Protein AF-F0Y881-F1 (afdb_monomer_lite)

Radius of gyration: 78.58 Å; chains: 1; bounding box: 181×92×243 Å

Secondary structure (DSSP, 8-state):
----------SSHHHHHHHHHHHHHHHHHHHHHHHHHHHHHHHHHHHHHHHHHHHHHHHHHHHHHHHHHHHHHHHHHHHHHHHHHHHHHHHHHHHHHHHHHHHHHHHHHHHHHHHHHHHHHHHHHHHHHHHHHHHHHHHHHHHHHHHHHHHHHHHHHHHHHHHHHHHHHHHHHHHHHHHHHHHHHHHTS--------------------------------------HHHHHHHHHHHHHHHHHHHHHHHHHHHHHHHHHHHHHHHHHHHHTT----TTS-TT-TT--HHHHHHHHHHHHHHHHHHHHHHHHHHHHHHHHHHHHHHHHHHHHHHHHHHHHHHHHHHHHHHHHHHHHHHHHHHHHHHHHHHHHHHHHHHHHHHHHHHHHHHHTTGGGSHHHHHHHHH---TTTHHHHHHHHHHHHHHHHHHHHHHHHHHT---TTS--PPPBPTTSPBPPPPPPP-S--PPPPP-----------------TT------GGGTTTTTSS--------------------------------------

Sequence (546 aa):
MSVKASGSMMTSGSHETAVQLDALHKAQIYYTKKIENERLRLHQVEKKLDRMRKTILEFKKQVGGEWKRREVSIRTQRESVRLESALQTVKEKHDRLQHKIKTLAVEINNKRREKIQHERVTAKAEKSLARRRQQLANLNRALQETEEEREQAGRQCEALKGEIIDEMEQFNDRVSSTHNSIVAATGQCGLSSAASAGAAPSSKGGAKGGGSGGGKDRAFLTQERSKQPEVDLQQEVNKAYWVVAKTRMDLTKQIERKEELHSAFDKICSETKTHVDPSADPALKGKHPLEGLVPLLLKSEEENYLVFRTINELNQELETLELEKVSLEDDMEQRALANEDRLHQEENMKKELGAQLATSEATEKTHEDQHRANEQSLISASEAVTTIFHKLGCGEIPSGEALVATGLTERNVEQFLGLIEDQLVEVLQLDAHLTASRGNEDPTRPKTPKFNRDGKRMPAMTLPDLLHQPQLDASLSAPFDDATDESPDDAAFAAPIDPSKLLNSLKSGAVDDGKGRNDTAKGHVFNSRIVSLRPKSQVVAVGPQR

pLDDT: mean 73.92, std 21.87, range [28.75, 98.44]

Foldseek 3Di:
DDDDDDDDDDDPVVVVVVVVVVVVVVVVVVVVVVVVVVVVVVVVVVVVVVVVVVVVVVVCVVVVVVVVVVVVVVVVVVVVVVVVVVVVVVVVVVVVVVVVVVVVVVVVVVVVVVVVVVVVVVVVVVVVVVVVVVVVVVVVVVVVVVVVVVVVVVVVVVVVVVVVVVVVVVVVVVVVVVVVVVVVVVVPPDPDDDDDDDDDDDDDDDDDDDDDDDDDDDDDDDDDDDDVVVVVVVVVVVVVVVVVVVVVVVVVVVVVVVVVVVVVVVVVCVVVPPPPPPPPDPVPVPDDVVVVVVVVVVVVVVVVVVVVVVVVVVVVVVVVVVVVVVVVVVVVVVVVVVVVVVVVVVVVVVVVVVVVVVVVVVVVVVVVVVVVVVVVVVVVVLVVLVVLCVVLVLCVDPVNVVVVVVGDDPVCSVVSVVSSVVSVVVVVVVVVVVVVVVPPDDPPDDDDFDAPPVRHGDDDDDDDDPDDDDDDDPPDDDDDDDDDPDDDDDPPDDDDDDPVVVVVVVPPPDDDDDDDDDDDDDDDDDDDDDDDDDDDDDDDDDDDDD

InterPro domains:
  IPR049258 ODAD1, central coiled coil region [PF21773] (284-396)
  IPR051876 Outer dynein arm-docking/Coiled-coil domain-containing protein [PTHR21694] (14-490)

Structure (mmCIF, N/CA/C/O backbone):
data_AF-F0Y881-F1
#
_entry.id   AF-F0Y881-F1
#
loop_
_atom_site.group_PDB
_atom_site.id
_atom_site.type_symbol
_atom_site.label_atom_id
_atom_site.label_alt_id
_atom_site.label_comp_id
_atom_site.label_asym_id
_atom_site.label_entity_id
_atom_site.label_seq_id
_atom_site.pdbx_PDB_ins_code
_atom_site.Cartn_x
_atom_site.Cartn_y
_atom_site.Cartn_z
_atom_site.occupancy
_atom_site.B_iso_or_equiv
_atom_site.auth_seq_id
_atom_site.auth_comp_id
_atom_site.auth_asym_id
_atom_site.auth_atom_id
_atom_site.pdbx_PDB_model_num
ATOM 1 N N . MET A 1 1 ? 103.913 7.249 -114.202 1.00 39.19 1 MET A N 1
ATOM 2 C CA . MET A 1 1 ? 102.677 8.023 -113.945 1.00 39.19 1 MET A CA 1
ATOM 3 C C . MET A 1 1 ? 101.594 7.008 -113.597 1.00 39.19 1 MET A C 1
ATOM 5 O O . MET A 1 1 ? 101.359 6.134 -114.408 1.00 39.19 1 MET A O 1
ATOM 9 N N . SER A 1 2 ? 101.264 6.856 -112.308 1.00 38.12 2 SER A N 1
ATOM 10 C CA . SER A 1 2 ? 100.034 7.400 -111.684 1.00 38.12 2 SER A CA 1
ATOM 11 C C . SER A 1 2 ? 98.773 6.644 -112.162 1.00 38.12 2 SER A C 1
ATOM 13 O O . SER A 1 2 ? 98.546 6.612 -113.357 1.00 38.12 2 SER A O 1
ATOM 15 N N . VAL A 1 3 ? 97.890 6.040 -111.357 1.00 42.28 3 VAL A N 1
ATOM 16 C CA . VAL A 1 3 ? 97.707 6.019 -109.901 1.00 42.28 3 VAL A CA 1
ATOM 17 C C . VAL A 1 3 ? 96.617 4.968 -109.558 1.00 42.28 3 VAL A C 1
ATOM 19 O O . VAL A 1 3 ? 95.695 4.771 -110.339 1.00 42.28 3 VAL A O 1
ATOM 22 N N . LYS A 1 4 ? 96.726 4.383 -108.354 1.00 40.44 4 LYS A N 1
ATOM 23 C CA . LYS A 1 4 ? 95.692 3.807 -107.454 1.00 40.44 4 LYS A CA 1
ATOM 24 C C . LYS A 1 4 ? 94.916 2.524 -107.801 1.00 40.44 4 LYS A C 1
ATOM 26 O O . LYS A 1 4 ? 93.928 2.507 -108.522 1.00 40.44 4 LYS A O 1
ATOM 31 N N . ALA A 1 5 ? 95.286 1.507 -107.021 1.00 49.91 5 ALA A N 1
ATOM 32 C CA . ALA A 1 5 ? 94.409 0.522 -106.409 1.00 49.91 5 ALA A CA 1
ATOM 33 C C . ALA A 1 5 ? 93.503 1.154 -105.331 1.00 49.91 5 ALA A C 1
ATOM 35 O O . ALA A 1 5 ? 93.982 1.924 -104.499 1.00 49.91 5 ALA A O 1
ATOM 36 N N . SER A 1 6 ? 92.225 0.771 -105.315 1.00 47.91 6 SER A N 1
ATOM 37 C CA . SER A 1 6 ? 91.327 0.858 -104.154 1.00 47.91 6 SER A CA 1
ATOM 38 C C . SER A 1 6 ? 90.029 0.117 -104.480 1.00 47.91 6 SER A C 1
ATOM 40 O O . SER A 1 6 ? 89.206 0.619 -105.241 1.00 47.91 6 SER A O 1
ATOM 42 N N . GLY A 1 7 ? 89.857 -1.084 -103.933 1.00 45.59 7 GLY A N 1
ATOM 43 C CA . GLY A 1 7 ? 88.657 -1.882 -104.164 1.00 45.59 7 GLY A CA 1
ATOM 44 C C . GLY A 1 7 ? 88.715 -3.223 -103.452 1.00 45.59 7 GLY A C 1
ATOM 45 O O . GLY A 1 7 ? 88.900 -4.236 -104.107 1.00 45.59 7 GLY A O 1
ATOM 46 N N . SER A 1 8 ? 88.627 -3.214 -102.121 1.00 50.59 8 SER A N 1
ATOM 47 C CA . SER A 1 8 ? 88.183 -4.339 -101.279 1.00 50.59 8 SER A CA 1
ATOM 48 C C . SER A 1 8 ? 88.406 -3.946 -99.817 1.00 50.59 8 SER A C 1
ATOM 50 O O . SER A 1 8 ? 89.554 -3.715 -99.459 1.00 50.59 8 SER A O 1
ATOM 52 N N . MET A 1 9 ? 87.327 -3.804 -99.030 1.00 44.97 9 MET A N 1
ATOM 53 C CA . MET A 1 9 ? 87.243 -3.798 -97.546 1.00 44.97 9 MET A CA 1
ATOM 54 C C . MET A 1 9 ? 86.106 -2.877 -97.055 1.00 44.97 9 MET A C 1
ATOM 56 O O . MET A 1 9 ? 86.373 -1.832 -96.480 1.00 44.97 9 MET A O 1
ATOM 60 N N . MET A 1 10 ? 84.832 -3.238 -97.269 1.00 44.81 10 MET A N 1
ATOM 61 C CA . MET A 1 10 ? 83.685 -2.601 -96.579 1.00 44.81 10 MET A CA 1
ATOM 62 C C . MET A 1 10 ? 82.470 -3.546 -96.447 1.00 44.81 10 MET A C 1
ATOM 64 O O . MET A 1 10 ? 81.349 -3.171 -96.768 1.00 44.81 10 MET A O 1
ATOM 68 N N . THR A 1 11 ? 82.660 -4.791 -95.991 1.00 50.81 11 THR A N 1
ATOM 69 C CA . THR A 1 11 ? 81.524 -5.717 -95.750 1.00 50.81 11 THR A CA 1
ATOM 70 C C . THR A 1 11 ? 81.535 -6.436 -94.393 1.00 50.81 11 THR A C 1
ATOM 72 O O . THR A 1 11 ? 80.569 -7.125 -94.078 1.00 50.81 11 THR A O 1
ATOM 75 N N . SER A 1 12 ? 82.549 -6.251 -93.534 1.00 52.41 12 SER A N 1
ATOM 76 C CA . SER A 1 12 ? 82.626 -6.927 -92.222 1.00 52.41 12 SER A CA 1
ATOM 77 C C . SER A 1 12 ? 81.849 -6.232 -91.089 1.00 52.41 12 SER A C 1
ATOM 79 O O . SER A 1 12 ? 81.315 -6.917 -90.223 1.00 52.41 12 SER A O 1
ATOM 81 N N . GLY A 1 13 ? 81.696 -4.901 -91.112 1.00 55.09 13 GLY A N 1
ATOM 82 C CA . GLY A 1 13 ? 80.978 -4.158 -90.057 1.00 55.09 13 GLY A CA 1
ATOM 83 C C . GLY A 1 13 ? 79.452 -4.353 -90.054 1.00 55.09 13 GLY A C 1
ATOM 84 O O . GLY A 1 13 ? 78.811 -4.265 -89.008 1.00 55.09 13 GLY A O 1
ATOM 85 N N . SER A 1 14 ? 78.855 -4.681 -91.204 1.00 58.22 14 SER A N 1
ATOM 86 C CA . SER A 1 14 ? 77.407 -4.930 -91.308 1.00 58.22 14 SER A CA 1
ATOM 87 C C . SER A 1 14 ? 76.990 -6.295 -90.754 1.00 58.22 14 SER A C 1
ATOM 89 O O . SER A 1 14 ? 75.866 -6.444 -90.288 1.00 58.22 14 SER A O 1
ATOM 91 N N . HIS A 1 15 ? 77.879 -7.294 -90.764 1.00 63.56 15 HIS A N 1
ATOM 92 C CA . HIS A 1 15 ? 77.557 -8.620 -90.228 1.00 63.56 15 HIS A CA 1
ATOM 93 C C . HIS A 1 15 ? 77.627 -8.649 -88.693 1.00 63.56 15 HIS A C 1
ATOM 95 O O . HIS A 1 15 ? 76.803 -9.287 -88.044 1.00 63.56 15 HIS A O 1
ATOM 101 N N . GLU A 1 16 ? 78.580 -7.942 -88.086 1.00 71.69 16 GLU A N 1
ATOM 102 C CA . GLU A 1 16 ? 78.732 -7.894 -86.625 1.00 71.69 16 GLU A CA 1
ATOM 103 C C . GLU A 1 16 ? 77.596 -7.109 -85.950 1.00 71.69 16 GLU A C 1
ATOM 105 O O . GLU A 1 16 ? 77.022 -7.554 -84.956 1.00 71.69 16 GLU A O 1
ATOM 110 N N . THR A 1 17 ? 77.183 -5.999 -86.562 1.00 74.81 17 THR A N 1
ATOM 111 C CA . THR A 1 17 ? 76.003 -5.226 -86.145 1.00 74.81 17 THR A CA 1
ATOM 112 C C . THR A 1 17 ? 74.698 -6.007 -86.329 1.00 74.81 17 THR A C 1
ATOM 114 O O . THR A 1 17 ? 73.830 -5.947 -85.461 1.00 74.81 17 THR A O 1
ATOM 117 N N . ALA A 1 18 ? 74.570 -6.814 -87.390 1.00 74.75 18 ALA A N 1
ATOM 118 C CA . ALA A 1 18 ? 73.426 -7.711 -87.575 1.00 74.75 18 ALA A CA 1
ATOM 119 C C . ALA A 1 18 ? 73.353 -8.821 -86.507 1.00 74.75 18 ALA A C 1
ATOM 121 O O . ALA A 1 18 ? 72.271 -9.116 -86.002 1.00 74.75 18 ALA A O 1
ATOM 122 N N . VAL A 1 19 ? 74.492 -9.405 -86.111 1.00 82.19 19 VAL A N 1
ATOM 123 C CA . VAL A 1 19 ? 74.554 -10.413 -85.033 1.00 82.19 19 VAL A CA 1
ATOM 124 C C . VAL A 1 19 ? 74.211 -9.798 -83.671 1.00 82.19 19 VAL A C 1
ATOM 126 O O . VAL A 1 19 ? 73.487 -10.410 -82.885 1.00 82.19 19 VAL A O 1
ATOM 129 N N . GLN A 1 20 ? 74.675 -8.576 -83.395 1.00 81.00 20 GLN A N 1
ATOM 130 C CA . GLN A 1 20 ? 74.314 -7.845 -82.175 1.00 81.00 20 GLN A CA 1
ATOM 131 C C . GLN A 1 20 ? 72.823 -7.478 -82.143 1.00 81.00 20 GLN A C 1
ATOM 133 O O . GLN A 1 20 ? 72.185 -7.628 -81.101 1.00 81.00 20 GLN A O 1
ATOM 138 N N . LEU A 1 21 ? 72.245 -7.069 -83.277 1.00 77.75 21 LEU A N 1
ATOM 139 C CA . LEU A 1 21 ? 70.805 -6.826 -83.403 1.00 77.75 21 LEU A CA 1
ATOM 140 C C . LEU A 1 21 ? 69.982 -8.099 -83.171 1.00 77.75 21 LEU A C 1
ATOM 142 O O . LEU A 1 21 ? 68.991 -8.050 -82.449 1.00 77.75 21 LEU A O 1
ATOM 146 N N . ASP A 1 22 ? 70.402 -9.251 -83.701 1.00 81.19 22 ASP A N 1
ATOM 147 C CA . ASP A 1 22 ? 69.714 -10.527 -83.462 1.00 81.19 22 ASP A CA 1
ATOM 148 C C . ASP A 1 22 ? 69.814 -10.975 -81.988 1.00 81.19 22 ASP A C 1
ATOM 150 O O . ASP A 1 22 ? 68.836 -11.445 -81.403 1.00 81.19 22 ASP A O 1
ATOM 154 N N . ALA A 1 23 ? 70.961 -10.763 -81.332 1.00 84.12 23 ALA A N 1
ATOM 155 C CA . ALA A 1 23 ? 71.117 -11.015 -79.897 1.00 84.12 23 ALA A CA 1
ATOM 156 C C . ALA A 1 23 ? 70.228 -10.094 -79.040 1.00 84.12 23 ALA A C 1
ATOM 158 O O . ALA A 1 23 ? 69.600 -10.561 -78.084 1.00 84.12 23 ALA A O 1
ATOM 159 N N . LEU A 1 24 ? 70.123 -8.810 -79.403 1.00 85.25 24 LEU A N 1
ATOM 160 C CA . LEU A 1 24 ? 69.225 -7.852 -78.753 1.00 85.25 24 LEU A CA 1
ATOM 161 C C . LEU A 1 24 ? 67.755 -8.214 -78.971 1.00 85.25 24 LEU A C 1
ATOM 163 O O . LEU A 1 24 ? 66.993 -8.216 -78.007 1.00 85.25 24 LEU A O 1
ATOM 167 N N . HIS A 1 25 ? 67.357 -8.601 -80.184 1.00 83.06 25 HIS A N 1
ATOM 168 C CA . HIS A 1 25 ? 65.998 -9.072 -80.458 1.00 83.06 25 HIS A CA 1
ATOM 169 C C . HIS A 1 25 ? 65.663 -10.342 -79.666 1.00 83.06 25 HIS A C 1
ATOM 171 O O . HIS A 1 25 ? 64.588 -10.434 -79.073 1.00 83.06 25 HIS A O 1
ATOM 177 N N . LYS A 1 26 ? 66.586 -11.307 -79.571 1.00 87.88 26 LYS A N 1
ATOM 178 C CA . LYS A 1 26 ? 66.408 -12.512 -78.740 1.00 87.88 26 LYS A CA 1
ATOM 179 C C . LYS A 1 26 ? 66.278 -12.173 -77.256 1.00 87.88 26 LYS A C 1
ATOM 181 O O . LYS A 1 26 ? 65.405 -12.725 -76.585 1.00 87.88 26 LYS A O 1
ATOM 186 N N . ALA A 1 27 ? 67.097 -11.250 -76.750 1.00 82.62 27 ALA A N 1
ATOM 187 C CA . ALA A 1 27 ? 67.000 -10.764 -75.377 1.00 82.62 27 ALA A CA 1
ATOM 188 C C . ALA A 1 27 ? 65.669 -10.034 -75.129 1.00 82.62 27 ALA A C 1
ATOM 190 O O . ALA A 1 27 ? 65.014 -10.289 -74.120 1.00 82.62 27 ALA A O 1
ATOM 191 N N . GLN A 1 28 ? 65.226 -9.194 -76.067 1.00 87.44 28 GLN A N 1
ATOM 192 C CA . GLN A 1 28 ? 63.943 -8.499 -76.002 1.00 87.44 28 GLN A CA 1
ATOM 193 C C . GLN A 1 28 ? 62.781 -9.494 -75.948 1.00 87.44 28 GLN A C 1
ATOM 195 O O . GLN A 1 28 ? 61.974 -9.426 -75.028 1.00 87.44 28 GLN A O 1
ATOM 200 N N . ILE A 1 29 ? 62.734 -10.476 -76.855 1.00 89.56 29 ILE A N 1
ATOM 201 C CA . ILE A 1 29 ? 61.702 -11.526 -76.857 1.00 89.56 29 ILE A CA 1
ATOM 202 C C . ILE A 1 29 ? 61.717 -12.315 -75.539 1.00 89.56 29 ILE A C 1
ATOM 204 O O . ILE A 1 29 ? 60.657 -12.623 -74.990 1.00 89.56 29 ILE A O 1
ATOM 208 N N . TYR A 1 30 ? 62.901 -12.638 -75.008 1.00 89.44 30 TYR A N 1
ATOM 209 C CA . TYR A 1 30 ? 63.039 -13.332 -73.727 1.00 89.44 30 TYR A CA 1
ATOM 210 C C . TYR A 1 30 ? 62.469 -12.515 -72.560 1.00 89.44 30 TYR A C 1
ATOM 212 O O . TYR A 1 30 ? 61.672 -13.038 -71.776 1.00 89.44 30 TYR A O 1
ATOM 220 N N . TYR A 1 31 ? 62.828 -11.233 -72.452 1.00 89.75 31 TYR A N 1
ATOM 221 C CA . TYR A 1 31 ? 62.317 -10.367 -71.392 1.00 89.75 31 TYR A CA 1
ATOM 222 C C . TYR A 1 31 ? 60.824 -10.077 -71.548 1.00 89.75 31 TYR A C 1
ATOM 224 O O . TYR A 1 31 ? 60.122 -10.101 -70.541 1.00 89.75 31 TYR A O 1
ATOM 232 N N . THR A 1 32 ? 60.308 -9.913 -72.769 1.00 88.12 32 THR A N 1
ATOM 233 C CA . THR A 1 32 ? 58.864 -9.779 -73.018 1.00 88.12 32 THR A CA 1
ATOM 234 C C . THR A 1 32 ? 58.106 -11.007 -72.515 1.00 88.12 32 THR A C 1
ATOM 236 O O . THR A 1 32 ? 57.194 -10.861 -71.704 1.00 88.12 32 THR A O 1
ATOM 239 N N . LYS A 1 33 ? 58.550 -12.224 -72.864 1.00 90.88 33 LYS A N 1
ATOM 240 C CA . LYS A 1 33 ? 57.948 -13.469 -72.348 1.00 90.88 33 LYS A CA 1
ATOM 241 C C . LYS A 1 33 ? 58.036 -13.576 -70.825 1.00 90.88 33 LYS A C 1
ATOM 243 O O . LYS A 1 33 ? 57.114 -14.064 -70.176 1.00 90.88 33 LYS A O 1
ATOM 248 N N . LYS A 1 34 ? 59.148 -13.136 -70.230 1.00 88.81 34 LYS A N 1
ATOM 249 C CA . LYS A 1 34 ? 59.320 -13.137 -68.772 1.00 88.81 34 LYS A CA 1
ATOM 250 C C . LYS A 1 34 ? 58.372 -12.146 -68.088 1.00 88.81 34 LYS A C 1
ATOM 252 O O . LYS A 1 34 ? 57.768 -12.502 -67.082 1.00 88.81 34 LYS A O 1
ATOM 257 N N . ILE A 1 35 ? 58.201 -10.947 -68.647 1.00 86.56 35 ILE A N 1
ATOM 258 C CA . ILE A 1 35 ? 57.246 -9.936 -68.168 1.00 86.56 35 ILE A CA 1
ATOM 259 C C . ILE A 1 35 ? 55.813 -10.463 -68.281 1.00 86.56 35 ILE A C 1
ATOM 261 O O . ILE A 1 35 ? 55.043 -10.330 -67.335 1.00 86.56 35 ILE A O 1
ATOM 265 N N . GLU A 1 36 ? 55.454 -11.095 -69.399 1.00 90.00 36 GLU A N 1
ATOM 266 C CA . GLU A 1 36 ? 54.137 -11.713 -69.589 1.00 90.00 36 GLU A CA 1
ATOM 267 C C . GLU A 1 36 ? 53.865 -12.814 -68.555 1.00 90.00 36 GLU A C 1
ATOM 269 O O . GLU A 1 36 ? 52.806 -12.823 -67.927 1.00 90.00 36 GLU A O 1
ATOM 274 N N . ASN A 1 37 ? 54.838 -13.693 -68.301 1.00 86.75 37 ASN A N 1
ATOM 275 C CA . ASN A 1 37 ? 54.717 -14.731 -67.275 1.00 86.75 37 ASN A CA 1
ATOM 276 C C . ASN A 1 37 ? 54.560 -14.152 -65.860 1.00 86.75 37 ASN A C 1
ATOM 278 O O . ASN A 1 37 ? 53.737 -14.645 -65.086 1.00 86.75 37 ASN A O 1
ATOM 282 N N . GLU A 1 38 ? 55.303 -13.098 -65.511 1.00 88.88 38 GLU A N 1
ATOM 283 C CA . GLU A 1 38 ? 55.145 -12.432 -64.211 1.00 88.88 38 GLU A CA 1
ATOM 284 C C . GLU A 1 38 ? 53.802 -11.696 -64.101 1.00 88.88 38 GLU A C 1
ATOM 286 O O . GLU A 1 38 ? 53.160 -11.764 -63.055 1.00 88.88 38 GLU A O 1
ATOM 291 N N . ARG A 1 39 ? 53.298 -11.085 -65.183 1.00 88.00 39 ARG A N 1
ATOM 292 C CA . ARG A 1 39 ? 51.940 -10.508 -65.221 1.00 88.00 39 ARG A CA 1
ATOM 293 C C . ARG A 1 39 ? 50.866 -11.569 -64.975 1.00 88.00 39 ARG A C 1
ATOM 295 O O . ARG A 1 39 ? 49.956 -11.343 -64.180 1.00 88.00 39 ARG A O 1
ATOM 302 N N . LEU A 1 40 ? 50.990 -12.749 -65.589 1.00 90.88 40 LEU A N 1
ATOM 303 C CA . LEU A 1 40 ? 50.077 -13.872 -65.342 1.00 90.88 40 LEU A CA 1
ATOM 304 C C . LEU A 1 40 ? 50.151 -14.361 -63.891 1.00 90.88 40 LEU A C 1
ATOM 306 O O . LEU A 1 40 ? 49.121 -14.649 -63.277 1.00 90.88 40 LEU A O 1
ATOM 310 N N . ARG A 1 41 ? 51.357 -14.436 -63.320 1.00 90.88 41 ARG A N 1
ATOM 311 C CA . ARG A 1 41 ? 51.561 -14.822 -61.920 1.00 90.88 41 ARG A CA 1
ATOM 312 C C . ARG A 1 41 ? 50.951 -13.803 -60.955 1.00 90.88 41 ARG A C 1
ATOM 314 O O . ARG A 1 41 ? 50.264 -14.215 -60.020 1.00 90.88 41 ARG A O 1
ATOM 321 N N . LEU A 1 42 ? 51.158 -12.507 -61.193 1.00 84.94 42 LEU A N 1
ATOM 322 C CA . LEU A 1 42 ? 50.547 -11.423 -60.419 1.00 84.94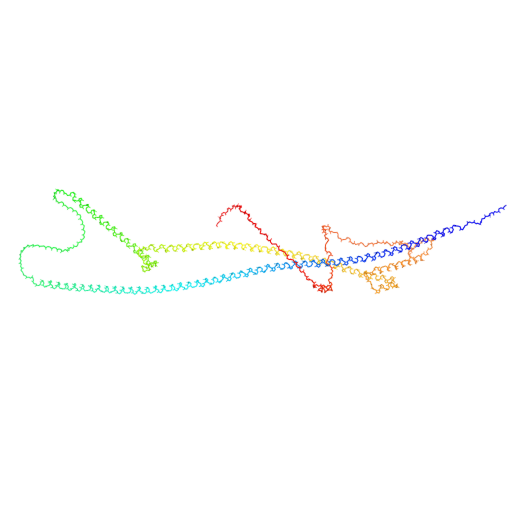 42 LEU A CA 1
ATOM 323 C C . LEU A 1 42 ? 49.024 -11.524 -60.455 1.00 84.94 42 LEU A C 1
ATOM 325 O O . LEU A 1 42 ? 48.401 -11.597 -59.398 1.00 84.94 42 LEU A O 1
ATOM 329 N N . HIS A 1 43 ? 48.440 -11.690 -61.642 1.00 89.19 43 HIS A N 1
ATOM 330 C CA . HIS A 1 43 ? 46.994 -11.843 -61.792 1.00 89.19 43 HIS A CA 1
ATOM 331 C C . HIS A 1 43 ? 46.435 -13.053 -61.013 1.00 89.19 43 HIS A C 1
ATOM 333 O O . HIS A 1 43 ? 45.370 -12.992 -60.393 1.00 89.19 43 HIS A O 1
ATOM 339 N N . GLN A 1 44 ? 47.158 -14.178 -60.984 1.00 88.56 44 GLN A N 1
ATOM 340 C CA . GLN A 1 44 ? 46.757 -15.340 -60.182 1.00 88.56 44 GLN A CA 1
ATOM 341 C C . GLN A 1 44 ? 46.820 -15.074 -58.672 1.00 88.56 44 GLN A C 1
ATOM 343 O O . GLN A 1 44 ? 45.973 -15.586 -57.933 1.00 88.56 44 GLN A O 1
ATOM 348 N N . VAL A 1 45 ? 47.817 -14.316 -58.207 1.00 89.12 45 VAL A N 1
ATOM 349 C CA . VAL A 1 45 ? 47.958 -13.924 -56.798 1.00 89.12 45 VAL A CA 1
ATOM 350 C C . VAL A 1 45 ? 46.864 -12.935 -56.405 1.00 89.12 45 VAL A C 1
ATOM 352 O O . VAL A 1 45 ? 46.223 -13.150 -55.379 1.00 89.12 45 VAL A O 1
ATOM 355 N N . GLU A 1 46 ? 46.564 -11.939 -57.236 1.00 89.31 46 GLU A N 1
ATOM 356 C CA . GLU A 1 46 ? 45.441 -11.009 -57.044 1.00 89.31 46 GLU A CA 1
ATOM 357 C C . GLU A 1 46 ? 44.119 -11.769 -56.914 1.00 89.31 46 GLU A C 1
ATOM 359 O O . GLU A 1 46 ? 43.410 -11.642 -55.916 1.00 89.31 46 GLU A O 1
ATOM 364 N N . LYS A 1 47 ? 43.852 -12.710 -57.828 1.00 93.00 47 LYS A N 1
ATOM 365 C CA . LYS A 1 47 ? 42.654 -13.559 -57.767 1.00 93.00 47 LYS A CA 1
ATOM 366 C C . LYS A 1 47 ? 42.600 -14.449 -56.518 1.00 93.00 47 LYS A C 1
ATOM 368 O O . LYS A 1 47 ? 41.519 -14.896 -56.122 1.00 93.00 47 LYS A O 1
ATOM 373 N N . LYS A 1 48 ? 43.742 -14.800 -55.917 1.00 89.38 48 LYS A N 1
ATOM 374 C CA . LYS A 1 48 ? 43.791 -15.518 -54.629 1.00 89.38 48 LYS A CA 1
ATOM 375 C C . LYS A 1 48 ? 43.549 -14.565 -53.457 1.00 89.38 48 LYS A C 1
ATOM 377 O O . LYS A 1 48 ? 42.771 -14.916 -52.574 1.00 89.38 48 LYS A O 1
ATOM 382 N N . LEU A 1 49 ? 44.144 -13.373 -53.477 1.00 86.25 49 LEU A N 1
ATOM 383 C CA . LEU A 1 49 ? 43.924 -12.334 -52.470 1.00 86.25 49 LEU A CA 1
ATOM 384 C C . LEU A 1 49 ? 42.456 -11.916 -52.412 1.00 86.25 49 LEU A C 1
ATOM 386 O O . LEU A 1 49 ? 41.899 -11.848 -51.322 1.00 86.25 49 LEU A O 1
ATOM 390 N N . ASP A 1 50 ? 41.795 -11.740 -53.553 1.00 91.69 50 ASP A N 1
ATOM 391 C CA . ASP A 1 50 ? 40.373 -11.393 -53.590 1.00 91.69 50 ASP A CA 1
ATOM 392 C C . ASP A 1 50 ? 39.487 -12.500 -53.023 1.00 91.69 50 ASP A C 1
ATOM 394 O O . ASP A 1 50 ? 38.526 -12.229 -52.302 1.00 91.69 50 ASP A O 1
ATOM 398 N N . ARG A 1 51 ? 39.829 -13.767 -53.290 1.00 90.88 51 ARG A N 1
ATOM 399 C CA . ARG A 1 51 ? 39.141 -14.910 -52.678 1.00 90.88 51 ARG A CA 1
ATOM 400 C C . ARG A 1 51 ? 39.317 -14.915 -51.161 1.00 90.88 51 ARG A C 1
ATOM 402 O O . ARG A 1 51 ? 38.328 -15.060 -50.454 1.00 90.88 51 ARG A O 1
ATOM 409 N N . MET A 1 52 ? 40.533 -14.695 -50.662 1.00 87.88 52 MET A N 1
ATOM 410 C CA . MET A 1 52 ? 40.794 -14.618 -49.220 1.00 87.88 52 MET A CA 1
ATOM 411 C C . MET A 1 52 ? 40.122 -13.408 -48.558 1.00 87.88 52 MET A C 1
ATOM 413 O O . MET A 1 52 ? 39.602 -13.518 -47.454 1.00 87.88 52 MET A O 1
ATOM 417 N N . ARG A 1 53 ? 40.083 -12.248 -49.221 1.00 90.19 53 ARG A N 1
ATOM 418 C CA . ARG A 1 53 ? 39.369 -11.063 -48.720 1.00 90.19 53 ARG A CA 1
ATOM 419 C C . ARG A 1 53 ? 37.872 -11.336 -48.585 1.00 90.19 53 ARG A C 1
ATOM 421 O O . ARG A 1 53 ? 37.291 -10.986 -47.562 1.00 90.19 53 ARG A O 1
ATOM 428 N N . LYS A 1 54 ? 37.267 -12.011 -49.571 1.00 94.50 54 LYS A N 1
ATOM 429 C CA . LYS A 1 54 ? 35.854 -12.423 -49.518 1.00 94.50 54 LYS A CA 1
ATOM 430 C C . LYS A 1 54 ? 35.583 -13.393 -48.368 1.00 94.50 54 LYS A C 1
ATOM 432 O O . LYS A 1 54 ? 34.662 -13.145 -47.597 1.00 94.50 54 LYS A O 1
ATOM 437 N N . THR A 1 55 ? 36.414 -14.421 -48.181 1.00 92.75 55 THR A N 1
ATOM 438 C CA . THR A 1 55 ? 36.229 -15.369 -47.067 1.00 92.75 55 THR A CA 1
ATOM 439 C C . THR A 1 55 ? 36.422 -14.709 -45.701 1.00 92.75 55 THR A C 1
ATOM 441 O O . THR A 1 55 ? 35.673 -15.000 -44.772 1.00 92.75 55 THR A O 1
ATOM 444 N N . ILE A 1 56 ? 37.372 -13.775 -45.563 1.00 88.00 56 ILE A N 1
ATOM 445 C CA . ILE A 1 56 ? 37.546 -12.990 -44.330 1.00 88.00 56 ILE A CA 1
ATOM 446 C C . ILE A 1 56 ? 36.314 -12.116 -44.062 1.00 88.00 56 ILE A C 1
ATOM 448 O O . ILE A 1 56 ? 35.880 -12.017 -42.915 1.00 88.00 56 ILE A O 1
ATOM 452 N N . LEU A 1 57 ? 35.736 -11.491 -45.091 1.00 87.31 57 LEU A N 1
ATOM 453 C CA . LEU A 1 57 ? 34.529 -10.674 -44.949 1.00 87.31 57 LEU A CA 1
ATOM 454 C C . LEU A 1 57 ? 33.323 -11.521 -44.516 1.00 87.31 57 LEU A C 1
ATOM 456 O O . LEU A 1 57 ? 32.589 -11.136 -43.605 1.00 87.31 57 LEU A O 1
ATOM 460 N N . GLU A 1 58 ? 33.141 -12.692 -45.128 1.00 89.75 58 GLU A N 1
ATOM 461 C CA . GLU A 1 58 ? 32.099 -13.655 -44.760 1.00 89.75 58 GLU A CA 1
ATOM 462 C C . GLU A 1 58 ? 32.273 -14.146 -43.319 1.00 89.75 58 GLU A C 1
ATOM 464 O O . GLU A 1 58 ? 31.315 -14.114 -42.544 1.00 89.75 58 GLU A O 1
ATOM 469 N N . PHE A 1 59 ? 33.500 -14.495 -42.920 1.00 82.94 59 PHE A N 1
ATOM 470 C CA . PHE A 1 59 ? 33.812 -14.893 -41.548 1.00 82.94 59 PHE A CA 1
ATOM 471 C C . PHE A 1 59 ? 33.546 -13.759 -40.551 1.00 82.94 59 PHE A C 1
ATOM 473 O O . PHE A 1 59 ? 32.886 -13.978 -39.538 1.00 82.94 59 PHE A O 1
ATOM 480 N N . LYS A 1 60 ? 33.963 -12.520 -40.852 1.00 82.31 60 LYS A N 1
ATOM 481 C CA . LYS A 1 60 ? 33.651 -11.343 -40.021 1.00 82.31 60 LYS A CA 1
ATOM 482 C C . LYS A 1 60 ? 32.145 -11.125 -39.883 1.00 82.31 60 LYS A C 1
ATOM 484 O O . LYS A 1 60 ? 31.673 -10.842 -38.784 1.00 82.31 60 LYS A O 1
ATOM 489 N N . LYS A 1 61 ? 31.378 -11.295 -40.965 1.00 87.00 61 LYS A N 1
ATOM 490 C CA . LYS A 1 61 ? 29.913 -11.175 -40.947 1.00 87.00 61 LYS A CA 1
ATOM 491 C C . LYS A 1 61 ? 29.263 -12.269 -40.097 1.00 87.00 61 LYS A C 1
ATOM 493 O O . LYS A 1 61 ? 28.327 -11.985 -39.349 1.00 87.00 61 LYS A O 1
ATOM 498 N N . GLN A 1 62 ? 29.759 -13.500 -40.186 1.00 87.31 62 GLN A N 1
ATOM 499 C CA . GLN A 1 62 ? 29.256 -14.625 -39.402 1.00 87.31 62 GLN A CA 1
ATOM 500 C C . GLN A 1 62 ? 29.568 -14.457 -37.911 1.00 87.31 62 GLN A C 1
ATOM 502 O O . GLN A 1 62 ? 28.657 -14.525 -37.085 1.00 87.31 62 GLN A O 1
ATOM 507 N N . VAL A 1 63 ? 30.823 -14.143 -37.582 1.00 79.31 63 VAL A N 1
ATOM 508 C CA . VAL A 1 63 ? 31.279 -13.913 -36.206 1.00 79.31 63 VAL A CA 1
ATOM 509 C C . VAL A 1 63 ? 30.562 -12.710 -35.593 1.00 79.31 63 VAL A C 1
ATOM 511 O O . VAL A 1 63 ? 30.017 -12.822 -34.498 1.00 79.31 63 VAL A O 1
ATOM 514 N N . GLY A 1 64 ? 30.456 -11.586 -36.309 1.00 81.81 64 GLY A N 1
ATOM 515 C CA . GLY A 1 64 ? 29.722 -10.407 -35.837 1.00 81.81 64 GLY A CA 1
ATOM 516 C C . GLY A 1 64 ? 28.239 -10.685 -35.556 1.00 81.81 64 GLY A C 1
ATOM 517 O O . GLY A 1 64 ? 27.680 -10.164 -34.593 1.00 81.81 64 GLY A O 1
ATOM 518 N N . GLY A 1 65 ? 27.603 -11.558 -36.345 1.00 87.38 65 GLY A N 1
ATOM 519 C CA . GLY A 1 65 ? 26.226 -11.994 -36.104 1.00 87.38 65 GLY A CA 1
ATOM 520 C C . GLY A 1 65 ? 26.072 -12.900 -34.877 1.00 87.38 65 GLY A C 1
ATOM 521 O O . GLY A 1 65 ? 25.086 -12.786 -34.151 1.00 87.38 65 GLY A O 1
ATOM 522 N N . GLU A 1 66 ? 27.034 -13.789 -34.621 1.00 83.62 66 GLU A N 1
ATOM 523 C CA . GLU A 1 66 ? 27.034 -14.654 -33.433 1.00 83.62 66 GLU A CA 1
ATOM 524 C C . GLU A 1 66 ? 27.205 -13.864 -32.137 1.00 83.62 66 GLU A C 1
ATOM 526 O O . GLU A 1 66 ? 26.493 -14.138 -31.171 1.00 83.62 66 GLU A O 1
ATOM 531 N N . TRP A 1 67 ? 28.079 -12.854 -32.125 1.00 82.31 67 TRP A N 1
ATOM 532 C CA . TRP A 1 67 ? 28.236 -11.962 -30.975 1.00 82.31 67 TRP A CA 1
ATOM 533 C C . TRP A 1 67 ? 26.954 -11.192 -30.671 1.00 82.31 67 TRP A C 1
ATOM 535 O O . TRP A 1 67 ? 26.485 -11.247 -29.537 1.00 82.31 67 TRP A O 1
ATOM 545 N N . LYS A 1 68 ? 26.320 -10.584 -31.684 1.00 86.00 68 LYS A N 1
ATOM 546 C CA . LYS A 1 68 ? 25.026 -9.899 -31.510 1.00 86.00 68 LYS A CA 1
ATOM 547 C C . LYS A 1 68 ? 23.942 -10.847 -30.980 1.00 86.00 68 LYS A C 1
ATOM 549 O O . LYS A 1 68 ? 23.195 -10.484 -30.076 1.00 86.00 68 LYS A O 1
ATOM 554 N N . ARG A 1 69 ? 23.873 -12.092 -31.476 1.00 85.12 69 ARG A N 1
ATOM 555 C CA . ARG A 1 69 ? 22.930 -13.105 -30.956 1.00 85.12 69 ARG A CA 1
ATOM 556 C C . ARG A 1 69 ? 23.210 -13.477 -29.500 1.00 85.12 69 ARG A C 1
ATOM 558 O O . ARG A 1 69 ? 22.272 -13.557 -28.710 1.00 85.12 69 ARG A O 1
ATOM 565 N N . ARG A 1 70 ? 24.479 -13.692 -29.137 1.00 90.44 70 ARG A N 1
ATOM 566 C CA . ARG A 1 70 ? 24.877 -13.975 -27.748 1.00 90.44 70 ARG A CA 1
ATOM 567 C C . ARG A 1 70 ? 24.545 -12.810 -26.830 1.00 90.44 70 ARG A C 1
ATOM 569 O O . ARG A 1 70 ? 24.033 -13.033 -25.743 1.00 90.44 70 ARG A O 1
ATOM 576 N N . GLU A 1 71 ? 24.776 -11.582 -27.272 1.00 88.56 71 GLU A N 1
ATOM 577 C CA . GLU A 1 71 ? 24.461 -10.393 -26.489 1.00 88.56 71 GLU A CA 1
ATOM 578 C C . GLU A 1 71 ? 22.955 -10.260 -26.233 1.00 88.56 71 GLU A C 1
ATOM 580 O O . GLU A 1 71 ? 22.542 -10.084 -25.087 1.00 88.56 71 GLU A O 1
ATOM 585 N N . VAL A 1 72 ? 22.120 -10.431 -27.263 1.00 92.12 72 VAL A N 1
ATOM 586 C CA . VAL A 1 72 ? 20.655 -10.439 -27.109 1.00 92.12 72 VAL A CA 1
ATOM 587 C C . VAL A 1 72 ? 20.202 -11.577 -26.187 1.00 92.12 72 VAL A C 1
ATOM 589 O O . VAL A 1 72 ? 19.355 -11.368 -25.318 1.00 92.12 72 VAL A O 1
ATOM 592 N N . SER A 1 73 ? 20.798 -12.767 -26.306 1.00 93.38 73 SER A N 1
ATOM 593 C CA . SER A 1 73 ? 20.520 -13.897 -25.408 1.00 93.38 73 SER A CA 1
ATOM 594 C C . SER A 1 73 ? 20.904 -13.594 -23.953 1.00 93.38 73 SER A C 1
ATOM 596 O O . SER A 1 73 ? 20.138 -13.886 -23.043 1.00 93.38 73 SER A O 1
ATOM 598 N N . ILE A 1 74 ? 22.041 -12.939 -23.711 1.00 93.69 74 ILE A N 1
ATOM 599 C CA . ILE A 1 74 ? 22.457 -12.534 -22.361 1.00 93.69 74 ILE A CA 1
ATOM 600 C C . ILE A 1 74 ? 21.531 -11.445 -21.807 1.00 93.69 74 ILE A C 1
ATOM 602 O O . ILE A 1 74 ? 21.163 -11.504 -20.635 1.00 93.69 74 ILE A O 1
ATOM 606 N N . ARG A 1 75 ? 21.128 -10.460 -22.621 1.00 93.06 75 ARG A N 1
ATOM 607 C CA . ARG A 1 75 ? 20.188 -9.403 -22.204 1.00 93.06 75 ARG A CA 1
ATOM 608 C C . ARG A 1 75 ? 18.825 -9.984 -21.824 1.00 93.06 75 ARG A C 1
ATOM 610 O O . ARG A 1 75 ? 18.319 -9.679 -20.751 1.00 93.06 75 ARG A O 1
ATOM 617 N N . THR A 1 76 ? 18.273 -10.862 -22.659 1.00 93.81 76 THR A N 1
ATOM 618 C CA . THR A 1 76 ? 17.001 -11.551 -22.375 1.00 93.81 76 THR A CA 1
ATOM 619 C C . THR A 1 76 ? 17.098 -12.454 -21.146 1.00 93.81 76 THR A C 1
ATOM 621 O O . THR A 1 76 ? 16.197 -12.430 -20.314 1.00 93.81 76 THR A O 1
ATOM 624 N N . GLN A 1 77 ? 18.215 -13.165 -20.956 1.00 94.69 77 GLN A N 1
ATOM 625 C CA . GLN A 1 77 ? 18.452 -13.962 -19.749 1.00 94.69 77 GLN A CA 1
ATOM 626 C C . GLN A 1 77 ? 18.504 -13.095 -18.484 1.00 94.69 77 GLN A C 1
ATOM 628 O O . GLN A 1 77 ? 17.907 -13.447 -17.469 1.00 94.69 77 GLN A O 1
ATOM 633 N N . ARG A 1 78 ? 19.198 -11.950 -18.530 1.00 96.06 78 ARG A N 1
ATOM 634 C CA . ARG A 1 78 ? 19.254 -11.004 -17.403 1.00 96.06 78 ARG A CA 1
ATOM 635 C C . ARG A 1 78 ? 17.872 -10.463 -17.059 1.00 96.06 78 ARG A C 1
ATOM 637 O O . ARG A 1 78 ? 17.539 -10.383 -15.880 1.00 96.06 78 ARG A O 1
ATOM 644 N N . GLU A 1 79 ? 17.071 -10.138 -18.070 1.00 92.81 79 GLU A N 1
ATOM 645 C CA . GLU A 1 79 ? 15.704 -9.670 -17.853 1.00 92.81 79 GLU A CA 1
ATOM 646 C C . GLU A 1 79 ? 14.805 -10.778 -17.287 1.00 92.81 79 GLU A C 1
ATOM 648 O O . GLU A 1 79 ? 14.062 -10.519 -16.345 1.00 92.81 79 GLU A O 1
ATOM 653 N N . SER A 1 80 ? 14.941 -12.028 -17.750 1.00 91.62 80 SER A N 1
ATOM 654 C CA . SER A 1 80 ? 14.244 -13.182 -17.153 1.00 91.62 80 SER A CA 1
ATOM 655 C C . SER A 1 80 ? 14.560 -13.310 -15.665 1.00 91.62 80 SER A C 1
ATOM 657 O O . SER A 1 80 ? 13.650 -13.352 -14.843 1.00 91.62 80 SER A O 1
ATOM 659 N N . VAL A 1 81 ? 15.845 -13.267 -15.295 1.00 96.19 81 VAL A N 1
ATOM 660 C CA . VAL A 1 81 ? 16.279 -13.358 -13.890 1.00 96.19 81 VAL A CA 1
ATOM 661 C C . VAL A 1 81 ? 15.755 -12.180 -13.061 1.00 96.19 81 VAL A C 1
ATOM 663 O O . VAL A 1 81 ? 15.337 -12.359 -11.915 1.00 96.19 81 VAL A O 1
ATOM 666 N N . ARG A 1 82 ? 15.734 -10.966 -13.627 1.00 94.88 82 ARG A N 1
ATOM 667 C CA . ARG A 1 82 ? 15.169 -9.784 -12.961 1.00 94.88 82 ARG A CA 1
ATOM 668 C C . ARG A 1 82 ? 13.671 -9.953 -12.703 1.00 94.88 82 ARG A C 1
ATOM 670 O O . ARG A 1 82 ? 13.217 -9.691 -11.589 1.00 94.88 82 ARG A O 1
ATOM 677 N N . LEU A 1 83 ? 12.914 -10.392 -13.707 1.00 95.31 83 LEU A N 1
ATOM 678 C CA . LEU A 1 83 ? 11.474 -10.625 -13.594 1.00 95.31 83 LEU A CA 1
ATOM 679 C C . LEU A 1 83 ? 11.157 -11.777 -12.635 1.00 95.31 83 LEU A C 1
ATOM 681 O O . LEU A 1 83 ? 10.212 -11.674 -11.856 1.00 95.31 83 LEU A O 1
ATOM 685 N N . GLU A 1 84 ? 11.966 -12.835 -12.620 1.00 93.62 84 GLU A N 1
ATOM 686 C CA . GLU A 1 84 ? 11.859 -13.939 -11.661 1.00 93.62 84 GLU A CA 1
ATOM 687 C C . GLU A 1 84 ? 12.099 -13.467 -10.223 1.00 93.62 84 GLU A C 1
ATOM 689 O O . GLU A 1 84 ? 11.314 -13.787 -9.328 1.00 93.62 84 GLU A O 1
ATOM 694 N N . SER A 1 85 ? 13.133 -12.649 -9.999 1.00 94.56 85 SER A N 1
ATOM 695 C CA . SER A 1 85 ? 13.400 -12.043 -8.691 1.00 94.56 85 SER A CA 1
ATOM 696 C C . SER A 1 85 ? 12.243 -11.140 -8.252 1.00 94.56 85 SER A C 1
ATOM 698 O O . SER A 1 85 ? 11.743 -11.270 -7.132 1.00 94.56 85 SER A O 1
ATOM 700 N N . ALA A 1 86 ? 11.734 -10.289 -9.148 1.00 94.88 86 ALA A N 1
ATOM 701 C CA . ALA A 1 86 ? 10.572 -9.451 -8.870 1.00 94.88 86 ALA A CA 1
ATOM 702 C C . ALA A 1 86 ? 9.331 -10.296 -8.528 1.00 94.88 86 ALA A C 1
ATOM 704 O O . ALA A 1 86 ? 8.675 -10.044 -7.516 1.00 94.88 86 ALA A O 1
ATOM 705 N N . LEU A 1 87 ? 9.048 -11.349 -9.300 1.00 95.50 87 LEU A N 1
ATOM 706 C CA . LEU A 1 87 ? 7.948 -12.277 -9.038 1.00 95.50 87 LEU A CA 1
ATOM 707 C C . LEU A 1 87 ? 8.089 -12.950 -7.669 1.00 95.50 87 LEU A C 1
ATOM 709 O O . LEU A 1 87 ? 7.103 -13.055 -6.939 1.00 95.50 87 LEU A O 1
ATOM 713 N N . GLN A 1 88 ? 9.297 -13.370 -7.297 1.00 95.19 88 GLN A N 1
ATOM 714 C CA . GLN A 1 88 ? 9.564 -13.972 -5.995 1.00 95.19 88 GLN A CA 1
ATOM 715 C C . GLN A 1 88 ? 9.288 -12.985 -4.854 1.00 95.19 88 GLN A C 1
ATOM 717 O O . GLN A 1 88 ? 8.584 -13.330 -3.905 1.00 95.19 88 GLN A O 1
ATOM 722 N N . THR A 1 89 ? 9.728 -11.727 -4.977 1.00 94.06 89 THR A N 1
ATOM 723 C CA . THR A 1 89 ? 9.419 -10.704 -3.962 1.00 94.06 89 THR A CA 1
ATOM 724 C C . THR A 1 89 ? 7.917 -10.434 -3.840 1.00 94.06 89 THR A C 1
ATOM 726 O O . THR A 1 89 ? 7.413 -10.225 -2.735 1.00 94.06 89 THR A O 1
ATOM 729 N N . VAL A 1 90 ? 7.173 -10.459 -4.951 1.00 94.56 90 VAL A N 1
ATOM 730 C CA . VAL A 1 90 ? 5.712 -10.287 -4.947 1.00 94.56 90 VAL A CA 1
ATOM 731 C C . VAL A 1 90 ? 5.020 -11.486 -4.301 1.00 94.56 90 VAL A C 1
ATOM 733 O O . VAL A 1 90 ? 4.108 -11.287 -3.499 1.00 94.56 90 VAL A O 1
ATOM 736 N N . LYS A 1 91 ? 5.469 -12.715 -4.581 1.00 94.12 91 LYS A N 1
ATOM 737 C CA . LYS A 1 91 ? 4.958 -13.932 -3.931 1.00 94.12 91 LYS A CA 1
ATOM 738 C C . LYS A 1 91 ? 5.181 -13.899 -2.423 1.00 94.12 91 LYS A C 1
ATOM 740 O O . LYS A 1 91 ? 4.233 -14.080 -1.668 1.00 94.12 91 LYS A O 1
ATOM 745 N N . GLU A 1 92 ? 6.382 -13.548 -1.973 1.00 94.38 92 GLU A N 1
ATOM 746 C CA . GLU A 1 92 ? 6.667 -13.415 -0.542 1.00 94.38 92 GLU A CA 1
ATOM 747 C C . GLU A 1 92 ? 5.804 -12.338 0.125 1.00 94.38 92 GLU A C 1
ATOM 749 O O . GLU A 1 92 ? 5.310 -12.534 1.236 1.00 94.38 92 GLU A O 1
ATOM 754 N N . LYS A 1 93 ? 5.579 -11.198 -0.544 1.00 95.25 93 LYS A N 1
ATOM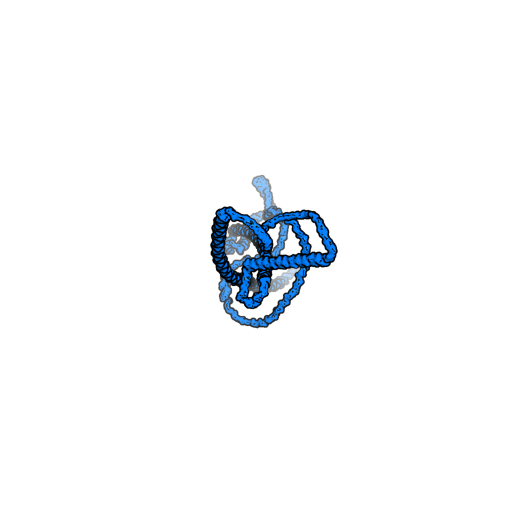 755 C CA . LYS A 1 93 ? 4.649 -10.166 -0.056 1.00 95.25 93 LYS A CA 1
ATOM 756 C C . LYS A 1 93 ? 3.218 -10.699 0.026 1.00 95.25 93 LYS A C 1
ATOM 758 O O . LYS A 1 93 ? 2.547 -10.445 1.026 1.00 95.25 93 LYS A O 1
ATOM 763 N N . HIS A 1 94 ? 2.763 -11.444 -0.979 1.00 96.19 94 HIS A N 1
ATOM 764 C CA . HIS A 1 94 ? 1.441 -12.066 -0.983 1.00 96.19 94 HIS A CA 1
ATOM 765 C C . HIS A 1 94 ? 1.276 -13.042 0.187 1.00 96.19 94 HIS A C 1
ATOM 767 O O . HIS A 1 94 ? 0.306 -12.931 0.933 1.00 96.19 94 HIS A O 1
ATOM 773 N N . ASP A 1 95 ? 2.247 -13.924 0.414 1.00 94.25 95 ASP A N 1
ATOM 774 C CA . ASP A 1 95 ? 2.206 -14.905 1.501 1.00 94.25 95 ASP A CA 1
ATOM 775 C C . ASP A 1 95 ? 2.220 -14.234 2.882 1.00 94.25 95 ASP A C 1
ATOM 777 O O . ASP A 1 95 ? 1.460 -14.620 3.776 1.00 94.25 95 ASP A O 1
ATOM 781 N N . ARG A 1 96 ? 3.010 -13.164 3.051 1.00 93.62 96 ARG A N 1
ATOM 782 C CA . ARG A 1 96 ? 2.996 -12.344 4.276 1.00 93.62 96 ARG A CA 1
ATOM 783 C C . ARG A 1 96 ? 1.628 -11.704 4.510 1.00 93.62 96 ARG A C 1
ATOM 785 O O . ARG A 1 96 ? 1.136 -11.722 5.637 1.00 93.62 96 ARG A O 1
ATOM 792 N N . LEU A 1 97 ? 0.998 -11.151 3.471 1.00 94.50 97 LEU A N 1
ATOM 793 C CA . LEU A 1 97 ? -0.343 -10.564 3.574 1.00 94.50 97 LEU A CA 1
ATOM 794 C C . LEU A 1 97 ? -1.406 -11.627 3.877 1.00 94.50 97 LEU A C 1
ATOM 796 O O . LEU A 1 97 ? -2.252 -11.406 4.739 1.00 94.50 97 LEU A O 1
ATOM 800 N N . GLN A 1 98 ? -1.328 -12.800 3.249 1.00 96.38 98 GLN A N 1
ATOM 801 C CA . GLN A 1 98 ? -2.201 -13.938 3.546 1.00 96.38 98 GLN A CA 1
ATOM 802 C C . GLN A 1 98 ? -2.071 -14.389 5.002 1.00 96.38 98 GLN A C 1
ATOM 804 O O . GLN A 1 98 ? -3.075 -14.653 5.664 1.00 96.38 98 GLN A O 1
ATOM 809 N N . HIS A 1 99 ? -0.846 -14.451 5.527 1.00 95.31 99 HIS A N 1
ATOM 810 C CA . HIS A 1 99 ? -0.624 -14.764 6.933 1.00 95.31 99 HIS A CA 1
ATOM 811 C C . HIS A 1 99 ? -1.240 -13.700 7.853 1.00 95.31 99 HIS A C 1
ATOM 813 O O . HIS A 1 99 ? -1.995 -14.058 8.752 1.00 95.31 99 HIS A O 1
ATOM 819 N N . LYS A 1 100 ? -1.026 -12.405 7.573 1.00 95.44 100 LYS A N 1
ATOM 820 C CA . LYS A 1 100 ? -1.656 -11.304 8.325 1.00 95.44 100 LYS A CA 1
ATOM 821 C C . LYS A 1 100 ? -3.184 -11.396 8.325 1.00 95.44 100 LYS A C 1
ATOM 823 O O . LYS A 1 100 ? -3.795 -11.271 9.379 1.00 95.44 100 LYS A O 1
ATOM 828 N N . ILE A 1 101 ? -3.803 -11.671 7.174 1.00 94.50 101 ILE A N 1
ATOM 829 C CA . ILE A 1 101 ? -5.260 -11.853 7.067 1.00 94.50 101 ILE A CA 1
ATOM 830 C C . ILE A 1 101 ? -5.731 -13.015 7.950 1.00 94.50 101 ILE A C 1
ATOM 832 O O . ILE A 1 101 ? -6.730 -12.883 8.655 1.00 94.50 101 ILE A O 1
ATOM 836 N N . LYS A 1 102 ? -5.009 -14.144 7.953 1.00 97.62 102 LYS A N 1
ATOM 837 C CA . LYS A 1 102 ? -5.336 -15.297 8.807 1.00 97.62 102 LYS A CA 1
ATOM 838 C C . LYS A 1 102 ? -5.219 -14.957 10.293 1.00 97.62 102 LYS A C 1
ATOM 840 O O . LYS A 1 102 ? -6.120 -15.308 11.051 1.00 97.62 102 LYS A O 1
ATOM 845 N N . THR A 1 103 ? -4.165 -14.254 10.700 1.00 94.44 103 THR A N 1
ATOM 846 C CA . THR A 1 103 ? -3.974 -13.818 12.092 1.00 94.44 103 THR A CA 1
ATOM 847 C C . THR A 1 103 ? -5.092 -12.874 12.534 1.00 94.44 103 THR A C 1
ATOM 849 O O . THR A 1 103 ? -5.759 -13.147 13.531 1.00 94.44 103 THR A O 1
ATOM 852 N N . LEU A 1 104 ? -5.408 -11.852 11.730 1.00 95.25 104 LEU A N 1
ATOM 853 C CA . LEU A 1 104 ? -6.514 -10.927 12.002 1.00 95.25 104 LEU A CA 1
ATOM 854 C C . LEU A 1 104 ? -7.869 -11.644 12.073 1.00 95.25 104 LEU A C 1
ATOM 856 O O . LEU A 1 104 ? -8.706 -11.315 12.910 1.00 95.25 104 LEU A O 1
ATOM 860 N N . ALA A 1 105 ? -8.103 -12.656 11.235 1.00 96.38 105 ALA A N 1
ATOM 861 C CA . ALA A 1 105 ? -9.329 -13.447 11.297 1.00 96.38 105 ALA A CA 1
ATOM 862 C C . ALA A 1 105 ? -9.455 -14.227 12.619 1.00 96.38 105 ALA A C 1
ATOM 864 O O . ALA A 1 105 ? -10.551 -14.319 13.181 1.00 96.38 105 ALA A O 1
ATOM 865 N N . VAL A 1 106 ? -8.349 -14.772 13.138 1.00 96.00 106 VAL A N 1
ATOM 866 C CA . VAL A 1 106 ? -8.318 -15.430 14.454 1.00 96.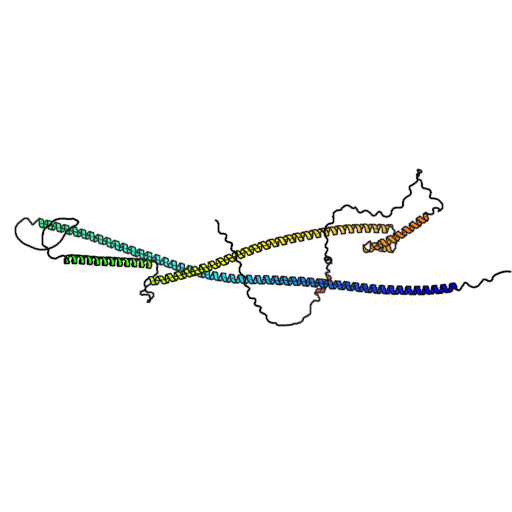00 106 VAL A CA 1
ATOM 867 C C . VAL A 1 106 ? -8.583 -14.416 15.568 1.00 96.00 106 VAL A C 1
ATOM 869 O O . VAL A 1 106 ? -9.438 -14.670 16.416 1.00 96.00 106 VAL A O 1
ATOM 872 N N . GLU A 1 107 ? -7.943 -13.247 15.530 1.00 97.19 107 GLU A N 1
ATOM 873 C CA . GLU A 1 107 ? -8.169 -12.168 16.501 1.00 97.19 107 GLU A CA 1
ATOM 874 C C . GLU A 1 107 ? -9.621 -11.679 16.508 1.00 97.19 107 GLU A C 1
ATOM 876 O O . GLU A 1 107 ? -10.231 -11.566 17.570 1.00 97.19 107 GLU A O 1
ATOM 881 N N . ILE A 1 108 ? -10.221 -11.456 15.333 1.00 96.88 108 ILE A N 1
ATOM 882 C CA . ILE A 1 108 ? -11.637 -11.077 15.209 1.00 96.88 108 ILE A CA 1
ATOM 883 C C . ILE A 1 108 ? -12.534 -12.144 15.844 1.00 96.88 108 ILE A C 1
ATOM 885 O O . ILE A 1 108 ? -13.497 -11.816 16.540 1.00 96.88 108 ILE A O 1
ATOM 889 N N . ASN A 1 109 ? -12.234 -13.424 15.630 1.00 96.88 109 ASN A N 1
ATOM 890 C CA . ASN A 1 109 ? -13.007 -14.510 16.222 1.00 96.88 109 ASN A CA 1
ATOM 891 C C . ASN A 1 109 ? -12.837 -14.589 17.745 1.00 96.88 109 ASN A C 1
ATOM 893 O O . ASN A 1 109 ? -13.822 -14.847 18.439 1.00 96.88 109 ASN A O 1
ATOM 897 N N . ASN A 1 110 ? -11.642 -14.318 18.272 1.00 96.38 110 ASN A N 1
ATOM 898 C CA . ASN A 1 110 ? -11.408 -14.221 19.713 1.00 96.38 110 ASN A CA 1
ATOM 899 C C . ASN A 1 110 ? -12.206 -13.058 20.318 1.00 96.38 110 ASN A C 1
ATOM 901 O O . ASN A 1 110 ? -13.027 -13.293 21.204 1.00 96.38 110 ASN A O 1
ATOM 905 N N . LYS A 1 111 ? -12.106 -11.852 19.741 1.00 96.69 111 LYS A N 1
ATOM 906 C CA . LYS A 1 111 ? -12.882 -10.676 20.176 1.00 96.69 111 LYS A CA 1
ATOM 907 C C . LYS A 1 111 ? -14.395 -10.911 20.110 1.00 96.69 111 LYS A C 1
ATOM 909 O O . LYS A 1 111 ? -15.142 -10.461 20.974 1.00 96.69 111 LYS A O 1
ATOM 914 N N . ARG A 1 112 ? -14.885 -11.658 19.112 1.00 98.00 112 ARG A N 1
ATOM 915 C CA . ARG A 1 112 ? -16.304 -12.062 19.032 1.00 98.00 112 ARG A CA 1
ATOM 916 C C . ARG A 1 112 ? -16.706 -13.002 20.169 1.00 98.00 112 ARG A C 1
ATOM 918 O O . ARG A 1 112 ? -17.790 -12.836 20.725 1.00 98.00 112 ARG A O 1
ATOM 925 N N . ARG A 1 113 ? -15.864 -13.978 20.521 1.00 97.75 113 ARG A N 1
ATOM 926 C CA . ARG A 1 113 ? -16.121 -14.889 21.652 1.00 97.75 113 ARG A CA 1
ATOM 927 C C . ARG A 1 113 ? -16.141 -14.134 22.976 1.00 97.75 113 ARG A C 1
ATOM 929 O O . ARG A 1 113 ? -17.070 -14.332 23.754 1.00 97.75 113 ARG A O 1
ATOM 936 N N . GLU A 1 114 ? -15.177 -13.243 23.186 1.00 96.19 114 GLU A N 1
ATOM 937 C CA . GLU A 1 114 ? -15.115 -12.366 24.359 1.00 96.19 114 GLU A CA 1
ATOM 938 C C . GLU A 1 114 ? -16.360 -11.486 24.452 1.00 96.19 114 GLU A C 1
ATOM 940 O O . GLU A 1 114 ? -17.019 -11.471 25.489 1.00 96.19 114 GLU A O 1
ATOM 945 N N . LYS A 1 115 ? -16.772 -10.840 23.353 1.00 97.88 115 LYS A N 1
ATOM 946 C CA . LYS A 1 115 ? -18.006 -10.043 23.312 1.00 97.88 115 LYS A CA 1
ATOM 947 C C . LYS A 1 115 ? -19.233 -10.858 23.734 1.00 97.88 115 LYS A C 1
ATOM 949 O O . LYS A 1 115 ? -19.990 -10.416 24.593 1.00 97.88 115 LYS A O 1
ATOM 954 N N . ILE A 1 116 ? -19.405 -12.066 23.192 1.00 97.88 116 ILE A N 1
ATOM 955 C CA . ILE A 1 116 ? -20.517 -12.958 23.568 1.00 97.88 116 ILE A CA 1
ATOM 956 C C . ILE A 1 116 ? -20.434 -13.345 25.053 1.00 97.88 116 ILE A C 1
ATOM 958 O O . ILE A 1 116 ? -21.456 -13.458 25.733 1.00 97.88 116 ILE A O 1
ATOM 962 N N . GLN A 1 117 ? -19.231 -13.568 25.582 1.00 98.06 117 GLN A N 1
ATOM 963 C CA . GLN A 1 117 ? -19.036 -13.848 27.002 1.00 98.06 117 GLN A CA 1
ATOM 964 C C . GLN A 1 117 ? -19.414 -12.642 27.871 1.00 98.06 117 GLN A C 1
ATOM 966 O O . GLN A 1 117 ? -20.130 -12.823 28.858 1.00 98.06 117 GLN A O 1
ATOM 971 N N . HIS A 1 118 ? -19.013 -11.429 27.485 1.00 96.75 118 HIS A N 1
ATOM 972 C CA . HIS A 1 118 ? -19.403 -10.195 28.164 1.00 96.75 118 HIS A CA 1
ATOM 973 C C . HIS A 1 118 ? -20.920 -10.000 28.155 1.00 96.75 118 HIS A C 1
ATOM 975 O O . HIS A 1 118 ? -21.496 -9.797 29.219 1.00 96.75 118 HIS A O 1
ATOM 981 N N . GLU A 1 119 ? -21.581 -10.172 27.008 1.00 97.25 119 GLU A N 1
ATOM 982 C CA . GLU A 1 119 ? -23.046 -10.092 26.893 1.00 97.25 119 GLU A CA 1
ATOM 983 C C . GLU A 1 119 ? -23.762 -11.099 27.812 1.00 97.25 119 GLU A C 1
ATOM 985 O O . GLU A 1 119 ? -24.792 -10.802 28.418 1.00 97.25 119 GLU A O 1
ATOM 990 N N . ARG A 1 120 ? -23.206 -12.304 27.984 1.00 97.81 120 ARG A N 1
ATOM 991 C CA . ARG A 1 120 ? -23.751 -13.289 28.933 1.00 97.81 120 ARG A CA 1
ATOM 992 C C . ARG A 1 120 ? -23.585 -12.850 30.386 1.00 97.81 120 ARG A C 1
ATOM 994 O O . ARG A 1 120 ? -24.470 -13.123 31.199 1.00 97.81 120 ARG A O 1
ATOM 1001 N N . VAL A 1 121 ? -22.457 -12.231 30.735 1.00 97.75 121 VAL A N 1
ATOM 1002 C CA . VAL A 1 121 ? -22.197 -11.730 32.094 1.00 97.75 121 VAL A CA 1
ATOM 1003 C C . VAL A 1 121 ? -23.094 -10.534 32.403 1.00 97.75 121 VAL A C 1
ATOM 1005 O O . VAL A 1 121 ? -23.727 -10.530 33.459 1.00 97.75 121 VAL A O 1
ATOM 1008 N N . THR A 1 122 ? -23.233 -9.579 31.483 1.00 96.31 122 THR A N 1
ATOM 1009 C CA . THR A 1 122 ? -24.118 -8.418 31.658 1.00 96.31 122 THR A CA 1
ATOM 1010 C C . THR A 1 122 ? -25.573 -8.851 31.796 1.00 96.31 122 THR A C 1
ATOM 1012 O O . THR A 1 122 ? -26.223 -8.469 32.764 1.00 96.31 122 THR A O 1
ATOM 1015 N N . ALA A 1 123 ? -26.057 -9.767 30.951 1.00 98.12 123 ALA A N 1
ATOM 1016 C CA . ALA A 1 123 ? -27.415 -10.301 31.069 1.00 98.12 123 ALA A CA 1
ATOM 1017 C C . ALA A 1 123 ? -27.661 -11.025 32.411 1.00 98.12 123 ALA A C 1
ATOM 1019 O O . ALA A 1 123 ? -28.757 -10.967 32.976 1.00 98.12 123 ALA A O 1
ATOM 1020 N N . LYS A 1 124 ? -26.655 -11.726 32.958 1.00 98.44 124 LYS A N 1
ATOM 1021 C CA . LYS A 1 124 ? -26.741 -12.320 34.307 1.00 98.44 124 LYS A CA 1
ATOM 1022 C C . LYS A 1 124 ? -26.775 -11.245 35.394 1.00 98.44 124 LYS A C 1
ATOM 1024 O O . LYS A 1 124 ? -27.582 -11.359 36.320 1.00 98.44 124 LYS A O 1
ATOM 1029 N N . ALA A 1 125 ? -25.933 -10.219 35.282 1.00 95.75 125 ALA A N 1
ATOM 1030 C CA . ALA A 1 125 ? -25.897 -9.100 36.215 1.00 95.75 125 ALA A CA 1
ATOM 1031 C C . ALA A 1 125 ? -27.244 -8.361 36.238 1.00 95.75 125 ALA A C 1
ATOM 1033 O O . ALA A 1 125 ? -27.818 -8.190 37.312 1.00 95.75 125 ALA A O 1
ATOM 1034 N N . GLU A 1 126 ? -27.816 -8.050 35.074 1.00 97.56 126 GLU A N 1
ATOM 1035 C CA . GLU A 1 126 ? -29.142 -7.436 34.933 1.00 97.56 126 GLU A CA 1
ATOM 1036 C C . GLU A 1 126 ? -30.246 -8.281 35.574 1.00 97.56 126 GLU A C 1
ATOM 1038 O O . GLU A 1 126 ? -31.045 -7.764 36.354 1.00 97.56 126 GLU A O 1
ATOM 1043 N N . LYS A 1 127 ? -30.258 -9.601 35.335 1.00 98.44 127 LYS A N 1
ATOM 1044 C CA . LYS A 1 127 ? -31.208 -10.515 35.996 1.00 98.44 127 LYS A CA 1
ATOM 1045 C C . LYS A 1 127 ? -31.053 -10.509 37.517 1.00 98.44 127 LYS A C 1
ATOM 1047 O O . LYS A 1 127 ? -32.056 -10.522 38.231 1.00 98.44 127 LYS A O 1
ATOM 1052 N N . SER A 1 128 ? -29.822 -10.495 38.030 1.00 97.81 128 SER A N 1
ATOM 1053 C CA . SER A 1 128 ? -29.568 -10.430 39.476 1.00 97.81 128 SER A CA 1
ATOM 1054 C C . SER A 1 128 ? -30.022 -9.096 40.082 1.00 97.81 128 SER A C 1
ATOM 1056 O O . SER A 1 128 ? -30.608 -9.073 41.164 1.00 97.81 128 SER A O 1
ATOM 1058 N N . LEU A 1 129 ? -29.834 -7.996 39.348 1.00 97.25 129 LEU A N 1
ATOM 1059 C CA . LEU A 1 129 ? -30.247 -6.653 39.736 1.00 97.25 129 LEU A CA 1
ATOM 1060 C C . LEU A 1 129 ? -31.778 -6.550 39.752 1.00 97.25 129 LEU A C 1
ATOM 1062 O O . LEU A 1 129 ? -32.347 -6.078 40.734 1.00 97.25 129 LEU A O 1
ATOM 1066 N N . ALA A 1 130 ? -32.455 -7.075 38.728 1.00 98.19 130 ALA A N 1
ATOM 1067 C CA . ALA A 1 130 ? -33.913 -7.160 38.678 1.00 98.19 130 ALA A CA 1
ATOM 1068 C C . ALA A 1 130 ? -34.484 -7.960 39.864 1.00 98.19 130 ALA A C 1
ATOM 1070 O O . ALA A 1 130 ? -35.406 -7.492 40.531 1.00 98.19 130 ALA A O 1
ATOM 1071 N N . ARG A 1 131 ? -33.887 -9.115 40.200 1.00 98.38 131 ARG A N 1
ATOM 1072 C CA . ARG A 1 131 ? -34.273 -9.901 41.387 1.00 98.38 131 ARG A CA 1
ATOM 1073 C C . ARG A 1 131 ? -34.101 -9.112 42.686 1.00 98.38 131 ARG A C 1
ATOM 1075 O O . ARG A 1 131 ? -35.011 -9.112 43.508 1.00 98.38 131 ARG A O 1
ATOM 1082 N N . ARG A 1 132 ? -32.980 -8.405 42.865 1.00 97.75 132 ARG A N 1
ATOM 1083 C CA . ARG A 1 132 ? -32.746 -7.566 44.055 1.00 97.75 132 ARG A CA 1
ATOM 1084 C C . ARG A 1 132 ? -33.719 -6.390 44.143 1.00 97.75 132 ARG A C 1
ATOM 1086 O O . ARG A 1 132 ? -34.203 -6.096 45.229 1.00 97.75 132 ARG A O 1
ATOM 1093 N N . ARG A 1 133 ? -34.051 -5.744 43.020 1.00 98.19 133 ARG A N 1
ATOM 1094 C CA . ARG A 1 133 ? -35.092 -4.701 42.970 1.00 98.19 133 ARG A CA 1
ATOM 1095 C C . ARG A 1 133 ? -36.454 -5.249 43.389 1.00 98.19 133 ARG A C 1
ATOM 1097 O O . ARG A 1 133 ? -37.137 -4.609 44.177 1.00 98.19 133 ARG A O 1
ATOM 1104 N N . GLN A 1 134 ? -36.819 -6.443 42.921 1.00 98.44 134 GLN A N 1
ATOM 1105 C CA . GLN A 1 134 ? -38.055 -7.108 43.338 1.00 98.44 134 GLN A CA 1
ATOM 1106 C C . GLN A 1 134 ? -38.050 -7.435 44.839 1.00 98.44 134 GLN A C 1
ATOM 1108 O O . GLN A 1 134 ? -39.040 -7.186 45.518 1.00 98.44 134 GLN A O 1
ATOM 1113 N N . GLN A 1 135 ? -36.934 -7.943 45.371 1.00 97.88 135 GLN A N 1
ATOM 1114 C CA . GLN A 1 135 ? -36.782 -8.203 46.807 1.00 97.88 135 GLN A CA 1
ATOM 1115 C C . GLN A 1 135 ? -36.929 -6.923 47.638 1.00 97.88 135 GLN A C 1
ATOM 1117 O O . GLN A 1 135 ? -37.666 -6.927 48.615 1.00 97.88 135 GLN A O 1
ATOM 1122 N N . LEU A 1 136 ? -36.293 -5.821 47.225 1.00 97.25 136 LEU A N 1
ATOM 1123 C CA . LEU A 1 136 ? -36.440 -4.518 47.884 1.00 97.25 136 LEU A CA 1
ATOM 1124 C C . LEU A 1 136 ? -37.884 -4.009 47.832 1.00 97.25 136 LEU A C 1
ATOM 1126 O O . LEU A 1 136 ? -38.398 -3.536 48.838 1.00 97.25 136 LEU A O 1
ATOM 1130 N N . ALA A 1 137 ? -38.562 -4.149 46.690 1.00 97.81 137 ALA A N 1
ATOM 1131 C CA . ALA A 1 137 ? -39.968 -3.774 46.571 1.00 97.81 137 ALA A CA 1
ATOM 1132 C C . ALA A 1 137 ? -40.868 -4.603 47.504 1.00 97.81 137 ALA A C 1
ATOM 1134 O O . ALA A 1 137 ? -41.790 -4.060 48.100 1.00 97.81 137 ALA A O 1
ATOM 1135 N N . ASN A 1 138 ? -40.595 -5.902 47.658 1.00 98.31 138 ASN A N 1
ATOM 1136 C CA . ASN A 1 138 ? -41.334 -6.762 48.582 1.00 98.31 138 ASN A CA 1
ATOM 1137 C C . ASN A 1 138 ? -41.059 -6.402 50.050 1.00 98.31 138 ASN A C 1
ATOM 1139 O O . ASN A 1 138 ? -42.000 -6.341 50.830 1.00 98.31 138 ASN A O 1
ATOM 1143 N N . LEU A 1 139 ? -39.801 -6.121 50.412 1.00 97.69 139 LEU A N 1
ATOM 1144 C CA . LEU A 1 139 ? -39.440 -5.671 51.761 1.00 97.69 139 LEU A CA 1
ATOM 1145 C C . LEU A 1 139 ? -40.098 -4.336 52.112 1.00 97.69 139 LEU A C 1
ATOM 1147 O O . LEU A 1 139 ? -40.599 -4.195 53.217 1.00 97.69 139 LEU A O 1
ATOM 1151 N N . ASN A 1 140 ? -40.155 -3.389 51.172 1.00 96.88 140 ASN A N 1
ATOM 1152 C CA . ASN A 1 140 ? -40.845 -2.119 51.399 1.00 96.88 140 ASN A CA 1
ATOM 1153 C C . ASN A 1 140 ? -42.349 -2.309 51.631 1.00 96.88 140 ASN A C 1
ATOM 1155 O O . ASN A 1 140 ? -42.905 -1.611 52.469 1.00 96.88 140 ASN A O 1
ATOM 1159 N N . ARG A 1 141 ? -43.005 -3.252 50.936 1.00 97.94 141 ARG A N 1
ATOM 1160 C CA . ARG A 1 141 ? -44.419 -3.573 51.207 1.00 97.94 141 ARG A CA 1
ATOM 1161 C C . ARG A 1 141 ? -44.605 -4.183 52.592 1.00 97.94 141 ARG A C 1
ATOM 1163 O O . ARG A 1 141 ? -45.455 -3.718 53.332 1.00 97.94 141 ARG A O 1
ATOM 1170 N N . ALA A 1 142 ? -43.774 -5.160 52.956 1.00 97.69 142 ALA A N 1
ATOM 1171 C CA . ALA A 1 142 ? -43.820 -5.754 54.290 1.00 97.69 142 ALA A CA 1
ATOM 1172 C C . ALA A 1 142 ? -43.566 -4.704 55.387 1.00 97.69 142 ALA A C 1
ATOM 1174 O O . ALA A 1 142 ? -44.222 -4.714 56.419 1.00 97.69 142 ALA A O 1
ATOM 1175 N N . LEU A 1 143 ? -42.646 -3.763 55.149 1.00 97.94 143 LEU A N 1
ATOM 1176 C CA . LEU A 1 143 ? -42.389 -2.656 56.065 1.00 97.94 143 LEU A CA 1
ATOM 1177 C C . LEU A 1 143 ? -43.618 -1.745 56.204 1.00 97.94 143 LEU A C 1
ATOM 1179 O O . LEU A 1 143 ? -44.003 -1.443 57.328 1.00 97.94 143 LEU A O 1
ATOM 1183 N N . GLN A 1 144 ? -44.272 -1.381 55.097 1.00 98.25 144 GLN A N 1
ATOM 1184 C CA . GLN A 1 144 ? -45.523 -0.612 55.127 1.00 98.25 144 GLN A CA 1
ATOM 1185 C C . GLN A 1 144 ? -46.631 -1.340 55.901 1.00 98.25 144 GLN A C 1
ATOM 1187 O O . GLN A 1 144 ? -47.256 -0.731 56.760 1.00 98.25 144 GLN A O 1
ATOM 1192 N N . GLU A 1 145 ? -46.816 -2.644 55.678 1.00 98.12 145 GLU A N 1
ATOM 1193 C CA . GLU A 1 145 ? -47.778 -3.463 56.436 1.00 98.12 145 GLU A CA 1
ATOM 1194 C C . GLU A 1 145 ? -47.476 -3.423 57.946 1.00 98.12 145 GLU A C 1
ATOM 1196 O O . GLU A 1 145 ? -48.367 -3.164 58.752 1.00 98.12 145 GLU A O 1
ATOM 1201 N N . THR A 1 146 ? -46.208 -3.580 58.348 1.00 97.50 146 THR A N 1
ATOM 1202 C CA . THR A 1 146 ? -45.834 -3.494 59.773 1.00 97.50 146 THR A CA 1
ATOM 1203 C C . THR A 1 146 ? -46.012 -2.093 60.365 1.00 97.50 146 THR A C 1
ATOM 1205 O O . THR A 1 146 ? -46.309 -1.953 61.553 1.00 97.50 146 THR A O 1
ATOM 1208 N N . GLU A 1 147 ? -45.833 -1.037 59.566 1.00 97.94 147 GLU A N 1
ATOM 1209 C CA . GLU A 1 147 ? -46.087 0.339 59.995 1.00 97.94 147 GLU A CA 1
ATOM 1210 C C . GLU A 1 147 ? -47.584 0.586 60.202 1.00 97.94 147 GLU A C 1
ATOM 1212 O O . GLU A 1 147 ? -47.955 1.162 61.226 1.00 97.94 147 GLU A O 1
ATOM 1217 N N . GLU A 1 148 ? -48.436 0.087 59.303 1.00 98.12 148 GLU A N 1
ATOM 1218 C CA . GLU A 1 148 ? -49.897 0.138 59.429 1.00 98.12 148 GLU A CA 1
ATOM 1219 C C . GLU A 1 148 ? -50.388 -0.627 60.669 1.00 98.12 148 GLU A C 1
ATOM 1221 O O . GLU A 1 148 ? -51.186 -0.096 61.445 1.00 98.12 148 GLU A O 1
ATOM 1226 N N . GLU A 1 149 ? -49.866 -1.834 60.921 1.00 97.62 149 GLU A N 1
ATOM 1227 C CA . GLU A 1 149 ? -50.165 -2.612 62.133 1.00 97.62 149 GLU A CA 1
ATOM 1228 C C . GLU A 1 149 ? -49.752 -1.860 63.405 1.00 97.62 149 GLU A C 1
ATOM 1230 O O . GLU A 1 149 ? -50.507 -1.794 64.382 1.00 97.62 149 GLU A O 1
ATOM 1235 N N . ARG A 1 150 ? -48.563 -1.243 63.396 1.00 97.75 150 ARG A N 1
ATOM 1236 C CA . ARG A 1 150 ? -48.073 -0.430 64.514 1.00 97.75 150 ARG A CA 1
ATOM 1237 C C . ARG A 1 150 ? -48.958 0.793 64.745 1.00 97.75 150 ARG A C 1
ATOM 1239 O O . ARG A 1 150 ? -49.254 1.113 65.896 1.00 97.75 150 ARG A O 1
ATOM 1246 N N . GLU A 1 151 ? -49.381 1.482 63.687 1.00 98.25 151 GLU A N 1
ATOM 1247 C CA . GLU A 1 151 ? -50.313 2.607 63.788 1.00 98.25 151 GLU A CA 1
ATOM 1248 C C . GLU A 1 151 ? -51.676 2.169 64.325 1.00 98.25 151 GLU A C 1
ATOM 1250 O O . GLU A 1 151 ? -52.243 2.848 65.182 1.00 98.25 151 GLU A O 1
ATOM 1255 N N . GLN A 1 152 ? -52.194 1.024 63.877 1.00 97.75 152 GLN A N 1
ATOM 1256 C CA . GLN A 1 152 ? -53.454 0.474 64.366 1.00 97.75 152 GLN A CA 1
ATOM 1257 C C . GLN A 1 152 ? -53.378 0.132 65.860 1.00 97.75 152 GLN A C 1
ATOM 1259 O O . GLN A 1 152 ? -54.263 0.528 66.622 1.00 97.75 152 GLN A O 1
ATOM 1264 N N . ALA A 1 153 ? -52.309 -0.540 66.295 1.00 96.88 153 ALA A N 1
ATOM 1265 C CA . ALA A 1 153 ? -52.058 -0.817 67.709 1.00 96.88 153 ALA A CA 1
ATOM 1266 C C . ALA A 1 153 ? -51.893 0.479 68.524 1.00 96.88 153 ALA A C 1
ATOM 1268 O O . ALA A 1 153 ? -52.422 0.588 69.632 1.00 96.88 153 ALA A O 1
ATOM 1269 N N . GLY A 1 154 ? -51.215 1.485 67.960 1.00 96.75 154 GLY A N 1
ATOM 1270 C CA . GLY A 1 154 ? -51.099 2.825 68.536 1.00 96.75 154 GLY A CA 1
ATOM 1271 C C . GLY A 1 154 ? -52.462 3.475 68.785 1.00 96.75 154 GLY A C 1
ATOM 1272 O O . GLY A 1 154 ? -52.742 3.882 69.912 1.00 96.75 154 GLY A O 1
ATOM 1273 N N . ARG A 1 155 ? -53.350 3.472 67.781 1.00 97.56 155 ARG A N 1
ATOM 1274 C CA . ARG A 1 155 ? -54.725 3.992 67.904 1.00 97.56 155 ARG A CA 1
ATOM 1275 C C . ARG A 1 155 ? -55.543 3.235 68.950 1.00 97.56 155 ARG A C 1
ATOM 1277 O O . ARG A 1 155 ? -56.286 3.857 69.699 1.00 97.56 155 ARG A O 1
ATOM 1284 N N . GLN A 1 156 ? -55.400 1.910 69.038 1.00 96.50 156 GLN A N 1
ATOM 1285 C CA . GLN A 1 156 ? -56.069 1.109 70.073 1.00 96.50 156 GLN A CA 1
ATOM 1286 C C . GLN A 1 156 ? -55.573 1.464 71.479 1.00 96.50 156 GLN A C 1
ATOM 1288 O O . GLN A 1 156 ? -56.373 1.599 72.402 1.00 96.50 156 GLN A O 1
ATOM 1293 N N . CYS A 1 157 ? -54.263 1.659 71.648 1.00 95.38 157 CYS A N 1
ATOM 1294 C CA . CYS A 1 157 ? -53.692 2.073 72.928 1.00 95.38 157 CYS A CA 1
ATOM 1295 C C . CYS A 1 157 ? -54.158 3.478 73.332 1.00 95.38 157 CYS A C 1
ATOM 1297 O O . CYS A 1 157 ? -54.396 3.725 74.511 1.00 95.38 157 CYS A O 1
ATOM 1299 N N . GLU A 1 158 ? -54.276 4.403 72.378 1.00 96.88 158 GLU A N 1
ATOM 1300 C CA . GLU A 1 158 ? -54.831 5.739 72.615 1.00 96.88 158 GLU A CA 1
ATOM 1301 C C . GLU A 1 158 ? -56.320 5.690 72.974 1.00 96.88 158 GLU A C 1
ATOM 1303 O O . GLU A 1 158 ? -56.722 6.348 73.931 1.00 96.88 158 GLU A O 1
ATOM 1308 N N . ALA A 1 159 ? -57.113 4.865 72.284 1.00 97.44 159 ALA A N 1
ATOM 1309 C CA . ALA A 1 159 ? -58.528 4.664 72.596 1.00 97.44 159 ALA A CA 1
ATOM 1310 C C . ALA A 1 159 ? -58.729 4.124 74.022 1.00 97.44 159 ALA A C 1
ATOM 1312 O O . ALA A 1 159 ? -59.467 4.721 74.798 1.00 97.44 159 ALA A O 1
ATOM 1313 N N . LEU A 1 160 ? -57.994 3.072 74.407 1.00 96.25 160 LEU A N 1
ATOM 1314 C CA . LEU A 1 160 ? -58.044 2.510 75.764 1.00 96.25 160 LEU A CA 1
ATOM 1315 C C . LEU A 1 160 ? -57.604 3.519 76.832 1.00 96.25 160 LEU A C 1
ATOM 1317 O O . LEU A 1 160 ? -58.174 3.563 77.918 1.00 96.25 160 LEU A O 1
ATOM 1321 N N . LYS A 1 161 ? -56.590 4.347 76.548 1.00 96.12 161 LYS A N 1
ATOM 1322 C CA . LYS A 1 161 ? -56.201 5.436 77.458 1.00 96.12 161 LYS A CA 1
ATOM 1323 C C . LYS A 1 161 ? -57.332 6.449 77.633 1.00 96.12 161 LYS A C 1
ATOM 1325 O O . LYS A 1 161 ? -57.528 6.909 78.752 1.00 96.12 161 LYS A O 1
ATOM 1330 N N . GLY A 1 162 ? -58.046 6.783 76.557 1.00 95.56 162 GLY A N 1
ATOM 1331 C CA . GLY A 1 162 ? -59.241 7.627 76.607 1.00 95.56 162 GLY A CA 1
ATOM 1332 C C . GLY A 1 162 ? -60.330 7.019 77.489 1.00 95.56 162 GLY A C 1
ATOM 1333 O O . GLY A 1 162 ? -60.770 7.665 78.431 1.00 95.56 162 GLY A O 1
ATOM 1334 N N . GLU A 1 163 ? -60.667 5.745 77.270 1.00 96.44 163 GLU A N 1
ATOM 1335 C CA . GLU A 1 163 ? -61.660 5.020 78.078 1.00 96.44 163 GLU A CA 1
ATOM 1336 C C . GLU A 1 163 ? -61.292 4.994 79.570 1.00 96.44 163 GLU A C 1
ATOM 1338 O O . GLU A 1 163 ? -62.140 5.259 80.417 1.00 96.44 163 GLU A O 1
ATOM 1343 N N . ILE A 1 164 ? -60.022 4.747 79.912 1.00 95.12 164 ILE A N 1
ATOM 1344 C CA . ILE A 1 164 ? -59.555 4.774 81.308 1.00 95.12 164 ILE A CA 1
ATOM 1345 C C . ILE A 1 164 ? -59.722 6.168 81.925 1.00 95.12 164 ILE A C 1
ATOM 1347 O O . ILE A 1 164 ? -60.105 6.275 83.089 1.00 95.12 164 ILE A O 1
ATOM 1351 N N . ILE A 1 165 ? -59.416 7.235 81.179 1.00 96.19 165 ILE A N 1
ATOM 1352 C CA . ILE A 1 165 ? -59.593 8.611 81.663 1.00 96.19 165 ILE A CA 1
ATOM 1353 C C . ILE A 1 165 ? -61.078 8.885 81.925 1.00 96.19 165 ILE A C 1
ATOM 1355 O O . ILE A 1 165 ? -61.411 9.360 83.011 1.00 96.19 165 ILE A O 1
ATOM 1359 N N . ASP A 1 166 ? -61.955 8.514 80.991 1.00 96.25 166 ASP A N 1
ATOM 1360 C CA . ASP A 1 166 ? -63.404 8.680 81.128 1.00 96.25 166 ASP A CA 1
ATOM 1361 C C . ASP A 1 166 ? -63.954 7.872 82.320 1.00 96.25 166 ASP A C 1
ATOM 1363 O O . ASP A 1 166 ? -64.772 8.367 83.099 1.00 96.25 166 ASP A O 1
ATOM 1367 N N . GLU A 1 167 ? -63.494 6.632 82.517 1.00 95.69 167 GLU A N 1
ATOM 1368 C CA . GLU A 1 167 ? -63.862 5.801 83.670 1.00 95.69 167 GLU A CA 1
ATOM 1369 C C . GLU A 1 167 ? -63.366 6.390 84.994 1.00 95.69 167 GLU A C 1
ATOM 1371 O O . GLU A 1 167 ? -64.092 6.371 85.993 1.00 95.69 167 GLU A O 1
ATOM 1376 N N . MET A 1 168 ? -62.143 6.927 85.021 1.00 93.06 168 MET A N 1
ATOM 1377 C CA . MET A 1 168 ? -61.594 7.604 86.194 1.00 93.06 168 MET A CA 1
ATOM 1378 C C . MET A 1 168 ? -62.385 8.867 86.539 1.00 93.06 168 MET A C 1
ATOM 1380 O O . MET A 1 168 ? -62.644 9.104 87.720 1.00 93.06 168 MET A O 1
ATOM 1384 N N . GLU A 1 169 ? -62.791 9.653 85.541 1.00 94.94 169 GLU A N 1
ATOM 1385 C CA . GLU A 1 169 ? -63.638 10.832 85.730 1.00 94.94 169 GLU A CA 1
ATOM 1386 C C . GLU A 1 169 ? -65.011 10.429 86.285 1.00 94.94 169 GLU A C 1
ATOM 1388 O O . GLU A 1 169 ? -65.413 10.912 87.344 1.00 94.94 169 GLU A O 1
ATOM 1393 N N . GLN A 1 170 ? -65.668 9.429 85.684 1.00 95.06 170 GLN A N 1
ATOM 1394 C CA . GLN A 1 170 ? -66.935 8.887 86.190 1.00 95.06 170 GLN A CA 1
ATOM 1395 C C . GLN A 1 170 ? -66.816 8.324 87.613 1.00 95.06 170 GLN A C 1
ATOM 1397 O O . GLN A 1 170 ? -67.723 8.485 88.435 1.00 95.06 170 GLN A O 1
ATOM 1402 N N . PHE A 1 171 ? -65.723 7.624 87.927 1.00 95.69 171 PHE A N 1
ATOM 1403 C CA . PHE A 1 171 ? -65.465 7.123 89.274 1.00 95.69 171 PHE A CA 1
ATOM 1404 C C . PHE A 1 171 ? -65.288 8.279 90.259 1.00 95.69 171 PHE A C 1
ATOM 1406 O O . PHE A 1 171 ? -65.887 8.262 91.335 1.00 95.69 171 PHE A O 1
ATOM 1413 N N . ASN A 1 172 ? -64.520 9.302 89.885 1.00 94.44 172 ASN A N 1
ATOM 1414 C CA . ASN A 1 172 ? -64.314 10.490 90.700 1.00 94.44 172 ASN A CA 1
ATOM 1415 C C . ASN A 1 172 ? -65.623 11.259 90.941 1.00 94.44 172 ASN A C 1
ATOM 1417 O O . ASN A 1 172 ? -65.870 11.700 92.065 1.00 94.44 172 ASN A O 1
ATOM 1421 N N . ASP A 1 173 ? -66.502 11.342 89.943 1.00 93.75 173 ASP A N 1
ATOM 1422 C CA . ASP A 1 173 ? -67.840 11.925 90.075 1.00 93.75 173 ASP A CA 1
ATOM 1423 C C . ASP A 1 173 ? -68.718 11.125 91.042 1.00 93.75 173 ASP A C 1
ATOM 1425 O O . ASP A 1 173 ? -69.377 11.695 91.917 1.00 93.75 173 ASP A O 1
ATOM 1429 N N . ARG A 1 174 ? -68.695 9.787 90.956 1.00 93.31 174 ARG A N 1
ATOM 1430 C CA . ARG A 1 174 ? -69.406 8.903 91.901 1.00 93.31 174 ARG A CA 1
ATOM 1431 C C . ARG A 1 174 ? -68.872 9.052 93.324 1.00 93.31 174 ARG A C 1
ATOM 1433 O O . ARG A 1 174 ? -69.660 9.150 94.267 1.00 93.31 174 ARG A O 1
ATOM 1440 N N . VAL A 1 175 ? -67.551 9.083 93.496 1.00 93.06 175 VAL A N 1
ATOM 1441 C CA . VAL A 1 175 ? -66.905 9.295 94.800 1.00 93.06 175 VAL A CA 1
ATOM 1442 C C . VAL A 1 175 ? -67.269 10.670 95.355 1.00 93.06 175 VAL A C 1
ATOM 1444 O O . VAL A 1 175 ? -67.657 10.773 96.513 1.00 93.06 175 VAL A O 1
ATOM 1447 N N . SER A 1 176 ? -67.233 11.716 94.533 1.00 92.81 176 SER A N 1
ATOM 1448 C CA . SER A 1 176 ? -67.615 13.072 94.938 1.00 92.81 176 SER A CA 1
ATOM 1449 C C . SER A 1 176 ? -69.095 13.154 95.324 1.00 92.81 176 SER A C 1
ATOM 1451 O O . SER A 1 176 ? -69.440 13.743 96.346 1.00 92.81 176 SER A O 1
ATOM 1453 N N . SER A 1 177 ? -69.981 12.510 94.562 1.00 91.44 177 SER A N 1
ATOM 1454 C CA . SER A 1 177 ? -71.420 12.450 94.846 1.00 91.44 177 SER A CA 1
ATOM 1455 C C . SER A 1 177 ? -71.730 11.701 96.149 1.00 91.44 177 SER A C 1
ATOM 1457 O O . SER A 1 177 ? -72.459 12.209 97.003 1.00 91.44 177 SER A O 1
ATOM 1459 N N . THR A 1 178 ? -71.120 10.530 96.358 1.00 88.75 178 THR A N 1
ATOM 1460 C CA . THR A 1 178 ? -71.259 9.765 97.612 1.00 88.75 178 THR A CA 1
ATOM 1461 C C . THR A 1 178 ? -70.644 10.498 98.802 1.00 88.75 178 THR A C 1
ATOM 1463 O O . THR A 1 178 ? -71.244 10.537 99.873 1.00 88.75 178 THR A O 1
ATOM 1466 N N . HIS A 1 179 ? -69.491 11.148 98.625 1.00 89.75 179 HIS A N 1
ATOM 1467 C CA . HIS A 1 179 ? -68.892 12.000 99.648 1.00 89.75 179 HIS A CA 1
ATOM 1468 C C . HIS A 1 179 ? -69.841 13.139 100.044 1.00 89.75 179 HIS A C 1
ATOM 1470 O O . HIS A 1 179 ? -70.107 13.333 101.230 1.00 89.75 179 HIS A O 1
ATOM 1476 N N . ASN A 1 180 ? -70.433 13.825 99.063 1.00 87.38 180 ASN A N 1
ATOM 1477 C CA . ASN A 1 180 ? -71.425 14.872 99.300 1.00 87.38 180 ASN A CA 1
ATOM 1478 C C . ASN A 1 180 ? -72.673 14.337 100.023 1.00 87.38 180 ASN A C 1
ATOM 1480 O O . ASN A 1 180 ? -73.175 15.001 100.931 1.00 87.38 180 ASN A O 1
ATOM 1484 N N . SER A 1 181 ? -73.156 13.132 99.693 1.00 85.38 181 SER A N 1
ATOM 1485 C CA . SER A 1 181 ? -74.304 12.530 100.388 1.00 85.38 181 SER A CA 1
ATOM 1486 C C . SER A 1 181 ? -73.979 12.145 101.836 1.00 85.38 181 SER A C 1
ATOM 1488 O O . SER A 1 181 ? -74.820 12.321 102.715 1.00 85.38 181 SER A O 1
ATOM 1490 N N . ILE A 1 182 ? -72.765 11.653 102.108 1.00 79.88 182 ILE A N 1
ATOM 1491 C CA . ILE A 1 182 ? -72.294 11.344 103.467 1.00 79.88 182 ILE A CA 1
ATOM 1492 C C . ILE A 1 182 ? -72.176 12.627 104.288 1.00 79.88 182 ILE A C 1
ATOM 1494 O O . ILE A 1 182 ? -72.670 12.673 105.413 1.00 79.88 182 ILE A O 1
ATOM 1498 N N . VAL A 1 183 ? -71.573 13.686 103.741 1.00 78.44 183 VAL A N 1
ATOM 1499 C CA . VAL A 1 183 ? -71.470 14.988 104.422 1.00 78.44 183 VAL A CA 1
ATOM 1500 C C . VAL A 1 183 ? -72.862 15.553 104.725 1.00 78.44 183 VAL A C 1
ATOM 1502 O O . VAL A 1 183 ? -73.103 16.003 105.844 1.00 78.44 183 VAL A O 1
ATOM 1505 N N . ALA A 1 184 ? -73.807 15.450 103.786 1.00 74.38 184 ALA A N 1
ATOM 1506 C CA . ALA A 1 184 ? -75.194 15.865 103.998 1.00 74.38 184 ALA A CA 1
ATOM 1507 C C . ALA A 1 184 ? -75.910 15.042 105.091 1.00 74.38 184 ALA A C 1
ATOM 1509 O O . ALA A 1 184 ? -76.575 15.619 105.951 1.00 74.38 184 ALA A O 1
ATOM 1510 N N . ALA A 1 185 ? -75.733 13.715 105.114 1.00 66.56 185 ALA A N 1
ATOM 1511 C CA . ALA A 1 185 ? -76.297 12.838 106.145 1.00 66.56 185 ALA A CA 1
ATOM 1512 C C . ALA A 1 185 ? -75.673 13.081 107.533 1.00 66.56 185 ALA A C 1
ATOM 1514 O O . ALA A 1 185 ? -76.371 13.083 108.546 1.00 66.56 185 ALA A O 1
ATOM 1515 N N . THR A 1 186 ? -74.368 13.356 107.581 1.00 62.25 186 THR A N 1
ATOM 1516 C CA . THR A 1 186 ? -73.646 13.685 108.822 1.00 62.25 186 THR A CA 1
ATOM 1517 C C . THR A 1 186 ? -74.036 15.078 109.339 1.00 62.25 186 THR A C 1
ATOM 1519 O O . THR A 1 186 ? -74.085 15.298 110.547 1.00 62.25 186 THR A O 1
ATOM 1522 N N . GLY A 1 187 ? -74.395 16.006 108.444 1.00 56.72 187 GLY A N 1
ATOM 1523 C CA . GLY A 1 187 ? -74.882 17.345 108.786 1.00 56.72 187 GLY A CA 1
ATOM 1524 C C . GLY A 1 187 ? -76.309 17.402 109.351 1.00 56.72 187 GLY A C 1
ATOM 1525 O O . GLY A 1 187 ? -76.646 18.379 110.014 1.00 56.72 187 GLY A O 1
ATOM 1526 N N . GLN A 1 188 ? -77.147 16.377 109.142 1.00 50.84 188 GLN A N 1
ATOM 1527 C CA . GLN A 1 188 ? -78.553 16.371 109.590 1.00 50.84 188 GLN A CA 1
ATOM 1528 C C . GLN A 1 188 ? -78.817 15.656 110.928 1.00 50.84 188 GLN A C 1
ATOM 1530 O O . GLN A 1 188 ? -79.924 15.759 111.447 1.00 50.84 188 GLN A O 1
ATOM 1535 N N . CYS A 1 189 ? -77.830 14.990 111.539 1.00 39.78 189 CYS A N 1
ATOM 1536 C CA . CYS A 1 189 ? -78.044 14.180 112.751 1.00 39.78 189 CYS A CA 1
ATOM 1537 C C . CYS A 1 189 ? -77.194 14.600 113.973 1.00 39.78 189 CYS A C 1
ATOM 1539 O O . CYS A 1 189 ? -76.988 13.801 114.884 1.00 39.78 189 CYS A O 1
ATOM 1541 N N . GLY A 1 190 ? -76.697 15.844 114.019 1.00 35.53 190 GLY A N 1
ATOM 1542 C CA . GLY A 1 190 ? -75.703 16.295 115.006 1.00 35.53 190 GLY A CA 1
ATOM 1543 C C . GLY A 1 190 ? -76.000 17.631 115.693 1.00 35.53 190 GLY A C 1
ATOM 1544 O O . GLY A 1 190 ? -75.121 18.482 115.765 1.00 35.53 190 GLY A O 1
ATOM 1545 N N . LEU A 1 191 ? -77.216 17.823 116.212 1.00 35.94 191 LEU A N 1
ATOM 1546 C CA . LEU A 1 191 ? -77.545 18.881 117.181 1.00 35.94 191 LEU A CA 1
ATOM 1547 C C . LEU A 1 191 ? -78.044 18.246 118.489 1.00 35.94 191 LEU A C 1
ATOM 1549 O O . LEU A 1 191 ? -79.233 18.303 118.770 1.00 35.94 191 LEU A O 1
ATOM 1553 N N . SER A 1 192 ? -77.147 17.641 119.282 1.00 34.12 192 SER A N 1
ATOM 1554 C CA . SER A 1 192 ? -77.280 17.574 120.753 1.00 34.12 192 SER A CA 1
ATOM 1555 C C . SER A 1 192 ? -76.150 16.803 121.459 1.00 34.12 192 SER A C 1
ATOM 1557 O O . SER A 1 192 ? -75.920 15.624 121.203 1.00 34.12 192 SER A O 1
ATOM 1559 N N . SER A 1 193 ? -75.608 17.464 122.485 1.00 33.16 193 SER A N 1
ATOM 1560 C CA . SER A 1 193 ? -74.886 16.947 123.661 1.00 33.16 193 SER A CA 1
ATOM 1561 C C . SER A 1 193 ? -73.352 16.873 123.626 1.00 33.16 193 SER A C 1
ATOM 1563 O O . SER A 1 193 ? -72.704 16.798 122.589 1.00 33.16 193 SER A O 1
ATOM 1565 N N . ALA A 1 194 ? -72.797 17.018 124.826 1.00 31.23 194 ALA A N 1
ATOM 1566 C CA . ALA A 1 194 ? -71.519 17.621 125.154 1.00 31.23 194 ALA A CA 1
ATOM 1567 C C . ALA A 1 194 ? -70.622 16.685 125.990 1.00 31.23 194 ALA A C 1
ATOM 1569 O O . ALA A 1 194 ? -71.105 15.735 126.592 1.00 31.23 194 ALA A O 1
ATOM 1570 N N . ALA A 1 195 ? -69.357 17.104 126.127 1.00 30.89 195 ALA A N 1
ATOM 1571 C CA . ALA A 1 195 ? -68.442 16.905 127.264 1.00 30.89 195 ALA A CA 1
ATOM 1572 C C . ALA A 1 195 ? -67.629 15.588 127.447 1.00 30.89 195 ALA A C 1
ATOM 1574 O O . ALA A 1 195 ? -68.141 14.535 127.801 1.00 30.89 195 ALA A O 1
ATOM 1575 N N . SER A 1 196 ? -66.300 15.802 127.466 1.00 34.19 196 SER A N 1
ATOM 1576 C CA . SER A 1 196 ? -65.290 15.339 128.451 1.00 34.19 196 SER A CA 1
ATOM 1577 C C . SER A 1 196 ? -64.363 14.125 128.181 1.00 34.19 196 SER A C 1
ATOM 1579 O O . SER A 1 196 ? -64.797 13.025 127.877 1.00 34.19 196 SER A O 1
ATOM 1581 N N . ALA A 1 197 ? -63.069 14.401 128.444 1.00 34.81 197 ALA A N 1
ATOM 1582 C CA . ALA A 1 197 ? -61.952 13.559 128.923 1.00 34.81 197 ALA A CA 1
ATOM 1583 C C . ALA A 1 197 ? -61.188 12.574 127.989 1.00 34.81 197 ALA A C 1
ATOM 1585 O O . ALA A 1 197 ? -61.640 11.477 127.706 1.00 34.81 197 ALA A O 1
ATOM 1586 N N . GLY A 1 198 ? -59.918 12.922 127.695 1.00 37.41 198 GLY A N 1
ATOM 1587 C CA . GLY A 1 198 ? -58.742 12.196 128.228 1.00 37.41 198 GLY A CA 1
ATOM 1588 C C . GLY A 1 198 ? -58.017 11.096 127.412 1.00 37.41 198 GLY A C 1
ATOM 1589 O O . GLY A 1 198 ? -58.412 9.944 127.468 1.00 37.41 198 GLY A O 1
ATOM 1590 N N . ALA A 1 199 ? -56.829 11.458 126.884 1.00 36.38 199 ALA A N 1
ATOM 1591 C CA . ALA A 1 199 ? -55.566 10.681 126.733 1.00 36.38 199 ALA A CA 1
ATOM 1592 C C . ALA A 1 199 ? -55.324 9.630 125.594 1.00 36.38 199 ALA A C 1
ATOM 1594 O O . ALA A 1 199 ? -55.766 8.497 125.693 1.00 36.38 199 ALA A O 1
ATOM 1595 N N . ALA A 1 200 ? -54.450 10.022 124.630 1.00 40.25 200 ALA A N 1
ATOM 1596 C CA . ALA A 1 200 ? -53.278 9.343 123.983 1.00 40.25 200 ALA A CA 1
ATOM 1597 C C . ALA A 1 200 ? -53.353 7.910 123.352 1.00 40.25 200 ALA A C 1
ATOM 1599 O O . ALA A 1 200 ? -54.153 7.095 123.786 1.00 40.25 200 ALA A O 1
ATOM 1600 N N . PRO A 1 201 ? -52.376 7.470 122.502 1.00 51.56 201 PRO A N 1
ATOM 1601 C CA . PRO A 1 201 ? -51.674 8.126 121.377 1.00 51.56 201 PRO A CA 1
ATOM 1602 C C . PRO A 1 201 ? -51.545 7.250 120.079 1.00 51.56 201 PRO A C 1
ATOM 1604 O O . PRO A 1 201 ? -51.750 6.041 120.100 1.00 51.56 201 PRO A O 1
ATOM 1607 N N . SER A 1 202 ? -51.051 7.860 118.981 1.00 35.06 202 SER A N 1
ATOM 1608 C CA . SER A 1 202 ? -50.127 7.307 117.945 1.00 35.06 202 SER A CA 1
ATOM 1609 C C . SER A 1 202 ? -50.522 7.345 116.441 1.00 35.06 202 SER A C 1
ATOM 1611 O O . SER A 1 202 ? -51.507 6.782 115.989 1.00 35.06 202 SER A O 1
ATOM 1613 N N . SER A 1 203 ? -49.578 7.923 115.680 1.00 34.69 203 SER A N 1
ATOM 1614 C CA . SER A 1 203 ? -49.048 7.531 114.356 1.00 34.69 203 SER A CA 1
ATOM 1615 C C . SER A 1 203 ? -49.654 8.030 113.015 1.00 34.69 203 SER A C 1
ATOM 1617 O O . SER A 1 203 ? -50.728 7.637 112.587 1.00 34.69 203 SER A O 1
ATOM 1619 N N . LYS A 1 204 ? -48.786 8.798 112.323 1.00 36.00 204 LYS A N 1
ATOM 1620 C CA . LYS A 1 204 ? -48.326 8.731 110.912 1.00 36.00 204 LYS A CA 1
ATOM 1621 C C . LYS A 1 204 ? -49.193 9.193 109.718 1.00 36.00 204 LYS A C 1
ATOM 1623 O O . LYS A 1 204 ? -50.070 8.481 109.257 1.00 36.00 204 LYS A O 1
ATOM 1628 N N . GLY A 1 205 ? -48.647 10.237 109.067 1.00 33.78 205 GLY A N 1
ATOM 1629 C CA . GLY A 1 205 ? -48.470 10.384 107.606 1.00 33.78 205 GLY A CA 1
ATOM 1630 C C . GLY A 1 205 ? -49.579 11.174 106.903 1.00 33.78 205 GLY A C 1
ATOM 1631 O O . GLY A 1 205 ? -50.741 10.874 107.085 1.00 33.78 205 GLY A O 1
ATOM 1632 N N . GLY A 1 206 ? -49.351 12.191 106.074 1.00 30.34 206 GLY A N 1
ATOM 1633 C CA . GLY A 1 206 ? -48.141 12.733 105.463 1.00 30.34 206 GLY A CA 1
ATOM 1634 C C . GLY A 1 206 ? -48.555 13.482 104.185 1.00 30.34 206 GLY A C 1
ATOM 1635 O O . GLY A 1 206 ? -48.886 12.857 103.189 1.00 30.34 206 GLY A O 1
ATOM 1636 N N . ALA A 1 207 ? -48.569 14.812 104.230 1.00 30.58 207 ALA A N 1
ATOM 1637 C CA . ALA A 1 207 ? -48.661 15.753 103.103 1.00 30.58 207 ALA A CA 1
ATOM 1638 C C . ALA A 1 207 ? -48.039 17.062 103.639 1.00 30.58 207 ALA A C 1
ATOM 1640 O O . ALA A 1 207 ? -48.188 17.341 104.822 1.00 30.58 207 ALA A O 1
ATOM 1641 N N . LYS A 1 208 ? -47.311 17.921 102.929 1.00 31.22 208 LYS A N 1
ATOM 1642 C CA . LYS A 1 208 ? -47.396 18.410 101.551 1.00 31.22 208 LYS A CA 1
ATOM 1643 C C . LYS A 1 208 ? -46.190 19.360 101.359 1.00 31.22 208 LYS A C 1
ATOM 1645 O O . LYS A 1 208 ? -45.753 19.947 102.343 1.00 31.22 208 LYS A O 1
ATOM 1650 N N . GLY A 1 209 ? -45.775 19.614 100.114 1.00 29.67 209 GLY A N 1
ATOM 1651 C CA . GLY A 1 209 ? -44.957 20.784 99.728 1.00 29.67 209 GLY A CA 1
ATOM 1652 C C . GLY A 1 209 ? -43.470 20.678 100.100 1.00 29.67 209 GLY A C 1
ATOM 1653 O O . GLY A 1 209 ? -43.111 20.150 101.136 1.00 29.67 209 GLY A O 1
ATOM 1654 N N . GLY A 1 210 ? -42.512 21.092 99.279 1.00 29.45 210 GLY A N 1
ATOM 1655 C CA . GLY A 1 210 ? -42.543 22.229 98.373 1.00 29.45 210 GLY A CA 1
ATOM 1656 C C . GLY A 1 210 ? -41.631 23.315 98.941 1.00 29.45 210 GLY A C 1
ATOM 1657 O O . GLY A 1 210 ? -42.026 24.015 99.858 1.00 29.45 210 GLY A O 1
ATOM 1658 N N . GLY A 1 211 ? -40.434 23.434 98.365 1.00 31.28 211 GLY A N 1
ATOM 1659 C CA . GLY A 1 211 ? -39.756 24.715 98.160 1.00 31.28 211 GLY A CA 1
ATOM 1660 C C . GLY A 1 211 ? -39.136 25.456 99.354 1.00 31.28 211 GLY A C 1
ATOM 1661 O O . GLY A 1 211 ? -39.823 26.100 100.130 1.00 31.28 211 GLY A O 1
ATOM 1662 N N . SER A 1 212 ? -37.806 25.567 99.268 1.00 30.28 212 SER A N 1
ATOM 1663 C CA . SER A 1 212 ? -37.021 26.793 99.502 1.00 30.28 212 SER A CA 1
ATOM 1664 C C . SER A 1 212 ? -36.567 27.152 100.927 1.00 30.28 212 SER A C 1
ATOM 1666 O O . SER A 1 212 ? -37.335 27.630 101.749 1.00 30.28 212 SER A O 1
ATOM 1668 N N . GLY A 1 213 ? -35.242 27.075 101.116 1.00 31.73 213 GLY A N 1
ATOM 1669 C CA . GLY A 1 213 ? -34.428 28.259 101.420 1.00 31.73 213 GLY A CA 1
ATOM 1670 C C . GLY A 1 213 ? -34.225 28.677 102.884 1.00 31.73 213 GLY A C 1
ATOM 1671 O O . GLY A 1 213 ? -35.171 28.925 103.614 1.00 31.73 213 GLY A O 1
ATOM 1672 N N . GLY A 1 214 ? -32.957 28.935 103.233 1.00 31.38 214 GLY A N 1
ATOM 1673 C CA . GLY A 1 214 ? -32.603 30.043 104.133 1.00 31.38 214 GLY A CA 1
ATOM 1674 C C . GLY A 1 214 ? -32.117 29.697 105.546 1.00 31.38 214 GLY A C 1
ATOM 1675 O O . GLY A 1 214 ? -32.896 29.396 106.433 1.00 31.38 214 GLY A O 1
ATOM 1676 N N . GLY A 1 215 ? -30.803 29.829 105.749 1.00 34.69 215 GLY A N 1
ATOM 1677 C CA . GLY A 1 215 ? -30.194 30.840 106.629 1.00 34.69 215 GLY A CA 1
ATOM 1678 C C . GLY A 1 215 ? -30.668 31.065 108.082 1.00 34.69 215 GLY A C 1
ATOM 1679 O O . GLY A 1 215 ? -31.732 31.618 108.310 1.00 34.69 215 GLY A O 1
ATOM 1680 N N . LYS A 1 216 ? -29.682 30.897 108.981 1.00 35.38 216 LYS A N 1
ATOM 1681 C CA . LYS A 1 216 ? -29.275 31.764 110.116 1.00 35.38 216 LYS A CA 1
ATOM 1682 C C . LYS A 1 216 ? -30.021 31.756 111.473 1.00 35.38 216 LYS A C 1
ATOM 1684 O O . LYS A 1 216 ? -31.219 31.963 111.576 1.00 35.38 216 LYS A O 1
ATOM 1689 N N . ASP A 1 217 ? -29.151 31.680 112.491 1.00 33.06 217 ASP A N 1
ATOM 1690 C CA . ASP A 1 217 ? -29.170 32.243 113.853 1.00 33.06 217 ASP A CA 1
ATOM 1691 C C . ASP A 1 217 ? -30.084 31.644 114.946 1.00 33.06 217 ASP A C 1
ATOM 1693 O O . ASP A 1 217 ? -31.271 31.932 115.028 1.00 33.06 217 ASP A O 1
ATOM 1697 N N . ARG A 1 218 ? -29.460 30.961 115.929 1.00 34.19 218 ARG A N 1
ATOM 1698 C CA . ARG A 1 218 ? -29.143 31.498 117.285 1.00 34.19 218 ARG A CA 1
ATOM 1699 C C . ARG A 1 218 ? -29.203 30.426 118.403 1.00 34.19 218 ARG A C 1
ATOM 1701 O O . ARG A 1 218 ? -30.260 29.933 118.761 1.00 34.19 218 ARG A O 1
ATOM 1708 N N . ALA A 1 219 ? -28.013 30.140 118.945 1.00 35.03 219 ALA A N 1
ATOM 1709 C CA . ALA A 1 219 ? -27.605 29.726 120.303 1.00 35.03 219 ALA A CA 1
ATOM 1710 C C . ALA A 1 219 ? -28.607 29.088 121.298 1.00 35.03 219 ALA A C 1
ATOM 1712 O O . ALA A 1 219 ? -29.547 29.759 121.704 1.00 35.03 219 ALA A O 1
ATOM 1713 N N . PHE A 1 220 ? -28.241 27.933 121.890 1.00 28.75 220 PHE A N 1
ATOM 1714 C CA . PHE A 1 220 ? -27.849 27.827 123.317 1.00 28.75 220 PHE A CA 1
ATOM 1715 C C . PHE A 1 220 ? -27.263 26.435 123.680 1.00 28.75 220 PHE A C 1
ATOM 1717 O O . PHE A 1 220 ? -27.847 25.411 123.350 1.00 28.75 220 PHE A O 1
ATOM 1724 N N . LEU A 1 221 ? -26.107 26.455 124.362 1.00 37.66 221 LEU A N 1
ATOM 1725 C CA . LEU A 1 221 ? -25.570 25.530 125.385 1.00 37.66 221 LEU A CA 1
ATOM 1726 C C . LEU A 1 221 ? -25.869 24.014 125.304 1.00 37.66 221 LEU A C 1
ATOM 1728 O O . LEU A 1 221 ? -26.977 23.589 125.606 1.00 37.66 221 LEU A O 1
ATOM 1732 N N . THR A 1 222 ? -24.837 23.175 125.135 1.00 34.88 222 THR A N 1
ATOM 1733 C CA . THR A 1 222 ? -24.216 22.400 126.242 1.00 34.88 222 THR A CA 1
ATOM 1734 C C . THR A 1 222 ? -23.139 21.413 125.756 1.00 34.88 222 THR A C 1
ATOM 1736 O O . THR A 1 222 ? -23.363 20.581 124.888 1.00 34.88 222 THR A O 1
ATOM 1739 N N . GLN A 1 223 ? -21.989 21.498 126.430 1.00 40.06 223 GLN A N 1
ATOM 1740 C CA . GLN A 1 223 ? -21.192 20.377 126.935 1.00 40.06 223 GLN A CA 1
ATOM 1741 C C . GLN A 1 223 ? -20.379 19.526 125.942 1.00 40.06 223 GLN A C 1
ATOM 1743 O O . GLN A 1 223 ? -20.823 18.535 125.367 1.00 40.06 223 GLN A O 1
ATOM 1748 N N . GLU A 1 224 ? -19.102 19.903 125.858 1.00 44.97 224 GLU A N 1
ATOM 1749 C CA . GLU A 1 224 ? -17.986 19.103 125.366 1.00 44.97 224 GLU A CA 1
ATOM 1750 C C . GLU A 1 224 ? -17.902 17.730 126.052 1.00 44.97 224 GLU A C 1
ATOM 1752 O O . GLU A 1 224 ? -17.837 17.637 127.280 1.00 44.97 224 GLU A O 1
ATOM 1757 N N . ARG A 1 225 ? -17.797 16.673 125.239 1.00 36.88 225 ARG A N 1
ATOM 1758 C CA . ARG A 1 225 ? -16.825 15.579 125.411 1.00 36.88 225 ARG A CA 1
ATOM 1759 C C . ARG A 1 225 ? -16.812 14.684 124.159 1.00 36.88 225 ARG A C 1
ATOM 1761 O O . ARG A 1 225 ? -17.828 14.114 123.784 1.00 36.88 225 ARG A O 1
ATOM 1768 N N . SER A 1 226 ? -15.643 14.622 123.512 1.00 47.56 226 SER A N 1
ATOM 1769 C CA . SER A 1 226 ? -15.184 13.625 122.521 1.00 47.56 226 SER A CA 1
ATOM 1770 C C . SER A 1 226 ? -16.121 13.263 121.349 1.00 47.56 226 SER A C 1
ATOM 1772 O O . SER A 1 226 ? -16.762 12.219 121.375 1.00 47.56 226 SER A O 1
ATOM 1774 N N . LYS A 1 227 ? -16.129 14.057 120.266 1.00 52.22 227 LYS A N 1
ATOM 1775 C CA . LYS A 1 227 ? -16.689 13.640 118.953 1.00 52.22 227 LYS A CA 1
ATOM 1776 C C . LYS A 1 227 ? -15.764 13.863 117.749 1.00 52.22 227 LYS A C 1
ATOM 1778 O O . LYS A 1 227 ? -16.158 13.576 116.626 1.00 52.22 227 LYS A O 1
ATOM 1783 N N . GLN A 1 228 ? -14.533 14.333 117.961 1.00 56.12 228 GLN A N 1
ATOM 1784 C CA . GLN A 1 228 ? -13.574 14.558 116.870 1.00 56.12 228 GLN A CA 1
ATOM 1785 C C . GLN A 1 228 ? -13.307 13.309 116.005 1.00 56.12 228 GLN A C 1
ATOM 1787 O O . GLN A 1 228 ? -13.480 13.424 114.797 1.00 56.12 228 GLN A O 1
ATOM 1792 N N . PRO A 1 229 ? -13.034 12.103 116.549 1.00 59.69 229 PRO A N 1
ATOM 1793 C CA . PRO A 1 229 ? -12.794 10.948 115.681 1.00 59.69 229 PRO A CA 1
ATOM 1794 C C . PRO A 1 229 ? -14.066 10.450 114.977 1.00 59.69 229 PRO A C 1
ATOM 1796 O O . PRO A 1 229 ? -13.978 9.843 113.918 1.00 59.69 229 PRO A O 1
ATOM 1799 N N . GLU A 1 230 ? -15.253 10.701 115.536 1.00 61.97 230 GLU A N 1
ATOM 1800 C CA . GLU A 1 230 ? -16.523 10.209 114.987 1.00 61.97 230 GLU A CA 1
ATOM 1801 C C . GLU A 1 230 ? -17.023 11.074 113.823 1.00 61.97 230 GLU A C 1
ATOM 1803 O O . GLU A 1 230 ? -17.521 10.550 112.827 1.00 61.97 230 GLU A O 1
ATOM 1808 N N . VAL A 1 231 ? -16.842 12.395 113.909 1.00 70.19 231 VAL A N 1
ATOM 1809 C CA . VAL A 1 231 ? -17.158 13.317 112.808 1.00 70.19 231 VAL A CA 1
ATOM 1810 C C . VAL A 1 231 ? -16.190 13.113 111.643 1.00 70.19 231 VAL A C 1
ATOM 1812 O O . VAL A 1 231 ? -16.628 13.116 110.492 1.00 70.19 231 VAL A O 1
ATOM 1815 N N . ASP A 1 232 ? -14.910 12.860 111.924 1.00 73.25 232 ASP A N 1
ATOM 1816 C CA . ASP A 1 232 ? -13.912 12.563 110.893 1.00 73.25 232 ASP A CA 1
ATOM 1817 C C . ASP A 1 232 ? -14.215 11.228 110.193 1.00 73.25 232 ASP A C 1
ATOM 1819 O O . ASP A 1 232 ? -14.242 11.176 108.963 1.00 73.25 232 ASP A O 1
ATOM 1823 N N . LEU A 1 233 ? -14.587 10.187 110.951 1.00 77.00 233 LEU A N 1
ATOM 1824 C CA . LEU A 1 233 ? -15.066 8.912 110.403 1.00 77.00 233 LEU A CA 1
ATOM 1825 C C . LEU A 1 233 ? -16.333 9.077 109.557 1.00 77.00 233 LEU A C 1
ATOM 1827 O O . LEU A 1 233 ? -16.428 8.494 108.482 1.00 77.00 233 LEU A O 1
A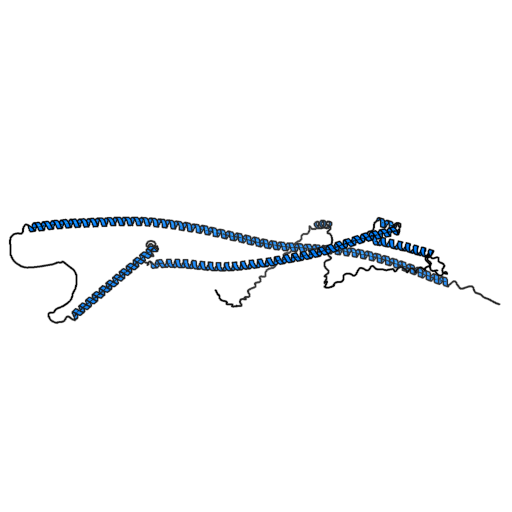TOM 1831 N N . GLN A 1 234 ? -17.304 9.888 109.984 1.00 76.75 234 GLN A N 1
ATOM 1832 C CA . GLN A 1 234 ? -18.507 10.152 109.185 1.00 76.75 234 GLN A CA 1
ATOM 1833 C C . GLN A 1 234 ? -18.188 10.918 107.897 1.00 76.75 234 GLN A C 1
ATOM 1835 O O . GLN A 1 234 ? -18.763 10.631 106.846 1.00 76.75 234 GLN A O 1
ATOM 1840 N N . GLN A 1 235 ? -17.258 11.874 107.944 1.00 80.62 235 GLN A N 1
ATOM 1841 C CA . GLN A 1 235 ? -16.794 12.570 106.746 1.00 80.62 235 GLN A CA 1
ATOM 1842 C C . GLN A 1 235 ? -16.040 11.630 105.803 1.00 80.62 235 GLN A C 1
ATOM 1844 O O . GLN A 1 235 ? -16.212 11.733 104.590 1.00 80.62 235 GLN A O 1
ATOM 1849 N N . GLU A 1 236 ? -15.241 10.708 106.332 1.00 79.81 236 GLU A N 1
ATOM 1850 C CA . GLU A 1 236 ? -14.501 9.723 105.545 1.00 79.81 236 GLU A CA 1
ATOM 1851 C C . GLU A 1 236 ? -15.423 8.662 104.934 1.00 79.81 236 GLU A C 1
ATOM 1853 O O . GLU A 1 236 ? -15.314 8.379 103.743 1.00 79.81 236 GLU A O 1
ATOM 1858 N N . VAL A 1 237 ? -16.421 8.176 105.679 1.00 80.62 237 VAL A N 1
ATOM 1859 C CA . VAL A 1 237 ? -17.476 7.285 105.166 1.00 80.62 237 VAL A CA 1
ATOM 1860 C C . VAL A 1 237 ? -18.304 7.980 104.084 1.00 80.62 237 VAL A C 1
ATOM 1862 O O . VAL A 1 237 ? -18.569 7.384 103.042 1.00 80.62 237 VAL A O 1
ATOM 1865 N N . ASN A 1 238 ? -18.660 9.254 104.265 1.00 81.06 238 ASN A N 1
ATOM 1866 C CA . ASN A 1 238 ? -19.378 10.016 103.242 1.00 81.06 238 ASN A CA 1
ATOM 1867 C C . ASN A 1 238 ? -18.515 10.255 101.996 1.00 81.06 238 ASN A C 1
ATOM 1869 O O . ASN A 1 238 ? -19.007 10.118 100.877 1.00 81.06 238 ASN A O 1
ATOM 1873 N N . LYS A 1 239 ? -17.221 10.559 102.157 1.00 85.81 239 LYS A N 1
ATOM 1874 C CA . LYS A 1 239 ? -16.274 10.664 101.033 1.00 85.81 239 LYS A CA 1
ATOM 1875 C C . LYS A 1 239 ? -16.125 9.324 100.309 1.00 85.81 239 LYS A C 1
ATOM 1877 O O . LYS A 1 239 ? -16.183 9.301 99.082 1.00 85.81 239 LYS A O 1
ATOM 1882 N N . ALA A 1 240 ? -16.013 8.216 101.039 1.00 80.94 240 ALA A N 1
ATOM 1883 C CA . ALA A 1 240 ? -15.958 6.873 100.470 1.00 80.94 240 ALA A CA 1
ATOM 1884 C C . ALA A 1 240 ? -17.249 6.531 99.710 1.00 80.94 240 ALA A C 1
ATOM 1886 O O . ALA A 1 240 ? -17.185 6.046 98.583 1.00 80.94 240 ALA A O 1
ATOM 1887 N N . TYR A 1 241 ? -18.417 6.867 100.263 1.00 86.38 241 TYR A N 1
ATOM 1888 C CA . TYR A 1 241 ? -19.705 6.701 99.591 1.00 86.38 241 TYR A CA 1
ATOM 1889 C C . TYR A 1 241 ? -19.779 7.507 98.288 1.00 86.38 241 TYR A C 1
ATOM 1891 O O . TYR A 1 241 ? -20.195 6.974 97.262 1.00 86.38 241 TYR A O 1
ATOM 1899 N N . TRP A 1 242 ? -19.304 8.756 98.287 1.00 84.81 242 TRP A N 1
ATOM 1900 C CA . TRP A 1 242 ? -19.227 9.583 97.080 1.00 84.81 242 TRP A CA 1
ATOM 1901 C C . TRP A 1 242 ? -18.279 9.014 96.023 1.00 84.81 242 TRP A C 1
ATOM 1903 O O . TRP A 1 242 ? -18.604 9.045 94.838 1.00 84.81 242 TRP A O 1
ATOM 1913 N N . VAL A 1 243 ? -17.136 8.454 96.421 1.00 85.50 243 VAL A N 1
ATOM 1914 C CA . VAL A 1 243 ? -16.202 7.792 95.495 1.00 85.50 243 VAL A CA 1
ATOM 1915 C C . VAL A 1 243 ? -16.817 6.513 94.916 1.00 85.50 243 VAL A C 1
ATOM 1917 O O . VAL A 1 243 ? -16.722 6.275 93.712 1.00 85.50 243 VAL A O 1
ATOM 1920 N N . VAL A 1 244 ? -17.512 5.716 95.729 1.00 84.88 244 VAL A N 1
ATOM 1921 C CA . VAL A 1 244 ? -18.225 4.510 95.271 1.00 84.88 244 VAL A CA 1
ATOM 1922 C C . VAL A 1 244 ? -19.393 4.868 94.344 1.00 84.88 244 VAL A C 1
ATOM 1924 O O . VAL A 1 244 ? -19.592 4.232 93.311 1.00 84.88 244 VAL A O 1
ATOM 1927 N N . ALA A 1 245 ? -20.150 5.918 94.659 1.00 86.88 245 ALA A N 1
ATOM 1928 C CA . ALA A 1 245 ? -21.226 6.408 93.804 1.00 86.88 245 ALA A CA 1
ATOM 1929 C C . ALA A 1 245 ? -20.685 6.957 92.476 1.00 86.88 245 ALA A C 1
ATOM 1931 O O . ALA A 1 245 ? -21.223 6.645 91.415 1.00 86.88 245 ALA A O 1
ATOM 1932 N N . LYS A 1 246 ? -19.580 7.711 92.515 1.00 91.69 246 LYS A N 1
ATOM 1933 C CA . LYS A 1 246 ? -18.916 8.242 91.320 1.00 91.69 246 LYS A CA 1
ATOM 1934 C C . LYS A 1 246 ? -18.375 7.128 90.429 1.00 91.69 246 LYS A C 1
ATOM 1936 O O . LYS A 1 246 ? -18.644 7.140 89.239 1.00 91.69 246 LYS A O 1
ATOM 1941 N N . THR A 1 247 ? -17.692 6.136 90.996 1.00 86.56 247 THR A N 1
ATOM 1942 C CA . THR A 1 247 ? -17.190 4.980 90.231 1.00 86.56 247 THR A CA 1
ATOM 1943 C C . THR A 1 247 ? -18.322 4.153 89.624 1.00 86.56 247 THR A C 1
ATOM 1945 O O . THR A 1 247 ? -18.199 3.717 88.485 1.00 86.56 247 THR A O 1
ATOM 1948 N N . ARG A 1 248 ? -19.463 3.998 90.311 1.00 86.81 248 ARG A N 1
ATOM 1949 C CA . ARG A 1 248 ? -20.673 3.398 89.718 1.00 86.81 248 ARG A CA 1
ATOM 1950 C C . ARG A 1 248 ? -21.252 4.237 88.578 1.00 86.81 248 ARG A C 1
ATOM 1952 O O . ARG A 1 248 ? -21.675 3.677 87.569 1.00 86.81 248 ARG A O 1
ATOM 1959 N N . MET A 1 249 ? -21.269 5.561 88.718 1.00 88.50 249 MET A N 1
ATOM 1960 C CA . MET A 1 249 ? -21.741 6.462 87.663 1.00 88.50 249 MET A CA 1
ATOM 1961 C C . MET A 1 249 ? -20.796 6.465 86.448 1.00 88.50 249 MET A C 1
ATOM 1963 O O . MET A 1 249 ? -21.239 6.474 85.305 1.00 88.50 249 MET A O 1
ATOM 1967 N N . ASP A 1 250 ? -19.486 6.407 86.675 1.00 83.94 250 ASP A N 1
ATOM 1968 C CA . ASP A 1 250 ? -18.495 6.310 85.603 1.00 83.94 250 ASP A CA 1
ATOM 1969 C C . ASP A 1 250 ? -18.569 4.939 84.910 1.00 83.94 250 ASP A C 1
ATOM 1971 O O . ASP A 1 250 ? -18.473 4.861 83.687 1.00 83.94 250 ASP A O 1
ATOM 1975 N N . LEU A 1 251 ? -18.820 3.862 85.664 1.00 88.62 251 LEU A N 1
ATOM 1976 C CA . LEU A 1 251 ? -19.015 2.522 85.111 1.00 88.62 251 LEU A CA 1
ATOM 1977 C C . LEU A 1 251 ? -20.289 2.433 84.261 1.00 88.62 251 LEU A C 1
ATOM 1979 O O . LEU A 1 251 ? -20.256 1.858 83.180 1.00 88.62 251 LEU A O 1
ATOM 1983 N N . THR A 1 252 ? -21.393 3.032 84.709 1.00 84.94 252 THR A N 1
ATOM 1984 C CA . THR A 1 252 ? -22.640 3.094 83.922 1.00 84.94 252 THR A CA 1
ATOM 1985 C C . THR A 1 252 ? -22.455 3.902 82.643 1.00 84.94 252 THR A C 1
ATOM 1987 O O . THR A 1 252 ? -22.802 3.405 81.581 1.00 84.94 252 THR A O 1
ATOM 1990 N N . LYS A 1 253 ? -21.769 5.051 82.691 1.00 89.56 253 LYS A N 1
ATOM 1991 C CA . LYS A 1 253 ? -21.399 5.797 81.474 1.00 89.56 253 LYS A CA 1
ATOM 1992 C C . LYS A 1 253 ? -20.504 5.004 80.522 1.00 89.56 253 LYS A C 1
ATOM 1994 O O . LYS A 1 253 ? -20.618 5.143 79.308 1.00 89.56 253 LYS A O 1
ATOM 1999 N N . GLN A 1 254 ? -19.582 4.192 81.042 1.00 84.62 254 GLN A N 1
ATOM 2000 C CA . GLN A 1 254 ? -18.764 3.309 80.204 1.00 84.62 254 GLN A CA 1
ATOM 2001 C C . GLN A 1 254 ? -19.594 2.189 79.569 1.00 84.62 254 GLN A C 1
ATOM 2003 O O . GLN A 1 254 ? -19.333 1.833 78.421 1.00 84.62 254 GLN A O 1
ATOM 2008 N N . ILE A 1 255 ? -20.588 1.658 80.285 1.00 85.81 255 ILE A N 1
ATOM 2009 C CA . ILE A 1 255 ? -21.535 0.666 79.761 1.00 85.81 255 ILE A CA 1
ATOM 2010 C C . ILE A 1 255 ? -22.398 1.292 78.664 1.00 85.81 255 ILE A C 1
ATOM 2012 O O . ILE A 1 255 ? -22.416 0.759 77.563 1.00 85.81 255 ILE A O 1
ATOM 2016 N N . GLU A 1 256 ? -23.003 2.454 78.908 1.00 87.19 256 GLU A N 1
ATOM 2017 C CA . GLU A 1 256 ? -23.795 3.192 77.912 1.00 87.19 256 GLU A CA 1
ATOM 2018 C C . GLU A 1 256 ? -22.959 3.502 76.666 1.00 87.19 256 GLU A C 1
ATOM 2020 O O . GLU A 1 256 ? -23.371 3.215 75.547 1.00 87.19 256 GLU A O 1
ATOM 2025 N N . ARG A 1 257 ? -21.719 3.980 76.837 1.00 87.19 257 ARG A N 1
ATOM 2026 C CA . ARG A 1 257 ? -20.810 4.234 75.710 1.00 87.19 257 ARG A CA 1
ATOM 2027 C C . ARG A 1 257 ? -20.450 2.959 74.947 1.00 87.19 257 ARG A C 1
ATOM 2029 O O . ARG A 1 257 ? -20.270 2.994 73.731 1.00 87.19 257 ARG A O 1
ATOM 2036 N N . LYS A 1 258 ? -20.316 1.831 75.646 1.00 82.38 258 LYS A N 1
ATOM 2037 C CA . LYS A 1 258 ? -20.091 0.525 75.022 1.00 82.38 258 LYS A CA 1
ATOM 2038 C C . LYS A 1 258 ? -21.331 0.082 74.239 1.00 82.38 258 LYS A C 1
ATOM 2040 O O . LYS A 1 258 ? -21.183 -0.417 73.128 1.00 82.38 258 LYS A O 1
ATOM 2045 N N . GLU A 1 259 ? -22.526 0.285 74.778 1.00 83.12 259 GLU A N 1
ATOM 2046 C CA . GLU A 1 259 ? -23.801 -0.032 74.127 1.00 83.12 259 GLU A CA 1
ATOM 2047 C C . GLU A 1 259 ? -24.057 0.851 72.899 1.00 83.12 259 GLU A C 1
ATOM 2049 O O . GLU A 1 259 ? -24.431 0.337 71.847 1.00 83.12 259 GLU A O 1
ATOM 2054 N N . GLU A 1 260 ? -23.758 2.150 72.973 1.00 84.88 260 GLU A N 1
ATOM 2055 C CA . GLU A 1 260 ? -23.809 3.072 71.833 1.00 84.88 260 GLU A CA 1
ATOM 2056 C C . GLU A 1 260 ? -22.852 2.647 70.714 1.00 84.88 260 GLU A C 1
ATOM 2058 O O . GLU A 1 260 ? -23.235 2.628 69.542 1.00 84.88 260 GLU A O 1
ATOM 2063 N N . LEU A 1 261 ? -21.619 2.259 71.063 1.00 82.75 261 LEU A N 1
ATOM 2064 C CA . LEU A 1 261 ? -20.651 1.738 70.096 1.00 82.75 261 LEU A CA 1
ATOM 2065 C C . LEU A 1 261 ? -21.118 0.419 69.479 1.00 82.75 261 LEU A C 1
ATOM 2067 O O . LEU A 1 261 ? -20.965 0.252 68.273 1.00 82.75 261 LEU A O 1
ATOM 2071 N N . HIS A 1 262 ? -21.713 -0.487 70.262 1.00 76.12 262 HIS A N 1
ATOM 2072 C CA . HIS A 1 262 ? -22.317 -1.714 69.736 1.00 76.12 262 HIS A CA 1
ATOM 2073 C C . HIS A 1 262 ? -23.471 -1.405 68.777 1.00 76.12 262 HIS A C 1
ATOM 2075 O O . HIS A 1 262 ? -23.486 -1.936 67.673 1.00 76.12 262 HIS A O 1
ATOM 2081 N N . SER A 1 263 ? -24.367 -0.479 69.127 1.00 79.00 263 SER A N 1
ATOM 2082 C CA . SER A 1 263 ? -25.482 -0.073 68.263 1.00 79.00 263 SER A CA 1
ATOM 2083 C C . SER A 1 263 ? -25.010 0.601 66.968 1.00 79.00 263 SER A C 1
ATOM 2085 O O . SER A 1 263 ? -25.557 0.340 65.895 1.00 79.00 263 SER A O 1
ATOM 2087 N N . ALA A 1 264 ? -23.964 1.432 67.029 1.00 78.19 264 ALA A N 1
ATOM 2088 C CA . ALA A 1 264 ? -23.329 1.997 65.839 1.00 78.19 264 ALA A CA 1
ATOM 2089 C C . ALA A 1 264 ? -22.675 0.907 64.972 1.00 78.19 264 ALA A C 1
ATOM 2091 O O . ALA A 1 264 ? -22.770 0.957 63.747 1.00 78.19 264 ALA A O 1
ATOM 2092 N N . PHE A 1 265 ? -22.064 -0.105 65.594 1.00 70.69 265 PHE A N 1
ATOM 2093 C CA . PHE A 1 265 ? -21.483 -1.248 64.889 1.00 70.69 265 PHE A CA 1
ATOM 2094 C C . PHE A 1 265 ? -22.549 -2.105 64.200 1.00 70.69 265 PHE A C 1
ATOM 2096 O O . PHE A 1 265 ? -22.372 -2.479 63.043 1.00 70.69 265 PHE A O 1
ATOM 2103 N N . ASP A 1 266 ? -23.671 -2.364 64.870 1.00 74.00 266 ASP A N 1
ATOM 2104 C CA . ASP A 1 266 ? -24.800 -3.117 64.319 1.00 74.00 266 ASP A CA 1
ATOM 2105 C C . ASP A 1 266 ? -25.462 -2.358 63.156 1.00 74.00 266 ASP A C 1
ATOM 2107 O O . ASP A 1 266 ? -25.848 -2.958 62.149 1.00 74.00 266 ASP A O 1
ATOM 2111 N N . LYS A 1 267 ? -25.518 -1.020 63.230 1.00 78.94 267 LYS A N 1
ATOM 2112 C CA . LYS A 1 267 ? -25.936 -0.161 62.108 1.00 78.94 267 LYS A CA 1
ATOM 2113 C C . LYS A 1 267 ? -24.985 -0.261 60.917 1.00 78.94 267 LYS A C 1
ATOM 2115 O O . LYS A 1 267 ? -25.438 -0.488 59.802 1.00 78.94 267 LYS A O 1
ATOM 2120 N N . ILE A 1 268 ? -23.674 -0.196 61.143 1.00 69.69 268 ILE A N 1
ATOM 2121 C CA . ILE A 1 268 ? -22.684 -0.347 60.065 1.00 69.69 268 ILE A CA 1
ATOM 2122 C C . ILE A 1 268 ? -22.761 -1.752 59.448 1.00 69.69 268 ILE A C 1
ATOM 2124 O O . ILE A 1 268 ? -22.721 -1.882 58.225 1.00 69.69 268 ILE A O 1
ATOM 2128 N N . CYS A 1 269 ? -22.919 -2.803 60.259 1.00 60.94 269 CYS A N 1
ATOM 2129 C CA . CYS A 1 269 ? -23.047 -4.185 59.779 1.00 60.94 269 CYS A CA 1
ATOM 2130 C C . CYS A 1 269 ? -24.345 -4.411 58.986 1.00 60.94 269 CYS A C 1
ATOM 2132 O O . CYS A 1 269 ? -24.338 -5.104 57.968 1.00 60.94 269 CYS A O 1
ATOM 2134 N N . SER A 1 270 ? -25.455 -3.800 59.409 1.00 63.53 270 SER A N 1
ATOM 2135 C CA . SER A 1 270 ? -26.729 -3.884 58.682 1.00 63.53 270 SER A CA 1
ATOM 2136 C C . SER A 1 270 ? -26.720 -3.076 57.377 1.00 63.53 270 SER A C 1
ATOM 2138 O O . SER A 1 270 ? -27.230 -3.557 56.363 1.00 63.53 270 SER A O 1
ATOM 2140 N N . GLU A 1 271 ? -26.073 -1.908 57.344 1.00 67.31 271 GLU A N 1
ATOM 2141 C CA . GLU A 1 271 ? -25.950 -1.077 56.136 1.00 67.31 271 GLU A CA 1
ATOM 2142 C C . GLU A 1 271 ? -24.963 -1.643 55.102 1.00 67.31 271 GLU A C 1
ATOM 2144 O O . GLU A 1 271 ? -25.210 -1.550 53.897 1.00 67.31 271 GLU A O 1
ATOM 2149 N N . THR A 1 272 ? -23.876 -2.293 55.533 1.00 58.69 272 THR A N 1
ATOM 2150 C CA . THR A 1 272 ? -22.860 -2.852 54.617 1.00 58.69 272 THR A CA 1
ATOM 2151 C C . THR A 1 272 ? -23.259 -4.171 53.944 1.00 58.69 272 THR A C 1
ATOM 2153 O O . THR A 1 272 ? -22.539 -4.636 53.059 1.00 58.69 272 THR A O 1
ATOM 2156 N N . LYS A 1 273 ? -24.416 -4.771 54.275 1.00 55.84 273 LYS A N 1
ATOM 2157 C CA . LYS A 1 273 ? -24.885 -6.062 53.714 1.00 55.84 273 LYS A CA 1
ATOM 2158 C C . LYS A 1 273 ? -23.828 -7.177 53.762 1.00 55.84 273 LYS A C 1
ATOM 2160 O O . LYS A 1 273 ? -23.855 -8.099 52.945 1.00 55.84 273 LYS A O 1
ATOM 2165 N N . THR A 1 274 ? -22.923 -7.144 54.732 1.00 50.25 274 THR A N 1
ATOM 2166 C CA . THR A 1 274 ? -22.078 -8.282 55.095 1.00 50.25 274 THR A CA 1
ATOM 2167 C C . THR A 1 274 ? -22.889 -9.192 56.012 1.00 50.25 274 THR A C 1
ATOM 2169 O O . THR A 1 274 ? -22.622 -9.331 57.200 1.00 50.25 274 THR A O 1
ATOM 2172 N N . HIS A 1 275 ? -23.934 -9.812 55.456 1.00 44.34 275 HIS A N 1
ATOM 2173 C CA . HIS A 1 275 ? -24.627 -10.900 56.134 1.00 44.34 275 HIS A CA 1
ATOM 2174 C C . HIS A 1 275 ? -23.673 -12.099 56.181 1.00 44.34 275 HIS A C 1
ATOM 2176 O O . HIS A 1 275 ? -23.647 -12.933 55.279 1.00 44.34 275 HIS A O 1
ATOM 2182 N N . VAL A 1 276 ? -22.828 -12.153 57.210 1.00 50.50 276 VAL A N 1
ATOM 2183 C CA . VAL A 1 276 ? -22.251 -13.416 57.661 1.00 50.50 276 VAL A CA 1
ATOM 2184 C C . VAL A 1 276 ? -23.360 -14.084 58.456 1.00 50.50 276 VAL A C 1
ATOM 2186 O O . VAL A 1 276 ? -23.532 -13.829 59.644 1.00 50.50 276 VAL A O 1
ATOM 2189 N N . ASP A 1 277 ? -24.163 -14.883 57.757 1.00 45.75 277 ASP A N 1
ATOM 2190 C CA . ASP A 1 277 ? -25.078 -15.838 58.369 1.00 45.75 277 ASP A CA 1
ATOM 2191 C C . ASP A 1 277 ? -24.313 -16.661 59.421 1.00 45.75 277 ASP A C 1
ATOM 2193 O O . ASP A 1 277 ? -23.420 -17.430 59.052 1.00 45.75 277 ASP A O 1
ATOM 2197 N N . PRO A 1 278 ? -24.677 -16.604 60.717 1.00 50.19 278 PRO A N 1
ATOM 2198 C CA . PRO A 1 278 ? -24.106 -17.488 61.737 1.00 50.19 278 PRO A CA 1
ATOM 2199 C C . PRO A 1 278 ? -24.467 -18.969 61.518 1.00 50.19 278 PRO A C 1
ATOM 2201 O O . PRO A 1 278 ? -24.086 -19.823 62.317 1.00 50.19 278 PRO A O 1
ATOM 2204 N N . SER A 1 279 ? -25.253 -19.272 60.478 1.00 46.88 279 SER A N 1
ATOM 2205 C CA . SER A 1 279 ? -25.794 -20.594 60.170 1.00 46.88 279 SER A CA 1
ATOM 2206 C C . SER A 1 279 ? -25.045 -21.341 59.059 1.00 46.88 279 SER A C 1
ATOM 2208 O O . SER A 1 279 ? -25.301 -22.530 58.878 1.00 46.88 279 SER A O 1
ATOM 2210 N N . ALA A 1 280 ? -24.124 -20.692 58.333 1.00 48.12 280 ALA A N 1
ATOM 2211 C CA . ALA A 1 280 ? -23.511 -21.286 57.141 1.00 48.12 280 ALA A CA 1
ATOM 2212 C C . ALA A 1 280 ? -22.211 -22.069 57.403 1.00 48.12 280 ALA A C 1
ATOM 2214 O O . ALA A 1 280 ? -21.894 -22.954 56.614 1.00 48.12 280 ALA A O 1
ATOM 2215 N N . ASP A 1 281 ? -21.489 -21.811 58.503 1.00 46.47 281 ASP A N 1
ATOM 2216 C CA . ASP A 1 281 ? -20.262 -22.551 58.828 1.00 46.47 281 ASP A CA 1
ATOM 2217 C C . ASP A 1 281 ? -20.061 -22.732 60.349 1.00 46.47 281 ASP A C 1
ATOM 2219 O O . ASP A 1 281 ? -19.890 -21.749 61.080 1.00 46.47 281 ASP A O 1
ATOM 2223 N N . PRO A 1 282 ? -20.016 -23.976 60.870 1.00 51.41 282 PRO A N 1
ATOM 2224 C CA . PRO A 1 282 ? -19.858 -24.249 62.303 1.00 51.41 282 PRO A CA 1
ATOM 2225 C C . PRO A 1 282 ? -18.473 -23.874 62.867 1.00 51.41 282 PRO A C 1
ATOM 2227 O O . PRO A 1 282 ? -18.269 -23.953 64.077 1.00 51.41 282 PRO A O 1
ATOM 2230 N N . ALA A 1 283 ? -17.531 -23.435 62.023 1.00 49.44 283 ALA A N 1
ATOM 2231 C CA . ALA A 1 283 ? -16.191 -22.999 62.419 1.00 49.44 283 ALA A CA 1
ATOM 2232 C C . ALA A 1 283 ? -16.092 -21.508 62.813 1.00 49.44 283 ALA A C 1
ATOM 2234 O O . ALA A 1 283 ? -15.067 -21.096 63.354 1.00 49.44 283 ALA A O 1
ATOM 2235 N N . LEU A 1 284 ? -17.130 -20.693 62.569 1.00 48.91 284 LEU A N 1
ATOM 2236 C CA . LEU A 1 284 ? -17.101 -19.238 62.809 1.00 48.91 284 LEU A CA 1
ATOM 2237 C C . LEU A 1 284 ? -17.972 -18.768 63.987 1.00 48.91 284 LEU A C 1
ATOM 2239 O O . LEU A 1 284 ? -18.264 -17.581 64.134 1.00 48.91 284 LEU A O 1
ATOM 2243 N N . LYS A 1 285 ? -18.363 -19.684 64.876 1.00 42.50 285 LYS A N 1
ATOM 2244 C CA . LYS A 1 285 ? -19.122 -19.358 66.086 1.00 42.50 285 LYS A CA 1
ATOM 2245 C C . LYS A 1 285 ? -18.185 -18.759 67.147 1.00 42.50 285 LYS A C 1
ATOM 2247 O O . LYS A 1 285 ? -17.681 -19.473 68.006 1.00 42.50 285 LYS A O 1
ATOM 2252 N N . GLY A 1 286 ? -17.930 -17.451 67.062 1.00 42.62 286 GLY A N 1
ATOM 2253 C CA . GLY A 1 286 ? -17.204 -16.701 68.101 1.00 42.62 286 GLY A CA 1
ATOM 2254 C C . GLY A 1 286 ? -16.213 -15.633 67.630 1.00 42.62 286 GLY A C 1
ATOM 2255 O O . GLY A 1 286 ? -15.514 -15.075 68.470 1.00 42.62 286 GLY A O 1
ATOM 2256 N N . LYS A 1 287 ? -16.128 -15.338 66.328 1.00 49.72 287 LYS A N 1
ATOM 2257 C CA . LYS A 1 287 ? -15.184 -14.344 65.795 1.00 49.72 287 LYS A CA 1
ATOM 2258 C C . LYS A 1 287 ? -15.865 -13.000 65.544 1.00 49.72 287 LYS A C 1
ATOM 2260 O O . LYS A 1 287 ? -16.947 -12.949 64.964 1.00 49.72 287 LYS A O 1
ATOM 2265 N N . HIS A 1 288 ? -15.254 -11.925 66.046 1.00 54.09 288 HIS A N 1
ATOM 2266 C CA . HIS A 1 288 ? -15.792 -10.563 65.978 1.00 54.09 288 HIS A CA 1
ATOM 2267 C C . HIS A 1 288 ? -16.022 -10.144 64.511 1.00 54.09 288 HIS A C 1
ATOM 2269 O O . HIS A 1 288 ? -15.236 -10.532 63.648 1.00 54.09 288 HIS A O 1
ATOM 2275 N N . PRO A 1 289 ? -17.010 -9.280 64.209 1.00 57.62 289 PRO A N 1
ATOM 2276 C CA . PRO A 1 289 ? -17.269 -8.767 62.852 1.00 57.62 289 PRO A CA 1
ATOM 2277 C C . PRO A 1 289 ? -16.040 -8.122 62.176 1.00 57.62 289 PRO A C 1
ATOM 2279 O O . PRO A 1 289 ? -15.964 -8.056 60.951 1.00 57.62 289 PRO A O 1
ATOM 2282 N N . LEU A 1 290 ? -15.033 -7.724 62.963 1.00 58.12 290 LEU A N 1
ATOM 2283 C CA . LEU A 1 290 ? -13.724 -7.268 62.492 1.00 58.12 290 LEU A CA 1
ATOM 2284 C C . LEU A 1 290 ? -12.946 -8.347 61.705 1.00 58.12 290 LEU A C 1
ATOM 2286 O O . LEU A 1 290 ? -12.311 -8.033 60.703 1.00 58.12 290 LEU A O 1
ATOM 2290 N N . GLU A 1 291 ? -13.015 -9.617 62.118 1.00 63.28 291 GLU A N 1
ATOM 2291 C CA . GLU A 1 291 ? -12.315 -10.732 61.455 1.00 63.28 291 GLU A CA 1
ATOM 2292 C C . GLU A 1 291 ? -12.938 -11.105 60.101 1.00 63.28 291 GLU A C 1
ATOM 2294 O O . GLU A 1 291 ? -12.257 -11.699 59.271 1.00 63.28 291 GLU A O 1
ATOM 2299 N N . GLY A 1 292 ? -14.200 -10.735 59.847 1.00 65.81 292 GLY A N 1
ATOM 2300 C CA . GLY A 1 292 ? -14.865 -10.921 58.551 1.00 65.81 292 GLY A CA 1
ATOM 2301 C C . GLY A 1 292 ? -14.637 -9.775 57.558 1.00 65.81 292 GLY A C 1
ATOM 2302 O O . GLY A 1 292 ? -14.703 -9.987 56.348 1.00 65.81 292 GLY A O 1
ATOM 2303 N N . LEU A 1 293 ? -14.319 -8.571 58.048 1.00 72.56 293 LEU A N 1
ATOM 2304 C CA . LEU A 1 293 ? -14.065 -7.392 57.213 1.00 72.56 293 LEU A CA 1
ATOM 2305 C C . LEU A 1 293 ? -12.651 -7.396 56.615 1.00 72.56 293 LEU A C 1
ATOM 2307 O O . LEU A 1 293 ? -12.464 -6.982 55.473 1.00 72.56 293 LEU A O 1
ATOM 2311 N N . VAL A 1 294 ? -11.664 -7.906 57.358 1.00 82.00 294 VAL A N 1
ATOM 2312 C CA . VAL A 1 294 ? -10.265 -7.994 56.908 1.00 82.00 294 VAL A CA 1
ATOM 2313 C C . VAL A 1 294 ? -10.109 -8.825 55.623 1.00 82.00 294 VAL A C 1
ATOM 2315 O O . VAL A 1 294 ? -9.485 -8.321 54.695 1.00 82.00 294 VAL A O 1
ATOM 2318 N N . PRO A 1 295 ? -10.706 -10.026 55.479 1.00 81.81 295 PRO A N 1
ATOM 2319 C CA . PRO A 1 295 ? -10.661 -10.785 54.227 1.00 81.81 295 PRO A CA 1
ATOM 2320 C C . PRO A 1 295 ? -11.296 -10.050 53.044 1.00 81.81 295 PRO A C 1
ATOM 2322 O O . PRO A 1 295 ? -10.844 -10.195 51.912 1.00 81.81 295 PRO A O 1
ATOM 2325 N N . LEU A 1 296 ? -12.351 -9.270 53.292 1.00 78.88 296 LEU A N 1
ATOM 2326 C CA . LEU A 1 296 ? -13.058 -8.531 52.248 1.00 78.88 296 LEU A CA 1
ATOM 2327 C C . LEU A 1 296 ? -12.248 -7.314 51.782 1.00 78.88 296 LEU A C 1
ATOM 2329 O O . LEU A 1 296 ? -12.160 -7.065 50.582 1.00 78.88 296 LEU A O 1
ATOM 2333 N N . LEU A 1 297 ? -11.607 -6.613 52.722 1.00 84.06 297 LEU A N 1
ATOM 2334 C CA . LEU A 1 297 ? -10.640 -5.553 52.439 1.00 84.06 297 LEU A CA 1
ATOM 2335 C C . LEU A 1 297 ? -9.432 -6.094 51.682 1.00 84.06 297 LEU A C 1
ATOM 2337 O O . LEU A 1 297 ? -9.087 -5.532 50.650 1.00 84.06 297 LEU A O 1
ATOM 2341 N N . LEU A 1 298 ? -8.866 -7.218 52.126 1.00 88.38 298 LEU A N 1
ATOM 2342 C CA . LEU A 1 298 ? -7.731 -7.859 51.465 1.00 88.38 298 LEU A CA 1
ATOM 2343 C C . LEU A 1 298 ? -8.085 -8.261 50.029 1.00 88.38 298 LEU A C 1
ATOM 2345 O O . LEU A 1 298 ? -7.338 -7.974 49.103 1.00 88.38 298 LEU A O 1
ATOM 2349 N N . LYS A 1 299 ? -9.279 -8.826 49.820 1.00 87.31 299 LYS A N 1
ATOM 2350 C CA . LYS A 1 299 ? -9.776 -9.155 48.481 1.00 87.31 299 LYS A CA 1
ATOM 2351 C C . LYS A 1 299 ? -9.977 -7.909 47.612 1.00 87.31 299 LYS A C 1
ATOM 2353 O O . LYS A 1 299 ? -9.634 -7.925 46.436 1.00 87.31 299 LYS A O 1
ATOM 2358 N N . SER A 1 300 ? -10.503 -6.823 48.179 1.00 86.81 300 SER A N 1
ATOM 2359 C CA . SER A 1 300 ? -10.638 -5.556 47.450 1.00 86.81 300 SER A CA 1
ATOM 2360 C C . SER A 1 300 ? -9.285 -4.893 47.156 1.00 86.81 300 SER A C 1
ATOM 2362 O O . SER A 1 300 ? -9.124 -4.277 46.107 1.00 86.81 300 SER A O 1
ATOM 2364 N N . GLU A 1 301 ? -8.289 -5.051 48.034 1.00 92.75 301 GLU A N 1
ATOM 2365 C CA . GLU A 1 301 ? -6.911 -4.613 47.797 1.00 92.75 301 GLU A CA 1
ATOM 2366 C C . GLU A 1 301 ? -6.241 -5.442 46.702 1.00 92.75 301 GLU A C 1
ATOM 2368 O O . GLU A 1 301 ? -5.573 -4.873 45.844 1.00 92.75 301 GLU A O 1
ATOM 2373 N N . GLU A 1 302 ? -6.449 -6.759 46.678 1.00 94.50 302 GLU A N 1
ATOM 2374 C CA . GLU A 1 302 ? -5.964 -7.637 45.610 1.00 94.50 302 GLU A CA 1
ATOM 2375 C C . GLU A 1 302 ? -6.580 -7.267 44.254 1.00 94.50 302 GLU A C 1
ATOM 2377 O O . GLU A 1 302 ? -5.863 -7.171 43.256 1.00 94.50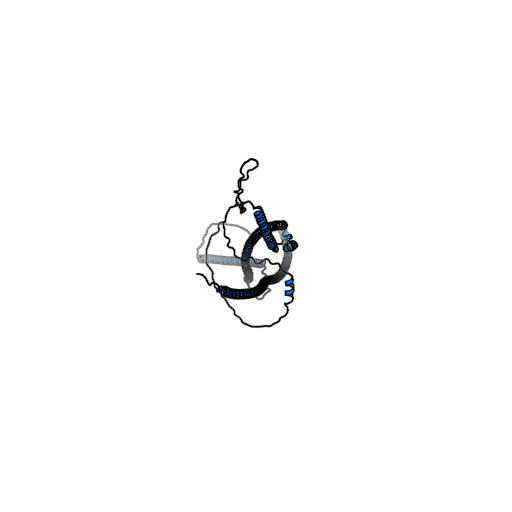 302 GLU A O 1
ATOM 2382 N N . GLU A 1 303 ? -7.891 -7.006 44.213 1.00 93.06 303 GLU A N 1
ATOM 2383 C CA . GLU A 1 303 ? -8.586 -6.528 43.013 1.00 93.06 303 GLU A CA 1
ATOM 2384 C C . GLU A 1 303 ? -8.044 -5.162 42.564 1.00 93.06 303 GLU A C 1
ATOM 2386 O O . GLU A 1 303 ? -7.735 -4.978 41.385 1.00 93.06 303 GLU A O 1
ATOM 2391 N N . ASN A 1 304 ? -7.833 -4.230 43.497 1.00 93.06 304 ASN A N 1
ATOM 2392 C CA . ASN A 1 304 ? -7.229 -2.932 43.200 1.00 93.06 304 ASN A CA 1
ATOM 2393 C C . ASN A 1 304 ? -5.786 -3.063 42.700 1.00 93.06 304 ASN A C 1
ATOM 2395 O O . ASN A 1 304 ? -5.406 -2.371 41.758 1.00 93.06 304 ASN A O 1
ATOM 2399 N N . TYR A 1 305 ? -4.986 -3.959 43.282 1.00 96.44 305 TYR A N 1
ATOM 2400 C CA . TYR A 1 305 ? -3.615 -4.216 42.845 1.00 96.44 305 TYR A CA 1
ATOM 2401 C C . TYR A 1 305 ? -3.582 -4.789 41.425 1.00 96.44 305 TYR A C 1
ATOM 2403 O O . TYR A 1 305 ? -2.768 -4.367 40.602 1.00 96.44 305 TYR A O 1
ATOM 2411 N N . LEU A 1 306 ? -4.499 -5.706 41.110 1.00 95.62 306 LEU A N 1
ATOM 2412 C CA . LEU A 1 306 ? -4.685 -6.239 39.761 1.00 95.62 306 LEU A CA 1
ATOM 2413 C C . LEU A 1 306 ? -5.044 -5.138 38.768 1.00 95.62 306 LEU A C 1
ATOM 2415 O O . LEU A 1 306 ? -4.399 -5.031 37.727 1.00 95.62 306 LEU A O 1
ATOM 2419 N N . VAL A 1 307 ? -6.019 -4.292 39.101 1.00 93.56 307 VAL A N 1
ATOM 2420 C CA . VAL A 1 307 ? -6.401 -3.160 38.248 1.00 93.56 307 VAL A CA 1
ATOM 2421 C C . VAL A 1 307 ? -5.207 -2.232 38.038 1.00 93.56 307 VAL A C 1
ATOM 2423 O O . VAL A 1 307 ? -4.890 -1.899 36.899 1.00 93.56 307 VAL A O 1
ATOM 2426 N N . PHE A 1 308 ? -4.475 -1.889 39.097 1.00 95.94 308 PHE A N 1
ATOM 2427 C CA . PHE A 1 308 ? -3.299 -1.025 39.002 1.00 95.94 308 PHE A CA 1
ATOM 2428 C C . PHE A 1 308 ? -2.200 -1.629 38.122 1.00 95.94 308 PHE A C 1
ATOM 2430 O O . PHE A 1 308 ? -1.595 -0.937 37.304 1.00 95.94 308 PHE A O 1
ATOM 2437 N N . ARG A 1 309 ? -1.974 -2.940 38.237 1.00 95.81 309 ARG A N 1
ATOM 2438 C CA . ARG A 1 309 ? -1.045 -3.669 37.375 1.00 95.81 309 ARG A CA 1
ATOM 2439 C C . ARG A 1 309 ? -1.481 -3.616 35.916 1.00 95.81 309 ARG A C 1
ATOM 2441 O O . ARG A 1 309 ? -0.669 -3.261 35.071 1.00 95.81 309 ARG A O 1
ATOM 2448 N N . THR A 1 310 ? -2.749 -3.911 35.632 1.00 95.94 310 THR A N 1
ATOM 2449 C CA . THR A 1 310 ? -3.271 -3.871 34.258 1.00 95.94 310 THR A CA 1
ATOM 2450 C C . THR A 1 310 ? -3.216 -2.467 33.666 1.00 95.94 310 THR A C 1
ATOM 2452 O O . THR A 1 310 ? -2.863 -2.319 32.506 1.00 95.94 310 THR A O 1
ATOM 2455 N N . ILE A 1 311 ? -3.489 -1.426 34.459 1.00 96.19 311 ILE A N 1
ATOM 2456 C CA . ILE A 1 311 ? -3.356 -0.031 34.024 1.00 96.19 311 ILE A CA 1
ATOM 2457 C C . ILE A 1 311 ? -1.898 0.282 33.687 1.00 96.19 311 ILE A C 1
ATOM 2459 O O . ILE A 1 311 ? -1.636 0.892 32.658 1.00 96.19 311 ILE A O 1
ATOM 2463 N N . ASN A 1 312 ? -0.944 -0.157 34.508 1.00 95.62 312 ASN A N 1
ATOM 2464 C CA . ASN A 1 312 ? 0.474 0.050 34.218 1.00 95.62 312 ASN A CA 1
ATOM 2465 C C . ASN A 1 312 ? 0.932 -0.708 32.967 1.00 95.62 312 ASN A C 1
ATOM 2467 O O . ASN A 1 312 ? 1.686 -0.151 32.176 1.00 95.62 312 ASN A O 1
ATOM 2471 N N . GLU A 1 313 ? 0.477 -1.946 32.773 1.00 94.06 313 GLU A N 1
ATOM 2472 C CA . GLU A 1 313 ? 0.769 -2.732 31.568 1.00 94.06 313 GLU A CA 1
ATOM 2473 C C . GLU A 1 313 ? 0.178 -2.060 30.317 1.00 94.06 313 GLU A C 1
ATOM 2475 O O . GLU A 1 313 ? 0.887 -1.881 29.330 1.00 94.06 313 GLU A O 1
ATOM 2480 N N . LEU A 1 314 ? -1.072 -1.591 30.385 1.00 91.94 314 LEU A N 1
ATOM 2481 C CA . LEU A 1 314 ? -1.718 -0.856 29.293 1.00 91.94 314 LEU A CA 1
ATOM 2482 C C . LEU A 1 314 ? -1.052 0.495 29.018 1.00 91.94 314 LEU A C 1
ATOM 2484 O O . LEU A 1 314 ? -0.937 0.879 27.861 1.00 91.94 314 LEU A O 1
ATOM 2488 N N . ASN A 1 315 ? -0.592 1.211 30.045 1.00 95.06 315 ASN A N 1
ATOM 2489 C CA . ASN A 1 315 ? 0.145 2.462 29.864 1.00 95.06 315 ASN A CA 1
ATOM 2490 C C . ASN A 1 315 ? 1.502 2.220 29.194 1.00 95.06 315 ASN A C 1
ATOM 2492 O O . ASN A 1 315 ? 1.880 2.978 28.309 1.00 95.06 315 ASN A O 1
ATOM 2496 N N . GLN A 1 316 ? 2.211 1.146 29.558 1.00 95.88 316 GLN A N 1
ATOM 2497 C CA . GLN A 1 316 ? 3.447 0.758 28.872 1.00 95.88 316 GLN A CA 1
ATOM 2498 C C . GLN A 1 316 ? 3.182 0.384 27.412 1.00 95.88 316 GLN A C 1
ATOM 2500 O O . GLN A 1 316 ? 3.920 0.806 26.526 1.00 95.88 316 GLN A O 1
ATOM 2505 N N . GLU A 1 317 ? 2.119 -0.375 27.141 1.00 94.12 317 GLU A N 1
ATOM 2506 C CA . GLU A 1 317 ? 1.725 -0.707 25.770 1.00 94.12 317 GLU A CA 1
ATOM 2507 C C . GLU A 1 317 ? 1.362 0.557 24.975 1.00 94.12 317 GLU A C 1
ATOM 2509 O O . GLU A 1 317 ? 1.804 0.721 23.837 1.00 94.12 317 GLU A O 1
ATOM 2514 N N . LEU A 1 318 ? 0.640 1.496 25.590 1.00 93.12 318 LEU A N 1
ATOM 2515 C CA . LEU A 1 318 ? 0.287 2.778 24.988 1.00 93.12 318 LEU A CA 1
ATOM 2516 C C . LEU A 1 318 ? 1.532 3.606 24.639 1.00 93.12 318 LEU A C 1
ATOM 2518 O O . LEU A 1 318 ? 1.644 4.048 23.500 1.00 93.12 318 LEU A O 1
ATOM 2522 N N . GLU A 1 319 ? 2.506 3.720 25.546 1.00 95.19 319 GLU A N 1
ATOM 2523 C CA . GLU A 1 319 ? 3.792 4.379 25.263 1.00 95.19 319 GLU A CA 1
ATOM 2524 C C . GLU A 1 319 ? 4.534 3.707 24.095 1.00 95.19 319 GLU A C 1
ATOM 2526 O O . GLU A 1 319 ? 5.080 4.386 23.224 1.00 95.19 319 GLU A O 1
ATOM 2531 N N . THR A 1 320 ? 4.535 2.369 24.022 1.00 92.38 320 THR A N 1
ATOM 2532 C CA . THR A 1 320 ? 5.180 1.663 22.901 1.00 92.38 320 THR A CA 1
ATOM 2533 C C . THR A 1 320 ? 4.475 1.901 21.568 1.00 92.38 320 THR A C 1
ATOM 2535 O O . THR A 1 320 ? 5.148 2.109 20.557 1.00 92.38 320 THR A O 1
ATOM 2538 N N . LEU A 1 321 ? 3.140 1.922 21.559 1.00 90.75 321 LEU A N 1
ATOM 2539 C CA . LEU A 1 321 ? 2.347 2.190 20.360 1.00 90.75 321 LEU A CA 1
ATOM 2540 C C . LEU A 1 321 ? 2.481 3.645 19.903 1.00 90.75 321 LEU A C 1
ATOM 2542 O O . LEU A 1 321 ? 2.502 3.907 18.703 1.00 90.75 321 LEU A O 1
ATOM 2546 N N . GLU A 1 322 ? 2.604 4.594 20.831 1.00 91.88 322 GLU A N 1
ATOM 2547 C CA . GLU A 1 322 ? 2.873 5.996 20.506 1.00 91.88 322 GLU A CA 1
ATOM 2548 C C . GLU A 1 322 ? 4.253 6.172 19.864 1.00 91.88 322 GLU A C 1
ATOM 2550 O O . GLU A 1 322 ? 4.372 6.872 18.858 1.00 91.88 322 GLU A O 1
ATOM 2555 N N . LEU A 1 323 ? 5.282 5.482 20.368 1.00 92.81 323 LEU A N 1
ATOM 2556 C CA . LEU A 1 323 ? 6.608 5.476 19.743 1.00 92.81 323 LEU A CA 1
ATOM 2557 C C . LEU A 1 323 ? 6.593 4.839 18.348 1.00 92.81 323 LEU A C 1
ATOM 2559 O O . LEU A 1 323 ? 7.207 5.374 17.424 1.00 92.81 323 LEU A O 1
ATOM 2563 N N . GLU A 1 324 ? 5.888 3.718 18.173 1.00 93.12 324 GLU A N 1
ATOM 2564 C CA . GLU A 1 324 ? 5.737 3.085 16.857 1.00 93.12 324 GLU A CA 1
ATOM 2565 C C . GLU A 1 324 ? 4.995 4.004 15.883 1.00 93.12 324 GLU A C 1
ATOM 2567 O O . GLU A 1 324 ? 5.407 4.142 14.732 1.00 93.12 324 GLU A O 1
ATOM 2572 N N . LYS A 1 325 ? 3.942 4.687 16.345 1.00 88.25 325 LYS A N 1
ATOM 2573 C CA . LYS A 1 325 ? 3.200 5.657 15.539 1.00 88.25 325 LYS A CA 1
ATOM 2574 C C . LYS A 1 325 ? 4.108 6.783 15.045 1.00 88.25 325 LYS A C 1
ATOM 2576 O O . LYS A 1 325 ? 4.109 7.046 13.847 1.00 88.25 325 LYS A O 1
ATOM 2581 N N . VAL A 1 326 ? 4.888 7.403 15.932 1.00 94.31 326 VAL A N 1
ATOM 2582 C CA . VAL A 1 326 ? 5.827 8.472 15.548 1.00 94.31 326 VAL A CA 1
ATOM 2583 C C . VAL A 1 326 ? 6.860 7.947 14.548 1.00 94.31 326 VAL A C 1
ATOM 2585 O O . VAL A 1 326 ? 7.084 8.565 13.514 1.00 94.31 326 VAL A O 1
ATOM 2588 N N . SER A 1 327 ? 7.423 6.758 14.785 1.00 92.94 327 SER A N 1
ATOM 2589 C CA . SER A 1 327 ? 8.366 6.141 13.844 1.00 92.94 327 SER A CA 1
ATOM 2590 C C . SER A 1 327 ? 7.748 5.872 12.466 1.00 92.94 327 SER A C 1
ATOM 2592 O O . SER A 1 327 ? 8.441 5.982 11.457 1.00 92.94 327 SER A O 1
ATOM 2594 N N . LEU A 1 328 ? 6.471 5.484 12.406 1.00 86.88 328 LEU A N 1
ATOM 2595 C CA . LEU A 1 328 ? 5.765 5.260 11.144 1.00 86.88 328 LEU A CA 1
ATOM 2596 C C . LEU A 1 328 ? 5.438 6.572 10.423 1.00 86.88 328 LEU A C 1
ATOM 2598 O O . LEU A 1 328 ? 5.478 6.602 9.193 1.00 86.88 328 LEU A O 1
ATOM 2602 N N . GLU A 1 329 ? 5.115 7.633 11.162 1.00 89.75 329 GLU A N 1
ATOM 2603 C CA . GLU A 1 329 ? 4.911 8.977 10.611 1.00 89.75 329 GLU A CA 1
ATOM 2604 C C . GLU A 1 329 ? 6.213 9.511 9.985 1.00 89.75 329 GLU A C 1
ATOM 2606 O O . GLU A 1 329 ? 6.188 9.930 8.826 1.00 89.75 329 GLU A O 1
ATOM 2611 N N . ASP A 1 330 ? 7.355 9.357 10.664 1.00 92.12 330 ASP A N 1
ATOM 2612 C CA . ASP A 1 330 ? 8.680 9.716 10.132 1.00 92.12 330 ASP A CA 1
ATOM 2613 C C . ASP A 1 330 ? 9.028 8.919 8.858 1.00 92.12 330 ASP A C 1
ATOM 2615 O O . ASP A 1 330 ? 9.485 9.476 7.856 1.00 92.12 330 ASP A O 1
ATOM 2619 N N . ASP A 1 331 ? 8.775 7.605 8.853 1.00 85.81 331 ASP A N 1
ATOM 2620 C CA . ASP A 1 331 ? 8.987 6.742 7.682 1.00 85.81 331 ASP A CA 1
ATOM 2621 C C . ASP A 1 331 ? 8.106 7.158 6.490 1.00 85.81 331 ASP A C 1
ATOM 2623 O O . ASP A 1 331 ? 8.511 7.043 5.325 1.00 85.81 331 ASP A O 1
ATOM 2627 N N . MET A 1 332 ? 6.874 7.602 6.758 1.00 82.75 332 MET A N 1
ATOM 2628 C CA . MET A 1 332 ? 5.966 8.105 5.728 1.00 82.75 332 MET A CA 1
ATOM 2629 C C . MET A 1 332 ? 6.466 9.421 5.137 1.00 82.75 332 MET A C 1
ATOM 2631 O O . MET A 1 332 ? 6.463 9.562 3.912 1.00 82.75 332 MET A O 1
ATOM 2635 N N . GLU A 1 333 ? 6.924 10.348 5.975 1.00 93.69 333 GLU A N 1
ATOM 2636 C CA . GLU A 1 333 ? 7.474 11.631 5.537 1.00 93.69 333 GLU A CA 1
ATOM 2637 C C . GLU A 1 333 ? 8.746 11.435 4.700 1.00 93.69 333 GLU A C 1
ATOM 2639 O O . GLU A 1 333 ? 8.851 11.961 3.591 1.00 93.69 333 GLU A O 1
ATOM 26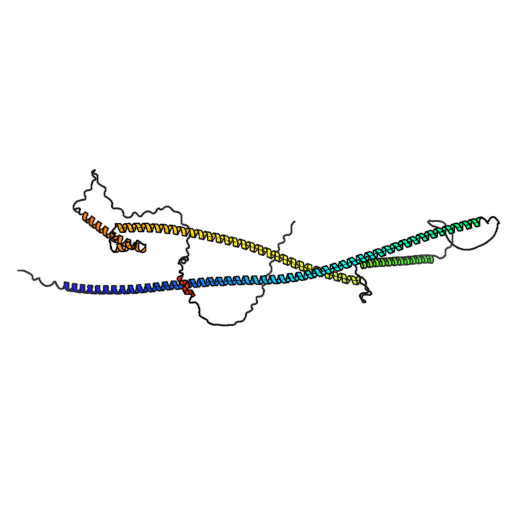44 N N . GLN A 1 334 ? 9.662 10.567 5.139 1.00 91.88 334 GLN A N 1
ATOM 2645 C CA . GLN A 1 334 ? 10.868 10.239 4.372 1.00 91.88 334 GLN A CA 1
ATOM 2646 C C . GLN A 1 334 ? 10.547 9.630 3.002 1.00 91.88 334 GLN A C 1
ATOM 2648 O O . GLN A 1 334 ? 11.196 9.952 2.004 1.00 91.88 334 GLN A O 1
ATOM 2653 N N . ARG A 1 335 ? 9.536 8.756 2.920 1.00 83.81 335 ARG A N 1
ATOM 2654 C CA . ARG A 1 335 ? 9.102 8.181 1.637 1.00 83.81 335 ARG A CA 1
ATOM 2655 C C . ARG A 1 335 ? 8.423 9.201 0.734 1.00 83.81 335 ARG A C 1
ATOM 2657 O O . ARG A 1 335 ? 8.543 9.070 -0.483 1.00 83.81 335 ARG A O 1
ATOM 2664 N N . ALA A 1 336 ? 7.715 10.177 1.298 1.00 88.12 336 ALA A N 1
ATOM 2665 C CA . ALA A 1 336 ? 7.127 11.265 0.529 1.00 88.12 336 ALA A CA 1
ATOM 2666 C C . ALA A 1 336 ? 8.227 12.123 -0.115 1.00 88.12 336 ALA A C 1
ATOM 2668 O O . ALA A 1 336 ? 8.226 12.270 -1.337 1.00 88.12 336 ALA A O 1
ATOM 2669 N N . LEU A 1 337 ? 9.221 12.551 0.671 1.00 89.62 337 LEU A N 1
ATOM 2670 C CA . LEU A 1 337 ? 10.372 13.324 0.187 1.00 89.62 337 LEU A CA 1
ATOM 2671 C C . LEU A 1 337 ? 11.169 12.563 -0.883 1.00 89.62 337 LEU A C 1
ATOM 2673 O O . LEU A 1 337 ? 11.411 13.078 -1.971 1.00 89.62 337 LEU A O 1
ATOM 2677 N N . ALA A 1 338 ? 11.491 11.288 -0.638 1.00 84.00 338 ALA A N 1
ATOM 2678 C CA . ALA A 1 338 ? 12.204 10.464 -1.617 1.00 84.00 338 ALA A CA 1
ATOM 2679 C C . ALA A 1 338 ? 11.417 10.275 -2.930 1.00 84.00 338 ALA A C 1
ATOM 2681 O O . ALA A 1 338 ? 12.005 10.075 -3.996 1.00 84.00 338 ALA A O 1
ATOM 2682 N N . ASN A 1 339 ? 10.082 10.307 -2.874 1.00 85.62 339 ASN A N 1
ATOM 2683 C CA . ASN A 1 339 ? 9.255 10.230 -4.071 1.00 85.62 339 ASN A CA 1
ATOM 2684 C C . ASN A 1 339 ? 9.235 11.560 -4.838 1.00 85.62 339 ASN A C 1
ATOM 2686 O O . ASN A 1 339 ? 9.270 11.521 -6.064 1.00 85.62 339 ASN A O 1
ATOM 2690 N N . GLU A 1 340 ? 9.223 12.706 -4.153 1.00 89.19 340 GLU A N 1
ATOM 2691 C CA . GLU A 1 340 ? 9.368 14.024 -4.789 1.00 89.19 340 GLU A CA 1
ATOM 2692 C C . GLU A 1 340 ? 10.716 14.150 -5.510 1.00 89.19 340 GLU A C 1
ATOM 2694 O O . GLU A 1 340 ? 10.745 14.501 -6.691 1.00 89.19 340 GLU A O 1
ATOM 2699 N N . ASP A 1 341 ? 11.813 13.738 -4.868 1.00 85.75 341 ASP A N 1
ATOM 2700 C CA . ASP A 1 341 ? 13.143 13.713 -5.490 1.00 85.75 341 ASP A CA 1
ATOM 2701 C C . ASP A 1 341 ? 13.171 12.830 -6.743 1.00 85.75 341 ASP A C 1
ATOM 2703 O O . ASP A 1 341 ? 13.712 13.215 -7.784 1.00 85.75 341 ASP A O 1
ATOM 2707 N N . ARG A 1 342 ? 12.544 11.648 -6.680 1.00 86.00 342 ARG A N 1
ATOM 2708 C CA . ARG A 1 342 ? 12.443 10.743 -7.832 1.00 86.00 342 ARG A CA 1
ATOM 2709 C C . ARG A 1 342 ? 11.623 11.355 -8.966 1.00 86.00 342 ARG A C 1
ATOM 2711 O O . ARG A 1 342 ? 12.007 11.215 -10.123 1.00 86.00 342 ARG A O 1
ATOM 2718 N N . LEU A 1 343 ? 10.522 12.040 -8.656 1.00 86.31 343 LEU A N 1
ATOM 2719 C CA . LEU A 1 343 ? 9.710 12.731 -9.660 1.00 86.31 343 LEU A CA 1
ATOM 2720 C C . LEU A 1 343 ? 10.494 13.867 -10.326 1.00 86.31 343 LEU A C 1
ATOM 2722 O O . LEU A 1 343 ? 10.456 13.985 -11.550 1.00 86.31 343 LEU A O 1
ATOM 2726 N N . HIS A 1 344 ? 11.258 14.644 -9.556 1.00 88.19 344 HIS A N 1
ATOM 2727 C CA . HIS A 1 344 ? 12.134 15.676 -10.107 1.00 88.19 344 HIS A CA 1
ATOM 2728 C C . HIS A 1 344 ? 13.243 15.092 -10.989 1.00 88.19 344 HIS A C 1
ATOM 2730 O O . HIS A 1 344 ? 13.515 15.626 -12.065 1.00 88.19 344 HIS A O 1
ATOM 2736 N N . GLN A 1 345 ? 13.847 13.968 -10.595 1.00 85.88 345 GLN A N 1
ATOM 2737 C CA . GLN A 1 345 ? 14.813 13.254 -11.437 1.00 85.88 345 GLN A CA 1
ATOM 2738 C C . GLN A 1 345 ? 14.173 12.743 -12.733 1.00 85.88 345 GLN A C 1
ATOM 2740 O O . GLN A 1 345 ? 14.747 12.913 -13.808 1.00 85.88 345 GLN A O 1
ATOM 2745 N N . GLU A 1 346 ? 12.976 12.154 -12.660 1.00 84.12 346 GLU A N 1
ATOM 2746 C CA . GLU A 1 346 ? 12.228 11.707 -13.839 1.00 84.12 346 GLU A CA 1
ATOM 2747 C C . GLU A 1 346 ? 11.872 12.874 -14.772 1.00 84.12 346 GLU A C 1
ATOM 2749 O O . GLU A 1 346 ? 11.958 12.731 -15.991 1.00 84.12 346 GLU A O 1
ATOM 2754 N N . GLU A 1 347 ? 11.496 14.035 -14.231 1.00 91.06 347 GLU A N 1
ATOM 2755 C CA . GLU A 1 347 ? 11.205 15.232 -15.024 1.00 91.06 347 GLU A CA 1
ATOM 2756 C C . GLU A 1 347 ? 12.464 15.787 -15.703 1.00 91.06 347 GLU A C 1
ATOM 2758 O O . GLU A 1 347 ? 12.426 16.118 -16.890 1.00 91.06 347 GLU A O 1
ATOM 2763 N N . ASN A 1 348 ? 13.590 15.834 -14.990 1.00 87.94 348 ASN A N 1
ATOM 2764 C CA . ASN A 1 348 ? 14.864 16.285 -15.546 1.00 87.94 348 ASN A CA 1
ATOM 2765 C C . ASN A 1 348 ? 15.360 15.345 -16.652 1.00 87.94 348 ASN A C 1
ATOM 2767 O O . ASN A 1 348 ? 15.700 15.822 -17.732 1.00 87.94 348 ASN A O 1
ATOM 2771 N N . MET A 1 349 ? 15.296 14.024 -16.447 1.00 86.19 349 MET A N 1
ATOM 2772 C CA . MET A 1 349 ? 15.633 13.046 -17.491 1.00 86.19 349 MET A CA 1
ATOM 2773 C C . MET A 1 349 ? 14.720 13.177 -18.714 1.00 86.19 349 MET A C 1
ATOM 2775 O O . MET A 1 349 ? 15.188 13.091 -19.845 1.00 86.19 349 MET A O 1
ATOM 2779 N N . LYS A 1 350 ? 13.415 13.418 -18.521 1.00 85.69 350 LYS A N 1
ATOM 2780 C CA . LYS A 1 350 ? 12.489 13.658 -19.641 1.00 85.69 350 LYS A CA 1
ATOM 2781 C C . LYS A 1 350 ? 12.844 14.923 -20.417 1.00 85.69 350 LYS A C 1
ATOM 2783 O O . LYS A 1 350 ? 12.784 14.904 -21.643 1.00 85.69 350 LYS A O 1
ATOM 2788 N N . LYS A 1 351 ? 13.209 16.007 -19.726 1.00 93.12 351 LYS A N 1
ATOM 2789 C CA . LYS A 1 351 ? 13.651 17.256 -20.366 1.00 93.12 351 LYS A CA 1
ATOM 2790 C C . LYS A 1 351 ? 14.945 17.052 -21.149 1.00 93.12 351 LYS A C 1
ATOM 2792 O O . LYS A 1 351 ? 15.031 17.506 -22.284 1.00 93.12 351 LYS A O 1
ATOM 2797 N N . GLU A 1 352 ? 15.910 16.339 -20.578 1.00 90.50 352 GLU A N 1
ATOM 2798 C CA . GLU A 1 352 ? 17.189 16.038 -21.224 1.00 90.50 352 GLU A CA 1
ATOM 2799 C C . GLU A 1 352 ? 17.014 15.157 -22.468 1.00 90.50 352 GLU A C 1
ATOM 2801 O O . GLU A 1 352 ? 17.496 15.512 -23.541 1.00 90.50 352 GLU A O 1
ATOM 2806 N N . LEU A 1 353 ? 16.241 14.070 -22.368 1.00 86.56 353 LEU A N 1
ATOM 2807 C CA . LEU A 1 353 ? 15.910 13.225 -23.520 1.00 86.56 353 LEU A CA 1
ATOM 2808 C C . LEU A 1 353 ? 15.132 13.999 -24.592 1.00 86.56 353 LEU A C 1
ATOM 2810 O O . LEU A 1 353 ? 15.374 13.811 -25.780 1.00 86.56 353 LEU A O 1
ATOM 2814 N N . GLY A 1 354 ? 14.226 14.893 -24.186 1.00 87.25 354 GLY A N 1
ATOM 2815 C CA . GLY A 1 354 ? 13.515 15.778 -25.108 1.00 87.25 354 GLY A CA 1
ATOM 2816 C C . GLY A 1 354 ? 14.451 16.741 -25.843 1.00 87.25 354 GLY A C 1
ATOM 2817 O O . GLY A 1 354 ? 14.284 16.955 -27.040 1.00 87.25 354 GLY A O 1
ATOM 2818 N N . ALA A 1 355 ? 15.461 17.281 -25.156 1.00 89.81 355 ALA A N 1
ATOM 2819 C CA . ALA A 1 355 ? 16.471 18.137 -25.770 1.00 89.81 355 ALA A CA 1
ATOM 2820 C C . ALA A 1 355 ? 17.353 17.358 -26.759 1.00 89.81 355 ALA A C 1
ATOM 2822 O O . ALA A 1 355 ? 17.552 17.827 -27.876 1.00 89.81 355 ALA A O 1
ATOM 2823 N N . GLN A 1 356 ? 17.813 16.156 -26.391 1.00 86.81 356 GLN A N 1
ATOM 2824 C CA . GLN A 1 356 ? 18.599 15.290 -27.280 1.00 86.81 356 GLN A CA 1
ATOM 2825 C C . GLN A 1 356 ? 17.816 14.895 -28.539 1.00 86.81 356 GLN A C 1
ATOM 2827 O O . GLN A 1 356 ? 18.356 14.910 -29.647 1.00 86.81 356 GLN A O 1
ATOM 2832 N N . LEU A 1 357 ? 16.526 14.588 -28.382 1.00 83.88 357 LEU A N 1
ATOM 2833 C CA . LEU A 1 357 ? 15.644 14.292 -29.505 1.00 83.88 357 LEU A CA 1
ATOM 2834 C C . LEU A 1 357 ? 15.495 15.514 -30.421 1.00 83.88 357 LEU A C 1
ATOM 2836 O O . LEU A 1 357 ? 15.707 15.392 -31.621 1.00 83.88 357 LEU A O 1
ATOM 2840 N N . ALA A 1 358 ? 15.248 16.700 -29.858 1.00 88.44 358 ALA A N 1
ATOM 2841 C CA . ALA A 1 358 ? 15.139 17.933 -30.637 1.00 88.44 358 ALA A CA 1
ATOM 2842 C C . ALA A 1 358 ? 16.438 18.275 -31.390 1.00 88.44 358 ALA A C 1
ATOM 2844 O O . ALA A 1 358 ? 16.388 18.724 -32.535 1.00 88.44 358 ALA A O 1
ATOM 2845 N N . THR A 1 359 ? 17.611 18.045 -30.785 1.00 88.38 359 THR A N 1
ATOM 2846 C CA . THR A 1 359 ? 18.895 18.231 -31.478 1.00 88.38 359 THR A CA 1
ATOM 2847 C C . THR A 1 359 ? 19.098 17.213 -32.596 1.00 88.38 359 THR A C 1
ATOM 2849 O O . THR A 1 359 ? 19.570 17.592 -33.663 1.00 88.38 359 THR A O 1
ATOM 2852 N N . SER A 1 360 ? 18.705 15.951 -32.388 1.00 84.12 360 SER A N 1
ATOM 2853 C CA . SER A 1 360 ? 18.797 14.904 -33.413 1.00 84.12 360 SER A CA 1
ATOM 2854 C C . SER A 1 360 ? 17.846 15.165 -34.582 1.00 84.12 360 SER A C 1
ATOM 2856 O O . SER A 1 360 ? 18.224 14.971 -35.730 1.00 84.12 360 SER A O 1
ATOM 2858 N N . GLU A 1 361 ? 16.626 15.630 -34.314 1.00 85.50 361 GLU A N 1
ATOM 2859 C CA . GLU A 1 361 ? 15.670 16.019 -35.359 1.00 85.50 361 GLU A CA 1
ATOM 2860 C C . GLU A 1 361 ? 16.185 17.224 -36.159 1.00 85.50 361 GLU A C 1
ATOM 2862 O O . GLU A 1 361 ? 16.016 17.299 -37.377 1.00 85.50 361 GLU A O 1
ATOM 2867 N N . ALA A 1 362 ? 16.850 18.173 -35.491 1.00 88.69 362 ALA A N 1
ATOM 2868 C CA . ALA A 1 362 ? 17.455 19.319 -36.158 1.00 88.69 362 ALA A CA 1
ATOM 2869 C C . ALA A 1 362 ? 18.618 18.908 -37.076 1.00 88.69 362 ALA A C 1
ATOM 2871 O O . ALA A 1 362 ? 18.704 19.423 -38.191 1.00 88.69 362 ALA A O 1
ATOM 2872 N N . THR A 1 363 ? 19.494 17.992 -36.644 1.00 86.00 363 THR A N 1
ATOM 2873 C CA . THR A 1 363 ? 20.596 17.492 -37.485 1.00 86.00 363 THR A CA 1
ATOM 2874 C C . THR A 1 363 ? 20.098 16.595 -38.614 1.00 86.00 363 THR A C 1
ATOM 2876 O O . THR A 1 363 ? 20.584 16.705 -39.736 1.00 86.00 363 THR A O 1
ATOM 2879 N N . GLU A 1 364 ? 19.092 15.753 -38.374 1.00 85.25 364 GLU A N 1
ATOM 2880 C CA . GLU A 1 364 ? 18.453 14.959 -39.429 1.00 85.25 364 GLU A CA 1
ATOM 2881 C C . GLU A 1 364 ? 17.892 15.871 -40.522 1.00 85.25 364 GLU A C 1
ATOM 2883 O O . GLU A 1 364 ? 18.216 15.702 -41.696 1.00 85.25 364 GLU A O 1
ATOM 2888 N N . LYS A 1 365 ? 17.159 16.919 -40.133 1.00 89.00 365 LYS A N 1
ATOM 2889 C CA . LYS A 1 365 ? 16.601 17.884 -41.081 1.00 89.00 365 LYS A CA 1
ATOM 2890 C C . LYS A 1 365 ? 17.674 18.608 -41.898 1.00 89.00 365 LYS A C 1
ATOM 2892 O O . LYS A 1 365 ? 17.502 18.790 -43.101 1.00 89.00 365 LYS A O 1
ATOM 2897 N N . THR A 1 366 ? 18.789 19.019 -41.286 1.00 86.81 366 THR A N 1
ATOM 2898 C CA . THR A 1 366 ? 19.872 19.670 -42.044 1.00 86.81 366 THR A CA 1
ATOM 2899 C C . THR A 1 366 ? 20.539 18.705 -43.020 1.00 86.81 366 THR A C 1
ATOM 2901 O O . THR A 1 366 ? 20.868 19.110 -44.136 1.00 86.81 366 THR A O 1
ATOM 2904 N N . HIS A 1 367 ? 20.700 17.432 -42.650 1.00 86.31 367 HIS A N 1
ATOM 2905 C CA . HIS A 1 367 ? 21.208 16.402 -43.553 1.00 86.31 367 HIS A CA 1
ATOM 2906 C C . HIS A 1 367 ? 20.229 16.079 -44.689 1.00 86.31 367 HIS A C 1
ATOM 2908 O O . HIS A 1 367 ? 20.670 15.913 -45.826 1.00 86.31 367 HIS A O 1
ATOM 2914 N N . GLU A 1 368 ? 18.920 16.051 -44.430 1.00 86.31 368 GLU A N 1
ATOM 2915 C CA . GLU A 1 368 ? 17.893 15.906 -45.469 1.00 86.31 368 GLU A CA 1
ATOM 2916 C C . GLU A 1 368 ? 17.916 17.078 -46.459 1.00 86.31 368 GLU A C 1
ATOM 2918 O O . GLU A 1 368 ? 17.912 16.864 -47.675 1.00 86.31 368 GLU A O 1
ATOM 2923 N N . ASP A 1 369 ? 18.000 18.314 -45.959 1.00 89.50 369 ASP A N 1
ATOM 2924 C CA . ASP A 1 369 ? 18.079 19.515 -46.794 1.00 89.50 369 ASP A CA 1
ATOM 2925 C C . ASP A 1 369 ? 19.359 19.513 -47.655 1.00 89.50 369 ASP A C 1
ATOM 2927 O O . ASP A 1 369 ? 19.307 19.804 -48.855 1.00 89.50 369 ASP A O 1
ATOM 2931 N N . GLN A 1 370 ? 20.503 19.114 -47.082 1.00 88.06 370 GLN A N 1
ATOM 2932 C CA . GLN A 1 370 ? 21.767 18.952 -47.814 1.00 88.06 370 GLN A CA 1
ATOM 2933 C C . GLN A 1 370 ? 21.687 17.846 -48.870 1.00 88.06 370 GLN A C 1
ATOM 2935 O O . GLN A 1 370 ? 22.119 18.047 -50.007 1.00 88.06 370 GLN A O 1
ATOM 2940 N N . HIS A 1 371 ? 21.117 16.689 -48.525 1.00 84.69 371 HIS A N 1
ATOM 2941 C CA . HIS A 1 371 ? 20.922 15.591 -49.467 1.00 84.69 371 HIS A CA 1
ATOM 2942 C C . HIS A 1 371 ? 20.065 16.042 -50.650 1.00 84.69 371 HIS A C 1
ATOM 2944 O O . HIS A 1 371 ? 20.429 15.822 -51.804 1.00 84.69 371 HIS A O 1
ATOM 2950 N N . ARG A 1 372 ? 18.965 16.751 -50.378 1.00 89.00 372 ARG A N 1
ATOM 2951 C CA . ARG A 1 372 ? 18.070 17.285 -51.407 1.00 89.00 372 ARG A CA 1
ATOM 2952 C C . ARG A 1 372 ? 18.767 18.291 -52.324 1.00 89.00 372 ARG A C 1
ATOM 2954 O O . ARG A 1 372 ? 18.552 18.260 -53.535 1.00 89.00 372 ARG A O 1
ATOM 2961 N N . ALA A 1 373 ? 19.603 19.170 -51.773 1.00 89.00 373 ALA A N 1
ATOM 2962 C CA . ALA A 1 373 ? 20.381 20.128 -52.559 1.00 89.00 373 ALA A CA 1
ATOM 2963 C C . ALA A 1 373 ? 21.428 19.433 -53.454 1.00 89.00 373 ALA A C 1
ATOM 2965 O O . ALA A 1 373 ? 21.592 19.793 -54.625 1.00 89.00 373 ALA A O 1
ATOM 2966 N N . ASN A 1 374 ? 22.101 18.404 -52.931 1.00 84.69 374 ASN A N 1
ATOM 2967 C CA . ASN A 1 374 ? 23.061 17.600 -53.690 1.00 84.69 374 ASN A CA 1
ATOM 2968 C C . ASN A 1 374 ? 22.374 16.810 -54.808 1.00 84.69 374 ASN A C 1
ATOM 2970 O O . ASN A 1 374 ? 22.866 16.790 -55.933 1.00 84.69 374 ASN A O 1
ATOM 2974 N N . GLU A 1 375 ? 21.211 16.220 -54.532 1.00 85.38 375 GLU A N 1
ATOM 2975 C CA . GLU A 1 375 ? 20.408 15.502 -55.522 1.00 85.38 375 GLU A CA 1
ATOM 2976 C C . GLU A 1 375 ? 19.977 16.424 -56.673 1.00 85.38 375 GLU A C 1
ATOM 2978 O O . GLU A 1 375 ? 20.153 16.083 -57.841 1.00 85.38 375 GLU A O 1
ATOM 2983 N N . GLN A 1 376 ? 19.512 17.640 -56.367 1.00 90.25 376 GLN A N 1
ATOM 2984 C CA . GLN A 1 376 ? 19.198 18.645 -57.391 1.00 90.25 376 GLN A CA 1
ATOM 2985 C C . GLN A 1 376 ? 20.428 19.039 -58.222 1.00 90.25 376 GLN A C 1
ATOM 2987 O O . GLN A 1 376 ? 20.336 19.178 -59.444 1.00 90.25 376 GLN A O 1
ATOM 2992 N N . SER A 1 377 ? 21.587 19.188 -57.576 1.00 87.88 377 SER A N 1
ATOM 2993 C CA . SER A 1 377 ? 22.847 19.509 -58.258 1.00 87.88 377 SER A CA 1
ATOM 2994 C C . SER A 1 377 ? 23.301 18.374 -59.181 1.00 87.88 377 SER A C 1
ATOM 2996 O O . SER A 1 377 ? 23.743 18.639 -60.299 1.00 87.88 377 SER A O 1
ATOM 2998 N N . LEU A 1 378 ? 23.138 17.115 -58.760 1.00 83.50 378 LEU A N 1
ATOM 2999 C CA . LEU A 1 378 ? 23.428 15.935 -59.578 1.00 83.50 378 LEU A CA 1
ATOM 3000 C C . LEU A 1 378 ? 22.504 15.842 -60.793 1.00 83.50 378 LEU A C 1
ATOM 3002 O O . LEU A 1 378 ? 22.984 15.572 -61.892 1.00 83.50 378 LEU A O 1
ATOM 3006 N N . ILE A 1 379 ? 21.206 16.116 -60.626 1.00 86.50 379 ILE A N 1
ATOM 3007 C CA . ILE A 1 379 ? 20.254 16.152 -61.744 1.00 86.50 379 ILE A CA 1
ATOM 3008 C C . ILE A 1 379 ? 20.669 17.234 -62.752 1.00 86.50 379 ILE A C 1
ATOM 3010 O O . ILE A 1 379 ? 20.838 16.935 -63.932 1.00 86.50 379 ILE A O 1
ATOM 3014 N N . SER A 1 380 ? 20.952 18.456 -62.296 1.00 89.56 380 SER A N 1
ATOM 3015 C CA . SER A 1 380 ? 21.413 19.547 -63.171 1.00 89.56 380 SER A CA 1
ATOM 3016 C C . SER A 1 380 ? 22.722 19.207 -63.906 1.00 89.56 380 SER A C 1
ATOM 3018 O O . SER A 1 380 ? 22.839 19.396 -65.120 1.00 89.56 380 SER A O 1
ATOM 3020 N N . ALA A 1 381 ? 23.699 18.623 -63.203 1.00 86.25 381 ALA A N 1
ATOM 3021 C CA . ALA A 1 381 ? 24.948 18.167 -63.809 1.00 86.25 381 ALA A CA 1
ATOM 3022 C C . ALA A 1 381 ? 24.711 17.052 -64.842 1.00 86.25 381 ALA A C 1
ATOM 3024 O O . ALA A 1 381 ? 25.320 17.065 -65.913 1.00 86.25 381 ALA A O 1
ATOM 3025 N N . SER A 1 382 ? 23.795 16.120 -64.559 1.00 86.50 382 SER A N 1
ATOM 3026 C CA . SER A 1 382 ? 23.443 15.033 -65.474 1.00 86.50 382 SER A CA 1
ATOM 3027 C C . SER A 1 382 ? 22.847 15.546 -66.787 1.00 86.50 382 SER A C 1
ATOM 3029 O O . SER A 1 382 ? 23.232 15.096 -67.870 1.00 86.50 382 SER A O 1
ATOM 3031 N N . GLU A 1 383 ? 21.977 16.554 -66.711 1.00 88.25 383 GLU A N 1
ATOM 3032 C CA . GLU A 1 383 ? 21.383 17.212 -67.874 1.00 88.25 383 GLU A CA 1
ATOM 3033 C C . GLU A 1 383 ? 22.440 17.974 -68.687 1.00 88.25 383 GLU A C 1
ATOM 3035 O O . GLU A 1 383 ? 22.450 17.906 -69.922 1.00 88.25 383 GLU A O 1
ATOM 3040 N N . ALA A 1 384 ? 23.378 18.653 -68.015 1.00 89.00 384 ALA A N 1
ATOM 3041 C CA . ALA A 1 384 ? 24.475 19.369 -68.663 1.00 89.00 384 ALA A CA 1
ATOM 3042 C C . ALA A 1 384 ? 25.434 18.421 -69.404 1.00 89.00 384 ALA A C 1
ATOM 3044 O O . ALA A 1 384 ? 25.747 18.661 -70.573 1.00 89.00 384 ALA A O 1
ATOM 3045 N N . VAL A 1 385 ? 25.853 17.321 -68.765 1.00 89.00 385 VAL A N 1
ATOM 3046 C CA . VAL A 1 385 ? 26.705 16.288 -69.381 1.00 89.00 385 VAL A CA 1
ATOM 3047 C C . VAL A 1 385 ? 26.004 15.670 -70.585 1.00 89.00 385 VAL A C 1
ATOM 3049 O O . VAL A 1 385 ? 26.597 15.590 -71.658 1.00 89.00 385 VAL A O 1
ATOM 3052 N N . THR A 1 386 ? 24.723 15.321 -70.451 1.00 87.62 386 THR A N 1
ATOM 3053 C CA . THR A 1 386 ? 23.918 14.775 -71.555 1.00 87.62 386 THR A CA 1
ATOM 3054 C C . THR A 1 386 ? 23.825 15.772 -72.718 1.00 87.62 386 THR A C 1
ATOM 3056 O O . THR A 1 386 ? 24.004 15.409 -73.880 1.00 87.62 386 THR A O 1
ATOM 3059 N N . THR A 1 387 ? 23.639 17.062 -72.423 1.00 90.44 387 THR A N 1
ATOM 3060 C CA . THR A 1 387 ? 23.606 18.124 -73.441 1.00 90.44 387 THR A CA 1
ATOM 3061 C C . THR A 1 387 ? 24.943 18.268 -74.174 1.00 90.44 387 THR A C 1
ATOM 3063 O O . THR A 1 387 ? 24.955 18.416 -75.397 1.00 90.44 387 THR A O 1
ATOM 3066 N N . ILE A 1 388 ? 26.072 18.239 -73.457 1.00 89.38 388 ILE A N 1
ATOM 3067 C CA . ILE A 1 388 ? 27.417 18.313 -74.054 1.00 89.38 388 ILE A CA 1
ATOM 3068 C C . ILE A 1 388 ? 27.687 17.072 -74.908 1.00 89.38 388 ILE A C 1
ATOM 3070 O O . ILE A 1 388 ? 28.121 17.205 -76.051 1.00 89.38 388 ILE A O 1
ATOM 3074 N N . PHE A 1 389 ? 27.359 15.891 -74.385 1.00 89.00 389 PHE A N 1
ATOM 3075 C CA . PHE A 1 389 ? 27.507 14.613 -75.075 1.00 89.00 389 PHE A CA 1
ATOM 3076 C C . PHE A 1 389 ? 26.791 14.610 -76.432 1.00 89.00 389 PHE A C 1
ATOM 3078 O O . PHE A 1 389 ? 27.368 14.219 -77.445 1.00 89.00 389 PHE A O 1
ATOM 3085 N N . HIS A 1 390 ? 25.552 15.112 -76.481 1.00 88.19 390 HIS A N 1
ATOM 3086 C CA . HIS A 1 390 ? 24.813 15.234 -77.738 1.00 88.19 390 HIS A CA 1
ATOM 3087 C C . HIS A 1 390 ? 25.390 16.306 -78.673 1.00 88.19 390 HIS A C 1
ATOM 3089 O O . HIS A 1 390 ? 25.430 16.091 -79.882 1.00 88.19 390 HIS A O 1
ATOM 3095 N N . LYS A 1 391 ? 25.862 17.447 -78.148 1.00 88.81 391 LYS A N 1
ATOM 3096 C CA . LYS A 1 391 ? 26.440 18.534 -78.964 1.00 88.81 391 LYS A CA 1
ATOM 3097 C C . LYS A 1 391 ? 27.760 18.162 -79.636 1.00 88.81 391 LYS A C 1
ATOM 3099 O O . LYS A 1 391 ? 28.030 18.660 -80.722 1.00 88.81 391 LYS A O 1
ATOM 3104 N N . LEU A 1 392 ? 28.571 17.329 -78.990 1.00 86.12 392 LEU A N 1
ATOM 3105 C CA . LEU A 1 392 ? 29.852 16.866 -79.529 1.00 86.12 392 LEU A CA 1
ATOM 3106 C C . LEU A 1 392 ? 29.705 15.697 -80.514 1.00 86.12 392 LEU A C 1
ATOM 3108 O O . LEU A 1 392 ? 30.699 15.269 -81.082 1.00 86.12 392 LEU A O 1
ATOM 3112 N N . GLY A 1 393 ? 28.490 15.177 -80.728 1.00 83.00 393 GLY A N 1
ATOM 3113 C CA . GLY A 1 393 ? 28.270 14.038 -81.623 1.00 83.00 393 GLY A CA 1
ATOM 3114 C C . GLY A 1 393 ? 28.737 12.698 -81.044 1.00 83.00 393 GLY A C 1
ATOM 3115 O O . GLY A 1 393 ? 28.759 11.701 -81.759 1.00 83.00 393 GLY A O 1
ATOM 3116 N N . CYS A 1 394 ? 29.043 12.626 -79.741 1.00 81.56 394 CYS A N 1
ATOM 3117 C CA . CYS A 1 394 ? 29.533 11.403 -79.090 1.00 81.56 394 CYS A CA 1
ATOM 3118 C C . CYS A 1 394 ? 28.549 10.219 -79.201 1.00 81.56 394 CYS A C 1
ATOM 3120 O O . CYS A 1 394 ? 28.948 9.068 -79.037 1.00 81.56 394 CYS A O 1
ATOM 3122 N N . GLY A 1 395 ? 27.268 10.485 -79.482 1.00 76.56 395 GLY A N 1
ATOM 3123 C CA . GLY A 1 395 ? 26.239 9.464 -79.700 1.00 76.56 395 GLY A CA 1
ATOM 3124 C C . GLY A 1 395 ? 26.319 8.734 -81.045 1.00 76.56 395 GLY A C 1
ATOM 3125 O O . GLY A 1 395 ? 25.671 7.707 -81.193 1.00 76.56 395 GLY A O 1
ATOM 3126 N N . GLU A 1 396 ? 27.103 9.228 -82.007 1.00 75.81 396 GLU A N 1
ATOM 3127 C CA . GLU A 1 396 ? 27.294 8.581 -83.317 1.00 75.81 396 GLU A CA 1
ATOM 3128 C C . GLU A 1 396 ? 28.377 7.486 -83.277 1.00 75.81 396 GLU A C 1
ATOM 3130 O O . GLU A 1 396 ? 28.543 6.708 -84.217 1.00 75.81 396 GLU A O 1
ATOM 3135 N N . ILE A 1 397 ? 29.109 7.399 -82.162 1.00 80.81 397 ILE A N 1
ATOM 3136 C CA . ILE A 1 397 ? 30.136 6.388 -81.925 1.00 80.81 397 ILE A CA 1
ATOM 3137 C C . ILE A 1 397 ? 29.452 5.118 -81.394 1.00 80.81 397 ILE A C 1
ATOM 3139 O O . ILE A 1 397 ? 28.653 5.214 -80.460 1.00 80.81 397 ILE A O 1
ATOM 3143 N N . PRO A 1 398 ? 29.802 3.910 -81.882 1.00 77.25 398 PRO A N 1
ATOM 3144 C CA . PRO A 1 398 ? 29.179 2.659 -81.433 1.00 77.25 398 PRO A CA 1
ATOM 3145 C C . PRO A 1 398 ? 29.244 2.424 -79.914 1.00 77.25 398 PRO A C 1
ATOM 3147 O O . PRO A 1 398 ? 28.356 1.801 -79.335 1.00 77.25 398 PRO A O 1
ATOM 3150 N N . SER A 1 399 ? 30.295 2.920 -79.250 1.00 78.25 399 SER A N 1
ATOM 3151 C CA . SER A 1 399 ? 30.422 2.893 -77.787 1.00 78.25 399 SER A CA 1
ATOM 3152 C C . SER A 1 399 ? 29.507 3.908 -77.096 1.00 78.25 399 SER A C 1
ATOM 3154 O O . SER A 1 399 ? 28.979 3.613 -76.025 1.00 78.25 399 SER A O 1
ATOM 3156 N N . GLY A 1 400 ? 29.283 5.071 -77.709 1.00 79.56 400 GLY A N 1
ATOM 3157 C CA . GLY A 1 400 ? 28.396 6.115 -77.205 1.00 79.56 400 GLY A CA 1
ATOM 3158 C C . GLY A 1 400 ? 26.914 5.753 -77.306 1.00 79.56 400 GLY A C 1
ATOM 3159 O O . GLY A 1 400 ? 26.169 5.994 -76.361 1.00 79.56 400 GLY A O 1
ATOM 3160 N N . GLU A 1 401 ? 26.486 5.098 -78.389 1.00 80.56 401 GLU A N 1
ATOM 3161 C CA . GLU A 1 401 ? 25.094 4.650 -78.571 1.00 80.56 401 GLU A CA 1
ATOM 3162 C C . GLU A 1 401 ? 24.669 3.634 -77.492 1.00 80.56 401 GLU A C 1
ATOM 3164 O O . GLU A 1 401 ? 23.583 3.736 -76.912 1.00 80.56 401 GLU A O 1
ATOM 3169 N N . ALA A 1 402 ? 25.564 2.702 -77.142 1.00 80.94 402 ALA A N 1
ATOM 3170 C CA . ALA A 1 402 ? 25.335 1.729 -76.074 1.00 80.94 402 ALA A CA 1
ATOM 3171 C C . ALA A 1 402 ? 25.209 2.389 -74.687 1.00 80.94 402 ALA A C 1
ATOM 3173 O O . ALA A 1 402 ? 24.403 1.953 -73.864 1.00 80.94 402 ALA A O 1
ATOM 3174 N N . LEU A 1 403 ? 25.976 3.455 -74.438 1.00 82.19 403 LEU A N 1
ATOM 3175 C CA . LEU A 1 403 ? 25.928 4.227 -73.193 1.00 82.19 403 LEU A CA 1
ATOM 3176 C C . LEU A 1 403 ? 24.643 5.057 -73.085 1.00 82.19 403 LEU A C 1
ATOM 3178 O O . LEU A 1 403 ? 23.991 5.041 -72.038 1.00 82.19 403 LEU A O 1
ATOM 3182 N N . VAL A 1 404 ? 24.217 5.701 -74.174 1.00 83.50 404 VAL A N 1
ATOM 3183 C CA . VAL A 1 404 ? 22.951 6.454 -74.233 1.00 83.50 404 VAL A CA 1
ATOM 3184 C C . VAL A 1 404 ? 21.749 5.544 -73.975 1.00 83.50 404 VAL A C 1
ATOM 3186 O O . VAL A 1 404 ? 20.849 5.929 -73.230 1.00 83.50 404 VAL A O 1
ATOM 3189 N N . ALA A 1 405 ? 21.751 4.314 -74.503 1.00 81.12 405 ALA A N 1
ATOM 3190 C CA . ALA A 1 405 ? 20.676 3.345 -74.275 1.00 81.12 405 ALA A CA 1
ATOM 3191 C C . ALA A 1 405 ? 20.510 2.944 -72.794 1.00 81.12 405 ALA A C 1
ATOM 3193 O O . ALA A 1 405 ? 19.412 2.586 -72.371 1.00 81.12 405 ALA A O 1
ATOM 3194 N N . THR A 1 406 ? 21.584 3.019 -71.999 1.00 81.69 406 THR A N 1
ATOM 3195 C CA . THR A 1 406 ? 21.549 2.738 -70.553 1.00 81.69 406 THR A CA 1
ATOM 3196 C C . THR A 1 406 ? 21.158 3.942 -69.690 1.00 81.69 406 THR A C 1
ATOM 3198 O O . THR A 1 406 ? 20.867 3.759 -68.509 1.00 81.69 406 THR A O 1
ATOM 3201 N N . GLY A 1 407 ? 21.104 5.148 -70.270 1.00 80.06 407 GLY A N 1
ATOM 3202 C CA . GLY A 1 407 ? 20.868 6.408 -69.557 1.00 80.06 407 GLY A CA 1
ATOM 3203 C C . GLY A 1 407 ? 22.048 6.830 -68.673 1.00 80.06 407 GLY A C 1
ATOM 3204 O O . GLY A 1 407 ? 22.899 6.012 -68.333 1.00 80.06 407 GLY A O 1
ATOM 3205 N N . LEU A 1 408 ? 22.124 8.109 -68.287 1.00 81.06 408 LEU A N 1
ATOM 3206 C CA . LEU A 1 408 ? 23.164 8.580 -67.366 1.00 81.06 408 LEU A CA 1
ATOM 3207 C C . LEU A 1 408 ? 22.842 8.123 -65.931 1.00 81.06 408 LEU A C 1
ATOM 3209 O O . LEU A 1 408 ? 21.775 8.409 -65.397 1.00 81.06 408 LEU A O 1
ATOM 3213 N N . THR A 1 409 ? 23.769 7.411 -65.301 1.00 82.25 409 THR A N 1
ATOM 3214 C CA . THR A 1 409 ? 23.709 6.923 -63.917 1.00 82.25 409 THR A CA 1
ATOM 3215 C C . THR A 1 409 ? 25.033 7.228 -63.230 1.00 82.25 409 THR A C 1
ATOM 3217 O O . THR A 1 409 ? 26.071 7.246 -63.879 1.00 82.25 409 THR A O 1
ATOM 3220 N N . GLU A 1 410 ? 25.044 7.403 -61.910 1.00 74.75 410 GLU A N 1
ATOM 3221 C CA . GLU A 1 410 ? 26.261 7.751 -61.151 1.00 74.75 410 GLU A CA 1
ATOM 3222 C C . GLU A 1 410 ? 27.463 6.836 -61.467 1.00 74.75 410 GLU A C 1
ATOM 3224 O O . GLU A 1 410 ? 28.598 7.290 -61.570 1.00 74.75 410 GLU A O 1
ATOM 3229 N N . ARG A 1 411 ? 27.207 5.550 -61.741 1.00 81.62 411 ARG A N 1
ATOM 3230 C CA . ARG A 1 411 ? 28.236 4.560 -62.085 1.00 81.62 411 ARG A CA 1
ATOM 3231 C C . ARG A 1 411 ? 28.816 4.711 -63.496 1.00 81.62 411 ARG A C 1
ATOM 3233 O O . ARG A 1 411 ? 29.897 4.188 -63.759 1.00 81.62 411 ARG A O 1
ATOM 3240 N N . ASN A 1 412 ? 28.093 5.343 -64.415 1.00 85.25 412 ASN A N 1
ATOM 3241 C CA . ASN A 1 412 ? 28.517 5.504 -65.804 1.00 85.25 412 ASN A CA 1
ATOM 3242 C C . ASN A 1 412 ? 28.882 6.951 -66.171 1.00 85.25 412 ASN A C 1
ATOM 3244 O O . ASN A 1 412 ? 29.443 7.143 -67.245 1.00 85.25 412 ASN A O 1
ATOM 3248 N N . VAL A 1 413 ? 28.660 7.939 -65.290 1.00 84.88 413 VAL A N 1
ATOM 3249 C CA . VAL A 1 413 ? 29.054 9.345 -65.519 1.00 84.88 413 VAL A CA 1
ATOM 3250 C C . VAL A 1 413 ? 30.527 9.459 -65.919 1.00 84.88 413 VAL A C 1
ATOM 3252 O O . VAL A 1 413 ? 30.841 10.154 -66.880 1.00 84.88 413 VAL A O 1
ATOM 3255 N N . GLU A 1 414 ? 31.423 8.723 -65.256 1.00 85.81 414 GLU A N 1
ATOM 3256 C CA . GLU A 1 414 ? 32.854 8.708 -65.598 1.00 85.81 414 GLU A CA 1
ATOM 3257 C C . GLU A 1 414 ? 33.114 8.218 -67.033 1.00 85.81 414 GLU A C 1
ATOM 3259 O O . GLU A 1 414 ? 33.997 8.726 -67.718 1.00 85.81 414 GLU A O 1
ATOM 3264 N N . GLN A 1 415 ? 32.317 7.263 -67.522 1.00 86.62 415 GLN A N 1
ATOM 3265 C CA . GLN A 1 415 ? 32.438 6.733 -68.884 1.00 86.62 415 GLN A CA 1
ATOM 3266 C C . GLN A 1 415 ? 31.917 7.734 -69.922 1.00 86.62 415 GLN A C 1
ATOM 3268 O O . GLN A 1 415 ? 32.525 7.890 -70.979 1.00 86.62 415 GLN A O 1
ATOM 3273 N N . PHE A 1 416 ? 30.827 8.447 -69.612 1.00 87.25 416 PHE A N 1
ATOM 3274 C CA . PHE A 1 416 ? 30.333 9.546 -70.445 1.00 87.25 416 PHE A CA 1
ATOM 3275 C C . PHE A 1 416 ? 31.357 10.680 -70.541 1.00 87.25 416 PHE A C 1
ATOM 3277 O O . PHE A 1 416 ? 31.610 11.171 -71.639 1.00 87.25 416 PHE A O 1
ATOM 3284 N N . LEU A 1 417 ? 31.977 11.064 -69.421 1.00 89.19 417 LEU A N 1
ATOM 3285 C CA . LEU A 1 417 ? 33.018 12.093 -69.400 1.00 89.19 417 LEU A CA 1
ATOM 3286 C C . LEU A 1 417 ? 34.264 11.666 -70.184 1.00 89.19 417 LEU A C 1
ATOM 3288 O O . LEU A 1 417 ? 34.743 12.454 -70.988 1.00 89.19 417 LEU A O 1
ATOM 3292 N N . GLY A 1 418 ? 34.725 10.418 -70.048 1.00 90.06 418 GLY A N 1
ATOM 3293 C CA . GLY A 1 418 ? 35.865 9.916 -70.826 1.00 90.06 418 GLY A CA 1
ATOM 3294 C C . GLY A 1 418 ? 35.634 9.966 -72.343 1.00 90.06 418 GLY A C 1
ATOM 3295 O O . GLY A 1 418 ? 36.505 10.403 -73.088 1.00 90.06 418 GLY A O 1
ATOM 3296 N N . LEU A 1 419 ? 34.432 9.608 -72.815 1.00 88.69 419 LEU A N 1
ATOM 3297 C CA . LEU A 1 419 ? 34.095 9.724 -74.242 1.00 88.69 419 LEU A CA 1
ATOM 3298 C C . LEU A 1 419 ? 33.954 11.176 -74.712 1.00 88.69 419 LEU A C 1
ATOM 3300 O O . LEU A 1 419 ? 34.281 11.485 -75.858 1.00 88.69 419 LEU A O 1
ATOM 3304 N N . ILE A 1 420 ? 33.446 12.060 -73.850 1.00 90.75 420 ILE A N 1
ATOM 3305 C CA . ILE A 1 420 ? 33.404 13.501 -74.120 1.00 90.75 420 ILE A CA 1
ATOM 3306 C C . ILE A 1 420 ? 34.824 14.049 -74.251 1.00 90.75 420 ILE A C 1
ATOM 3308 O O . ILE A 1 420 ? 35.084 14.807 -75.180 1.00 90.75 420 ILE A O 1
ATOM 3312 N N . GLU A 1 421 ? 35.734 13.668 -73.355 1.00 91.62 421 GLU A N 1
ATOM 3313 C CA . GLU A 1 421 ? 37.137 14.086 -73.384 1.00 91.62 421 GLU A CA 1
ATOM 3314 C C . GLU A 1 421 ? 37.836 13.625 -74.666 1.00 91.62 421 GLU A C 1
ATOM 3316 O O . GLU A 1 421 ? 38.427 14.455 -75.357 1.00 91.62 421 GLU A O 1
ATOM 3321 N N . ASP A 1 422 ? 37.708 12.347 -75.036 1.00 90.12 422 ASP A N 1
ATOM 3322 C CA . ASP A 1 422 ? 38.306 11.801 -76.261 1.00 90.12 422 ASP A CA 1
ATOM 3323 C C . ASP A 1 422 ? 37.820 12.549 -77.517 1.00 90.12 422 ASP A C 1
ATOM 3325 O O . ASP A 1 422 ? 38.621 12.957 -78.363 1.00 90.12 422 ASP A O 1
ATOM 3329 N N . GLN A 1 423 ? 36.509 12.793 -77.620 1.00 87.75 423 GLN A N 1
ATOM 3330 C CA . GLN A 1 423 ? 35.920 13.527 -78.745 1.00 87.75 423 GLN A CA 1
ATOM 3331 C C . GLN A 1 423 ? 36.274 15.012 -78.743 1.00 87.75 423 GLN A C 1
ATOM 3333 O O . GLN A 1 423 ? 36.529 15.600 -79.793 1.00 87.75 423 GLN A O 1
ATOM 3338 N N . LEU A 1 424 ? 36.341 15.635 -77.570 1.00 90.56 424 LEU A N 1
ATOM 3339 C CA . LEU A 1 424 ? 36.766 17.023 -77.447 1.00 90.56 424 LEU A CA 1
ATOM 3340 C C . LEU A 1 424 ? 38.218 17.195 -77.908 1.00 90.56 424 LEU A C 1
ATOM 3342 O O . LEU A 1 424 ? 38.522 18.158 -78.611 1.00 90.56 424 LEU A O 1
ATOM 3346 N N . VAL A 1 425 ? 39.105 16.262 -77.550 1.00 92.25 425 VAL A N 1
ATOM 3347 C CA . VAL A 1 425 ? 40.499 16.253 -78.014 1.00 92.25 425 VAL A CA 1
ATOM 3348 C C . VAL A 1 425 ? 40.563 16.129 -79.536 1.00 92.25 425 VAL A C 1
ATOM 3350 O O . VAL A 1 425 ? 41.319 16.871 -80.164 1.00 92.25 425 VAL A O 1
ATOM 3353 N N . GLU A 1 426 ? 39.755 15.258 -80.141 1.00 87.75 426 GLU A N 1
ATOM 3354 C CA . GLU A 1 426 ? 39.675 15.109 -81.599 1.00 87.75 426 GLU A CA 1
ATOM 3355 C C . GLU A 1 426 ? 39.206 16.404 -82.284 1.00 87.75 426 GLU A C 1
ATOM 3357 O O . GLU A 1 426 ? 39.866 16.901 -83.200 1.00 87.75 426 GLU A O 1
ATOM 3362 N N . VAL A 1 427 ? 38.121 17.013 -81.796 1.00 87.44 427 VAL A N 1
ATOM 3363 C CA . VAL A 1 427 ? 37.597 18.284 -82.324 1.00 87.44 427 VAL A CA 1
ATOM 3364 C C . VAL A 1 427 ? 38.619 19.417 -82.177 1.00 87.44 427 VAL A C 1
ATOM 3366 O O . VAL A 1 427 ? 38.804 20.200 -83.109 1.00 87.44 427 VAL A O 1
ATOM 3369 N N . LEU A 1 428 ? 39.328 19.497 -81.046 1.00 88.44 428 LEU A N 1
ATOM 3370 C CA . LEU A 1 428 ? 40.388 20.487 -80.829 1.00 88.44 428 LEU A CA 1
ATOM 3371 C C . LEU A 1 428 ? 41.582 20.274 -81.764 1.00 88.44 428 LEU A C 1
ATOM 3373 O O . LEU A 1 428 ? 42.134 21.245 -82.278 1.00 88.44 428 LEU A O 1
ATOM 3377 N N . GLN A 1 429 ? 41.980 19.024 -82.011 1.00 89.19 429 GLN A N 1
ATOM 3378 C CA . GLN A 1 429 ? 43.027 18.712 -82.985 1.00 89.19 429 GLN A CA 1
ATOM 3379 C C . GLN A 1 429 ? 42.593 19.109 -84.400 1.00 89.19 429 GLN A C 1
ATOM 3381 O O . GLN A 1 429 ? 43.377 19.722 -85.126 1.00 89.19 429 GLN A O 1
ATOM 3386 N N . LEU A 1 430 ? 41.343 18.835 -84.784 1.00 84.81 430 LEU A N 1
ATOM 3387 C CA . LEU A 1 430 ? 40.787 19.262 -86.069 1.00 84.81 430 LEU A CA 1
ATOM 3388 C C . LEU A 1 430 ? 40.760 20.788 -86.208 1.00 84.81 430 LEU A C 1
ATOM 3390 O O . LEU A 1 430 ? 41.176 21.300 -87.247 1.00 84.81 430 LEU A O 1
ATOM 3394 N N . ASP A 1 431 ? 40.343 21.526 -85.178 1.00 82.19 431 ASP A N 1
ATOM 3395 C CA . ASP A 1 431 ? 40.369 22.993 -85.200 1.00 82.19 431 ASP A CA 1
ATOM 3396 C C . ASP A 1 431 ? 41.803 23.539 -85.253 1.00 82.19 431 ASP A C 1
ATOM 3398 O O . ASP A 1 431 ? 42.096 24.430 -86.051 1.00 82.19 431 ASP A O 1
ATOM 3402 N N . ALA A 1 432 ? 42.746 22.955 -84.506 1.00 84.31 432 ALA A N 1
ATOM 3403 C CA . ALA A 1 432 ? 44.168 23.293 -84.594 1.00 84.31 432 ALA A CA 1
ATOM 3404 C C . ALA A 1 432 ? 44.730 23.045 -86.008 1.00 84.31 432 ALA A C 1
ATOM 3406 O O . ALA A 1 432 ? 45.471 23.872 -86.540 1.00 84.31 432 ALA A O 1
ATOM 3407 N N . HIS A 1 433 ? 44.340 21.949 -86.664 1.00 78.44 433 HIS A N 1
ATOM 3408 C CA . HIS A 1 433 ? 44.719 21.665 -88.049 1.00 78.44 433 HIS A CA 1
ATOM 3409 C C . HIS A 1 433 ? 44.056 22.621 -89.052 1.00 78.44 433 HIS A C 1
ATOM 3411 O O . HIS A 1 433 ? 44.718 23.083 -89.985 1.00 78.44 433 HIS A O 1
ATOM 3417 N N . LEU A 1 434 ? 42.781 22.969 -88.867 1.00 78.38 434 LEU A N 1
ATOM 3418 C CA . LEU A 1 434 ? 42.050 23.911 -89.721 1.00 78.38 434 LEU A CA 1
ATOM 3419 C C . LEU A 1 434 ? 42.551 25.350 -89.558 1.00 78.38 434 LEU A C 1
ATOM 3421 O O . LEU A 1 434 ? 42.653 26.081 -90.543 1.00 78.38 434 LEU A O 1
ATOM 3425 N N . THR A 1 435 ? 42.905 25.762 -88.344 1.00 74.00 435 THR A N 1
ATOM 3426 C CA . THR A 1 435 ? 43.505 27.071 -88.055 1.00 74.00 435 THR A CA 1
ATOM 3427 C C . THR A 1 435 ? 44.953 27.144 -88.534 1.00 74.00 435 THR A C 1
ATOM 3429 O O . THR A 1 435 ? 45.327 28.153 -89.130 1.00 74.00 435 THR A O 1
ATOM 3432 N N . ALA A 1 436 ? 45.738 26.069 -88.402 1.00 69.56 436 ALA A N 1
ATOM 3433 C CA . ALA A 1 436 ? 47.066 25.967 -89.012 1.00 69.56 436 ALA A CA 1
ATOM 3434 C C . ALA A 1 436 ? 47.000 25.986 -90.551 1.00 69.56 436 ALA A C 1
ATOM 3436 O O . ALA A 1 436 ? 47.819 26.635 -91.195 1.00 69.56 436 ALA A O 1
ATOM 3437 N N . SER A 1 437 ? 45.989 25.349 -91.151 1.00 61.31 437 SER A N 1
ATOM 3438 C CA . SER A 1 437 ? 45.758 25.356 -92.604 1.00 61.31 437 SER A CA 1
ATOM 3439 C C . SER A 1 437 ? 45.239 26.709 -93.117 1.00 61.31 437 SER A C 1
ATOM 3441 O O . SER A 1 437 ? 45.635 27.166 -94.190 1.00 61.31 437 SER A O 1
ATOM 3443 N N . ARG A 1 438 ? 44.421 27.416 -92.325 1.00 54.88 438 ARG A N 1
ATOM 3444 C CA . ARG A 1 438 ? 44.023 28.815 -92.576 1.00 54.88 438 ARG A CA 1
ATOM 3445 C C . ARG A 1 438 ? 45.146 29.821 -92.309 1.00 54.88 438 ARG A C 1
ATOM 3447 O O . ARG A 1 438 ? 45.060 30.954 -92.775 1.00 54.88 438 ARG A O 1
ATOM 3454 N N . GLY A 1 439 ? 46.190 29.409 -91.597 1.00 49.03 439 GLY A N 1
ATOM 3455 C CA . GLY A 1 439 ? 47.376 30.188 -91.258 1.00 49.03 439 GLY A CA 1
ATOM 3456 C C . GLY A 1 439 ? 48.464 30.206 -92.331 1.00 49.03 439 GLY A C 1
ATOM 3457 O O . GLY A 1 439 ? 49.616 30.455 -91.992 1.00 49.03 439 GLY A O 1
ATOM 3458 N N . ASN A 1 440 ? 48.137 29.984 -93.609 1.00 49.06 440 ASN A N 1
ATOM 3459 C CA . ASN A 1 440 ? 49.056 30.282 -94.710 1.00 49.06 440 ASN A CA 1
ATOM 3460 C C . ASN A 1 440 ? 49.096 31.806 -94.972 1.00 49.06 440 ASN A C 1
ATOM 3462 O O . ASN A 1 440 ? 48.732 32.283 -96.046 1.00 49.06 440 ASN A O 1
ATOM 3466 N N . GLU A 1 441 ? 49.483 32.585 -93.956 1.00 49.88 441 GLU A N 1
ATOM 3467 C CA . GLU A 1 441 ? 50.003 33.937 -94.153 1.00 49.88 441 GLU A CA 1
ATOM 3468 C C . GLU A 1 441 ? 51.523 33.829 -94.323 1.00 49.88 441 GLU A C 1
ATOM 3470 O O . GLU A 1 441 ? 52.247 33.433 -93.414 1.00 49.88 441 GLU A O 1
ATOM 3475 N N . ASP A 1 442 ? 51.959 34.159 -95.536 1.00 50.91 442 ASP A N 1
ATOM 3476 C CA . ASP A 1 442 ? 53.331 34.375 -95.995 1.00 50.91 442 ASP A CA 1
ATOM 3477 C C . ASP A 1 442 ? 54.329 34.758 -94.869 1.00 50.91 442 ASP A C 1
ATOM 3479 O O . ASP A 1 442 ? 54.236 35.862 -94.315 1.00 50.91 442 ASP A O 1
ATOM 3483 N N . PRO A 1 443 ? 55.323 33.902 -94.543 1.00 56.59 443 PRO A N 1
ATOM 3484 C CA . PRO A 1 443 ? 56.279 34.142 -93.459 1.00 56.59 443 PRO A CA 1
ATOM 3485 C C . PRO A 1 443 ? 57.276 35.281 -93.740 1.00 56.59 443 PRO A C 1
ATOM 3487 O O . PRO A 1 443 ? 58.149 35.540 -92.912 1.00 56.59 443 PRO A O 1
ATOM 3490 N N . THR A 1 444 ? 57.160 35.990 -94.871 1.00 57.41 444 THR A N 1
ATOM 3491 C CA . THR A 1 444 ? 58.011 37.148 -95.193 1.00 57.41 444 THR A CA 1
ATOM 3492 C C . THR A 1 444 ? 57.300 38.503 -95.192 1.00 57.41 444 THR A C 1
ATOM 3494 O O . THR A 1 444 ? 57.954 39.529 -95.398 1.00 57.41 444 THR A O 1
ATOM 3497 N N . ARG A 1 445 ? 55.999 38.573 -94.869 1.00 52.00 445 ARG A N 1
ATOM 3498 C CA . ARG A 1 445 ? 55.277 39.854 -94.774 1.00 52.00 445 ARG A CA 1
ATOM 3499 C C . ARG A 1 445 ? 55.015 40.246 -93.310 1.00 52.00 445 ARG A C 1
ATOM 3501 O O . ARG A 1 445 ? 54.276 39.547 -92.621 1.00 52.00 445 ARG A O 1
ATOM 3508 N N . PRO A 1 446 ? 55.548 41.373 -92.797 1.00 55.84 446 PRO A N 1
ATOM 3509 C CA . PRO A 1 446 ? 55.186 41.843 -91.462 1.00 55.84 446 PRO A CA 1
ATOM 3510 C C . PRO A 1 446 ? 53.681 42.143 -91.411 1.00 55.84 446 PRO A C 1
ATOM 3512 O O . PRO A 1 446 ? 53.156 42.826 -92.294 1.00 55.84 446 PRO A O 1
ATOM 3515 N N . LYS A 1 447 ? 52.986 41.632 -90.383 1.00 57.78 447 LYS A N 1
ATOM 3516 C CA . LYS A 1 447 ? 51.545 41.845 -90.167 1.00 57.78 447 LYS A CA 1
ATOM 3517 C C . LYS A 1 447 ? 51.233 43.341 -90.181 1.00 57.78 447 LYS A C 1
ATOM 3519 O O . LYS A 1 447 ? 51.527 44.062 -89.228 1.00 57.78 447 LYS A O 1
ATOM 3524 N N . THR A 1 448 ? 50.629 43.820 -91.267 1.00 61.09 448 THR A N 1
ATOM 3525 C CA . THR A 1 448 ? 50.136 45.194 -91.331 1.00 61.09 448 THR A CA 1
ATOM 3526 C C . THR A 1 448 ? 48.979 45.350 -90.341 1.00 61.09 448 THR A C 1
ATOM 3528 O O . THR A 1 448 ? 48.078 44.508 -90.324 1.00 61.09 448 THR A O 1
ATOM 3531 N N . PRO A 1 449 ? 48.971 46.406 -89.517 1.00 59.44 449 PRO A N 1
ATOM 3532 C CA . PRO A 1 449 ? 47.915 46.652 -88.542 1.00 59.44 449 PRO A CA 1
ATOM 3533 C C . PRO A 1 449 ? 46.576 46.836 -89.259 1.00 59.44 449 PRO A C 1
ATOM 3535 O O . PRO A 1 449 ? 46.465 47.639 -90.186 1.00 59.44 449 PRO A O 1
ATOM 3538 N N . LYS A 1 450 ? 45.553 46.092 -88.833 1.00 62.16 450 LYS A N 1
ATOM 3539 C CA . LYS A 1 450 ? 44.187 46.264 -89.335 1.00 62.16 450 LYS A CA 1
ATOM 3540 C C . LYS A 1 450 ? 43.622 47.575 -88.769 1.00 62.16 450 LYS A C 1
ATOM 3542 O O . LYS A 1 450 ? 43.616 47.788 -87.555 1.00 62.16 450 LYS A O 1
ATOM 3547 N N . PHE A 1 451 ? 43.196 48.463 -89.661 1.00 66.38 451 PHE A N 1
ATOM 3548 C CA . PHE A 1 451 ? 42.498 49.705 -89.333 1.00 66.38 451 PHE A CA 1
ATOM 3549 C C . PHE A 1 451 ? 40.990 49.495 -89.492 1.00 66.38 451 PHE A C 1
ATOM 3551 O O . PHE A 1 451 ? 40.561 48.777 -90.395 1.00 66.38 451 PHE A O 1
ATOM 3558 N N . ASN A 1 452 ? 40.187 50.133 -88.639 1.00 63.47 452 ASN A N 1
ATOM 3559 C CA . ASN A 1 452 ? 38.741 50.207 -88.857 1.00 63.47 452 ASN A CA 1
ATOM 3560 C C . ASN A 1 452 ? 38.413 51.087 -90.069 1.00 63.47 452 ASN A C 1
ATOM 3562 O O . ASN A 1 452 ? 39.259 51.840 -90.553 1.00 63.47 452 ASN A O 1
ATOM 3566 N N . ARG A 1 453 ? 37.156 51.031 -90.528 1.00 66.62 453 ARG A N 1
ATOM 3567 C CA . ARG A 1 453 ? 36.638 51.829 -91.655 1.00 66.62 453 ARG A CA 1
ATOM 3568 C C . ARG A 1 453 ? 36.848 53.351 -91.482 1.00 66.62 453 ARG A C 1
ATOM 3570 O O . ARG A 1 453 ? 36.878 54.063 -92.476 1.00 66.62 453 ARG A O 1
ATOM 3577 N N . ASP A 1 454 ? 37.105 53.802 -90.250 1.00 69.94 454 ASP A N 1
ATOM 3578 C CA . ASP A 1 454 ? 37.401 55.190 -89.859 1.00 69.94 454 ASP A CA 1
ATOM 3579 C C . ASP A 1 454 ? 38.908 55.518 -89.721 1.00 69.94 454 ASP A C 1
ATOM 3581 O O . ASP A 1 454 ? 39.279 56.540 -89.145 1.00 69.94 454 ASP A O 1
ATOM 3585 N N . GLY A 1 455 ? 39.813 54.647 -90.181 1.00 62.47 455 GLY A N 1
ATOM 3586 C CA . GLY A 1 455 ? 41.257 54.930 -90.231 1.00 62.47 455 GLY A CA 1
ATOM 3587 C C . GLY A 1 455 ? 41.999 54.903 -88.885 1.00 62.47 455 GLY A C 1
ATOM 3588 O O . GLY A 1 455 ? 43.154 55.320 -88.816 1.00 62.47 455 GLY A O 1
ATOM 3589 N N . LYS A 1 456 ? 41.390 54.379 -87.811 1.00 72.31 456 LYS A N 1
ATOM 3590 C CA . LYS A 1 456 ? 42.038 54.183 -86.495 1.00 72.31 456 LYS A CA 1
ATOM 3591 C C . LYS A 1 456 ? 42.548 52.746 -86.323 1.00 72.31 456 LYS A C 1
ATOM 3593 O O . LYS A 1 456 ? 41.879 51.799 -86.741 1.00 72.31 456 LYS A O 1
ATOM 3598 N N . ARG A 1 457 ? 43.744 52.583 -85.732 1.00 62.50 457 ARG A N 1
ATOM 3599 C CA . ARG A 1 457 ? 44.358 51.267 -85.456 1.00 62.50 457 ARG A CA 1
ATOM 3600 C C . ARG A 1 457 ? 43.535 50.499 -84.421 1.00 62.50 457 ARG A C 1
ATOM 3602 O O . ARG A 1 457 ? 43.203 51.057 -83.379 1.00 62.50 457 ARG A O 1
ATOM 3609 N N . MET A 1 458 ? 43.268 49.223 -84.689 1.00 61.16 458 MET A N 1
ATOM 3610 C CA . MET A 1 458 ? 42.637 48.321 -83.723 1.00 61.16 458 MET A CA 1
ATOM 3611 C C . MET A 1 458 ? 43.631 47.925 -82.613 1.00 61.16 458 MET A C 1
ATOM 3613 O O . MET A 1 458 ? 44.779 47.602 -82.936 1.00 61.16 458 MET A O 1
ATOM 3617 N N . PRO A 1 459 ? 43.234 47.938 -81.327 1.00 58.84 459 PRO A N 1
ATOM 3618 C CA . PRO A 1 459 ? 44.054 47.401 -80.243 1.00 58.84 459 PRO A CA 1
ATOM 3619 C C . PRO A 1 459 ? 44.223 45.880 -80.408 1.00 58.84 459 PRO A C 1
ATOM 3621 O O . PRO A 1 459 ? 43.292 45.184 -80.811 1.00 58.84 459 PRO A O 1
ATOM 3624 N N . ALA A 1 460 ? 45.427 45.366 -80.143 1.00 53.56 460 ALA A N 1
ATOM 3625 C CA . ALA A 1 460 ? 45.729 43.940 -80.249 1.00 53.56 460 ALA A CA 1
ATOM 3626 C C . ALA A 1 460 ? 44.928 43.147 -79.203 1.00 53.56 460 ALA A C 1
ATOM 3628 O O . ALA A 1 460 ? 44.967 43.483 -78.021 1.00 53.56 460 ALA A O 1
ATOM 3629 N N . MET A 1 461 ? 44.205 42.108 -79.633 1.00 46.88 461 MET A N 1
ATOM 3630 C CA . MET A 1 461 ? 43.501 41.203 -78.723 1.00 46.88 461 MET A CA 1
ATOM 3631 C C . MET A 1 461 ? 44.514 40.442 -77.862 1.00 46.88 461 MET A C 1
ATOM 3633 O O . MET A 1 461 ? 45.349 39.701 -78.378 1.00 46.88 461 MET A O 1
ATOM 3637 N N . THR A 1 462 ? 44.431 40.641 -76.552 1.00 48.91 462 THR A N 1
ATOM 3638 C CA . THR A 1 462 ? 45.086 39.824 -75.531 1.00 48.91 462 THR A CA 1
ATOM 3639 C C . THR A 1 462 ? 44.450 38.432 -75.493 1.00 48.91 462 THR A C 1
ATOM 3641 O O . THR A 1 462 ? 43.231 38.308 -75.620 1.00 48.91 462 THR A O 1
ATOM 3644 N N . LEU A 1 463 ? 45.281 37.393 -75.345 1.00 41.41 463 LEU A N 1
ATOM 3645 C CA . LEU A 1 463 ? 44.855 36.009 -75.099 1.00 41.41 463 LEU A CA 1
ATOM 3646 C C . LEU A 1 463 ? 43.858 35.959 -73.918 1.00 41.41 463 LEU A C 1
ATOM 3648 O O . LEU A 1 463 ? 44.066 36.703 -72.957 1.00 41.41 463 LEU A O 1
ATOM 3652 N N . PRO A 1 464 ? 42.818 35.102 -73.940 1.00 44.44 464 PRO A N 1
ATOM 3653 C CA . PRO A 1 464 ? 41.955 34.906 -72.783 1.00 44.44 464 PRO A CA 1
ATOM 3654 C C . PRO A 1 464 ? 42.757 34.283 -71.639 1.00 44.44 464 PRO A C 1
ATOM 3656 O O . PRO A 1 464 ? 43.369 33.228 -71.800 1.00 44.44 464 PRO A O 1
ATOM 3659 N N . ASP A 1 465 ? 42.743 34.966 -70.502 1.00 38.28 465 ASP A N 1
ATOM 3660 C CA . ASP A 1 465 ? 43.290 34.515 -69.229 1.00 38.28 465 ASP A CA 1
ATOM 3661 C C . ASP A 1 465 ? 42.520 33.257 -68.790 1.00 38.28 465 ASP A C 1
ATOM 3663 O O . ASP A 1 465 ? 41.319 33.308 -68.510 1.00 38.28 465 ASP A O 1
ATOM 3667 N N . LEU A 1 466 ? 43.177 32.096 -68.811 1.00 46.22 466 LEU A N 1
ATOM 3668 C CA . LEU A 1 466 ? 42.626 30.884 -68.215 1.00 46.22 466 LEU A CA 1
ATOM 3669 C C . LEU A 1 466 ? 42.834 30.964 -66.700 1.00 46.22 466 LEU A C 1
ATOM 3671 O O . LEU A 1 466 ? 43.963 31.114 -66.242 1.00 46.22 466 LEU A O 1
ATOM 3675 N N . LEU A 1 467 ? 41.730 30.746 -65.972 1.00 40.88 467 LEU A N 1
ATOM 3676 C CA . LEU A 1 467 ? 41.576 30.606 -64.513 1.00 40.88 467 LEU A CA 1
ATOM 3677 C C . LEU A 1 467 ? 41.143 31.869 -63.748 1.00 40.88 467 LEU A C 1
ATOM 3679 O O . LEU A 1 467 ? 41.828 32.368 -62.861 1.00 40.88 467 LEU A O 1
ATOM 3683 N N . HIS A 1 468 ? 39.896 32.281 -63.991 1.00 38.75 468 HIS A N 1
ATOM 3684 C CA . HIS A 1 468 ? 39.051 32.834 -62.931 1.00 38.75 468 HIS A CA 1
ATOM 3685 C C . HIS A 1 468 ? 38.448 31.658 -62.139 1.00 38.75 468 HIS A C 1
ATOM 3687 O O . HIS A 1 468 ? 37.509 31.008 -62.595 1.00 38.75 468 HIS A O 1
ATOM 3693 N N . GLN A 1 469 ? 39.010 31.353 -60.967 1.00 41.94 469 GLN A N 1
ATOM 3694 C CA . GLN A 1 469 ? 38.277 30.616 -59.935 1.00 41.94 469 GLN A CA 1
ATOM 3695 C C . GLN A 1 469 ? 37.147 31.522 -59.417 1.00 41.94 469 GLN A C 1
ATOM 3697 O O . GLN A 1 469 ? 37.413 32.695 -59.140 1.00 41.94 469 GLN A O 1
ATOM 3702 N N . PRO A 1 470 ? 35.905 31.033 -59.258 1.00 42.16 470 PRO A N 1
ATOM 3703 C CA . PRO A 1 470 ? 34.888 31.800 -58.560 1.00 42.16 470 PRO A CA 1
ATOM 3704 C C . PRO A 1 470 ? 35.309 31.962 -57.097 1.00 42.16 470 PRO A C 1
ATOM 3706 O O . PRO A 1 470 ? 35.542 30.984 -56.384 1.00 42.16 470 PRO A O 1
ATOM 3709 N N . GLN A 1 471 ? 35.418 33.220 -56.670 1.00 38.38 471 GLN A N 1
ATOM 3710 C CA . GLN A 1 471 ? 35.435 33.573 -55.262 1.00 38.38 471 GLN A CA 1
ATOM 3711 C C . GLN A 1 471 ? 34.111 33.121 -54.649 1.00 38.38 471 GLN A C 1
ATOM 3713 O O . GLN A 1 471 ? 33.047 33.594 -55.038 1.00 38.38 471 GLN A O 1
ATOM 3718 N N . LEU A 1 472 ? 34.191 32.179 -53.714 1.00 38.06 472 LEU A N 1
ATOM 3719 C CA . LEU A 1 472 ? 33.147 31.984 -52.723 1.00 38.06 472 LEU A CA 1
ATOM 3720 C C . LEU A 1 472 ? 33.304 33.091 -51.684 1.00 38.06 472 LEU A C 1
ATOM 3722 O O . LEU A 1 472 ? 34.384 33.282 -51.121 1.00 38.06 472 LEU A O 1
ATOM 3726 N N . ASP A 1 473 ? 32.220 33.834 -51.501 1.00 31.30 473 ASP A N 1
ATOM 3727 C CA . ASP A 1 473 ? 32.118 34.982 -50.619 1.00 31.30 473 ASP A CA 1
ATOM 3728 C C . ASP A 1 473 ? 32.586 34.662 -49.197 1.00 31.30 473 ASP A C 1
ATOM 3730 O O . ASP A 1 473 ? 32.026 33.834 -48.476 1.00 31.30 473 ASP A O 1
ATOM 3734 N N . ALA A 1 474 ? 33.605 35.406 -48.775 1.00 40.22 474 ALA A N 1
ATOM 3735 C CA . ALA A 1 474 ? 33.929 35.616 -47.382 1.00 40.22 474 ALA A CA 1
ATOM 3736 C C . ALA A 1 474 ? 32.948 36.644 -46.799 1.00 40.22 474 ALA A C 1
ATOM 3738 O O . ALA A 1 474 ? 33.231 37.839 -46.738 1.00 40.22 474 ALA A O 1
ATOM 3739 N N . SER A 1 475 ? 31.800 36.172 -46.322 1.00 41.22 475 SER A N 1
ATOM 3740 C CA . SER A 1 475 ? 31.046 36.872 -45.286 1.00 41.22 475 SER A CA 1
ATOM 3741 C C . SER A 1 475 ? 30.468 35.862 -44.306 1.00 41.22 475 SER A C 1
ATOM 3743 O O . SER A 1 475 ? 29.392 35.319 -44.532 1.00 41.22 475 SER A O 1
ATOM 3745 N N . LEU A 1 476 ? 31.220 35.596 -43.238 1.00 37.28 476 LEU A N 1
ATOM 3746 C CA . LEU A 1 476 ? 30.768 35.587 -41.841 1.00 37.28 476 LEU A CA 1
ATOM 3747 C C . LEU A 1 476 ? 31.872 34.973 -40.977 1.00 37.28 476 LEU A C 1
ATOM 3749 O O . LEU A 1 476 ? 31.929 33.782 -40.695 1.00 37.28 476 LEU A O 1
ATOM 3753 N N . SER A 1 477 ? 32.782 35.848 -40.570 1.00 40.81 477 SER A N 1
ATOM 3754 C CA . SER A 1 477 ? 33.614 35.688 -39.390 1.00 40.81 477 SER A CA 1
ATOM 3755 C C . SER A 1 477 ? 32.761 35.832 -38.125 1.00 40.81 477 SER A C 1
ATOM 3757 O O . SER A 1 477 ? 32.179 36.901 -37.937 1.00 40.81 477 SER A O 1
ATOM 3759 N N . ALA A 1 478 ? 32.734 34.803 -37.271 1.00 39.12 478 ALA A N 1
ATOM 3760 C CA . ALA A 1 478 ? 32.862 34.848 -35.799 1.00 39.12 478 ALA A CA 1
ATOM 3761 C C . ALA A 1 478 ? 32.492 33.469 -35.194 1.00 39.12 478 ALA A C 1
ATOM 3763 O O . ALA A 1 478 ? 31.752 32.717 -35.819 1.00 39.12 478 ALA A O 1
ATOM 3764 N N . PRO A 1 479 ? 32.936 33.139 -33.970 1.00 48.50 479 PRO A N 1
ATOM 3765 C CA . PRO A 1 479 ? 34.306 32.793 -33.622 1.00 48.50 479 PRO A CA 1
ATOM 3766 C C . PRO A 1 479 ? 34.407 31.339 -33.129 1.00 48.50 479 PRO A C 1
ATOM 3768 O O . PRO A 1 479 ? 33.493 30.790 -32.522 1.00 48.50 479 PRO A O 1
ATOM 3771 N N . PHE A 1 480 ? 35.572 30.751 -33.381 1.00 43.53 480 PHE A N 1
ATOM 3772 C CA . PHE A 1 480 ? 36.036 29.503 -32.791 1.00 43.53 480 PHE A CA 1
ATOM 3773 C C . PHE A 1 480 ? 36.201 29.696 -31.278 1.00 43.53 480 PHE A C 1
ATOM 3775 O O . PHE A 1 480 ? 37.035 30.499 -30.866 1.00 43.53 480 PHE A O 1
ATOM 3782 N N . ASP A 1 481 ? 35.438 28.956 -30.484 1.00 40.81 481 ASP A N 1
ATOM 3783 C CA . ASP A 1 481 ? 35.874 28.485 -29.176 1.00 40.81 481 ASP A CA 1
ATOM 3784 C C . ASP A 1 481 ? 35.160 27.165 -28.853 1.00 40.81 481 ASP A C 1
ATOM 3786 O O . ASP A 1 481 ? 33.973 26.996 -29.125 1.00 40.81 481 ASP A O 1
ATOM 3790 N N . ASP A 1 482 ? 35.940 26.286 -28.231 1.00 40.44 482 ASP A N 1
ATOM 3791 C CA . ASP A 1 482 ? 35.554 25.135 -27.412 1.00 40.44 482 ASP A CA 1
ATOM 3792 C C . ASP A 1 482 ? 35.465 23.724 -28.048 1.00 40.44 482 ASP A C 1
ATOM 3794 O O . ASP A 1 482 ? 34.458 23.275 -28.586 1.00 40.44 482 ASP A O 1
ATOM 3798 N N . ALA A 1 483 ? 36.604 23.029 -27.927 1.00 47.66 483 ALA A N 1
ATOM 3799 C CA . ALA A 1 483 ? 36.767 21.632 -27.511 1.00 47.66 483 ALA A CA 1
ATOM 3800 C C . ALA A 1 483 ? 35.801 20.554 -28.051 1.00 47.66 483 ALA A C 1
ATOM 3802 O O . ALA A 1 483 ? 34.829 20.174 -27.404 1.00 47.66 483 ALA A O 1
ATOM 3803 N N . THR A 1 484 ? 36.195 19.905 -29.149 1.00 42.38 484 THR A N 1
ATOM 3804 C CA . THR A 1 484 ? 35.760 18.538 -29.477 1.00 42.38 484 THR A CA 1
ATOM 3805 C C . THR A 1 484 ? 36.782 17.517 -28.974 1.00 42.38 484 THR A C 1
ATOM 3807 O O . THR A 1 484 ? 37.828 17.307 -29.593 1.00 42.38 484 THR A O 1
ATOM 3810 N N . ASP A 1 485 ? 36.452 16.892 -27.845 1.00 52.28 485 ASP A N 1
ATOM 3811 C CA . ASP A 1 485 ? 36.906 15.561 -27.437 1.00 52.28 485 ASP A CA 1
ATOM 3812 C C . ASP A 1 485 ? 35.925 14.547 -28.053 1.00 52.28 485 ASP A C 1
ATOM 3814 O O . ASP A 1 485 ? 34.834 14.331 -27.528 1.00 52.28 485 ASP A O 1
ATOM 3818 N N . GLU A 1 486 ? 36.254 13.999 -29.229 1.00 43.28 486 GLU A N 1
ATOM 3819 C CA . GLU A 1 486 ? 35.444 12.962 -29.880 1.00 43.28 486 GLU A CA 1
ATOM 3820 C C . GLU A 1 486 ? 36.034 11.567 -29.645 1.00 43.28 486 GLU A C 1
ATOM 3822 O O . GLU A 1 486 ? 37.107 11.213 -30.141 1.00 43.28 486 GLU A O 1
ATOM 3827 N N . SER A 1 487 ? 35.271 10.759 -28.907 1.00 48.75 487 SER A N 1
ATOM 3828 C CA . SER A 1 487 ? 35.439 9.312 -28.777 1.00 48.75 487 SER A CA 1
ATOM 3829 C C . SER A 1 487 ? 34.774 8.588 -29.962 1.00 48.75 487 SER A C 1
ATOM 3831 O O . SER A 1 487 ? 33.641 8.922 -30.310 1.00 48.75 487 SER A O 1
ATOM 3833 N N . PRO A 1 488 ? 35.404 7.564 -30.568 1.00 51.66 488 PRO A N 1
ATOM 3834 C CA . PRO A 1 488 ? 34.882 6.905 -31.759 1.00 51.66 488 PRO A CA 1
ATOM 3835 C C . PRO A 1 488 ? 34.133 5.611 -31.403 1.00 51.66 488 PRO A C 1
ATOM 3837 O O . PRO A 1 488 ? 34.782 4.580 -31.282 1.00 51.66 488 PRO A O 1
ATOM 3840 N N . ASP A 1 489 ? 32.796 5.616 -31.281 1.00 49.06 489 ASP A N 1
ATOM 3841 C CA . ASP A 1 489 ? 32.048 4.348 -31.091 1.00 49.06 489 ASP A CA 1
ATOM 3842 C C . ASP A 1 489 ? 30.654 4.215 -31.763 1.00 49.06 489 ASP A C 1
ATOM 3844 O O . ASP A 1 489 ? 30.107 3.112 -31.779 1.00 49.06 489 ASP A O 1
ATOM 3848 N N . ASP A 1 490 ? 30.089 5.228 -32.435 1.00 46.41 490 ASP A N 1
ATOM 3849 C CA . ASP A 1 490 ? 28.662 5.163 -32.846 1.00 46.41 490 ASP A CA 1
ATOM 3850 C C . ASP A 1 490 ? 28.345 4.725 -34.295 1.00 46.41 490 ASP A C 1
ATOM 3852 O O . ASP A 1 490 ? 27.191 4.713 -34.725 1.00 46.41 490 ASP A O 1
ATOM 3856 N N . ALA A 1 491 ? 29.314 4.229 -35.067 1.00 46.19 491 ALA A N 1
ATOM 3857 C CA . ALA A 1 491 ? 29.093 3.844 -36.473 1.00 46.19 491 ALA A CA 1
ATOM 3858 C C . ALA A 1 491 ? 28.521 2.415 -36.708 1.00 46.19 491 ALA A C 1
ATOM 3860 O O . ALA A 1 491 ? 28.787 1.806 -37.748 1.00 46.19 491 ALA A O 1
ATOM 3861 N N . ALA A 1 492 ? 27.754 1.827 -35.775 1.00 48.47 492 ALA A N 1
ATOM 3862 C CA . ALA A 1 492 ? 27.373 0.399 -35.827 1.00 48.47 492 ALA A CA 1
ATOM 3863 C C . ALA A 1 492 ? 25.866 0.067 -35.947 1.00 48.47 492 ALA A C 1
ATOM 3865 O O . ALA A 1 492 ? 25.497 -1.113 -35.828 1.00 48.47 492 ALA A O 1
ATOM 3866 N N . PHE A 1 493 ? 24.993 1.041 -36.228 1.00 44.56 493 PHE A N 1
ATOM 3867 C CA . PHE A 1 493 ? 23.534 0.838 -36.236 1.00 44.56 493 PHE A CA 1
ATOM 3868 C C . PHE A 1 493 ? 22.811 1.375 -37.484 1.00 44.56 493 PHE A C 1
ATOM 3870 O O . PHE A 1 493 ? 21.892 2.172 -37.386 1.00 44.56 493 PHE A O 1
ATOM 3877 N N . ALA A 1 494 ? 23.141 0.870 -38.675 1.00 45.00 494 ALA A N 1
ATOM 3878 C CA . ALA A 1 494 ? 22.232 0.985 -39.821 1.00 45.00 494 ALA A CA 1
ATOM 3879 C C . ALA A 1 494 ? 22.428 -0.168 -40.820 1.00 45.00 494 ALA A C 1
ATOM 3881 O O . ALA A 1 494 ? 23.228 -0.086 -41.747 1.00 45.00 494 ALA A O 1
ATOM 3882 N N . ALA A 1 495 ? 21.703 -1.276 -40.635 1.00 52.91 495 ALA A N 1
ATOM 3883 C CA . ALA A 1 495 ? 21.502 -2.269 -41.694 1.00 52.91 495 ALA A CA 1
ATOM 3884 C C . ALA A 1 495 ? 20.097 -2.907 -41.582 1.00 52.91 495 ALA A C 1
ATOM 3886 O O . ALA A 1 495 ? 19.732 -3.326 -40.479 1.00 52.91 495 ALA A O 1
ATOM 3887 N N . PRO A 1 496 ? 19.320 -3.030 -42.680 1.00 51.22 496 PRO A N 1
ATOM 3888 C CA . PRO A 1 496 ? 17.956 -3.569 -42.650 1.00 51.22 496 PRO A CA 1
ATOM 3889 C C . PRO A 1 496 ? 17.918 -5.083 -42.386 1.00 51.22 496 PRO A C 1
ATOM 3891 O O . PRO A 1 496 ? 18.766 -5.839 -42.868 1.00 51.22 496 PRO A O 1
ATOM 3894 N N . ILE A 1 497 ? 16.911 -5.539 -41.634 1.00 55.97 497 ILE A N 1
ATOM 3895 C CA . ILE A 1 497 ? 16.709 -6.947 -41.260 1.00 55.97 497 ILE A CA 1
ATOM 3896 C C . ILE A 1 497 ? 15.979 -7.694 -42.390 1.00 55.97 497 ILE A C 1
ATOM 3898 O O . ILE A 1 497 ? 14.888 -7.311 -42.796 1.00 55.97 497 ILE A O 1
ATOM 3902 N N . ASP A 1 498 ? 16.572 -8.792 -42.864 1.00 64.25 498 ASP A N 1
ATOM 3903 C CA . ASP A 1 498 ? 16.043 -9.670 -43.918 1.00 64.25 498 ASP A CA 1
ATOM 3904 C C . ASP A 1 498 ? 15.246 -10.850 -43.299 1.00 64.25 498 ASP A C 1
ATOM 3906 O O . ASP A 1 498 ? 15.842 -11.690 -42.607 1.00 64.25 498 ASP A O 1
ATOM 3910 N N . PRO A 1 499 ? 13.915 -10.947 -43.513 1.00 60.03 499 PRO A N 1
ATOM 3911 C CA . PRO A 1 499 ? 13.033 -11.908 -42.832 1.00 60.03 499 PRO A CA 1
ATOM 3912 C C . PRO A 1 499 ? 13.275 -13.374 -43.234 1.00 60.03 499 PRO A C 1
ATOM 3914 O O . PRO A 1 499 ? 12.894 -14.297 -42.512 1.00 60.03 499 PRO A O 1
ATOM 3917 N N . SER A 1 500 ? 13.986 -13.612 -44.337 1.00 57.06 500 SER A N 1
ATOM 3918 C CA . SER A 1 500 ? 14.281 -14.944 -44.883 1.00 57.06 500 SER A CA 1
ATOM 3919 C C . SER A 1 500 ? 15.153 -15.807 -43.956 1.00 57.06 500 SER A C 1
ATOM 3921 O O . SER A 1 500 ? 15.130 -17.036 -44.016 1.00 57.06 500 SER A O 1
ATOM 3923 N N . LYS A 1 501 ? 15.943 -15.174 -43.077 1.00 57.47 501 LYS A N 1
ATOM 3924 C CA . LYS A 1 501 ? 16.925 -15.856 -42.213 1.00 57.47 501 LYS A CA 1
ATOM 3925 C C . LYS A 1 501 ? 16.361 -16.312 -40.868 1.00 57.47 501 LYS A C 1
ATOM 3927 O O . LYS A 1 501 ? 16.985 -17.138 -40.209 1.00 57.47 501 LYS A O 1
ATOM 3932 N N . LEU A 1 502 ? 15.184 -15.817 -40.488 1.00 52.44 502 LEU A N 1
ATOM 3933 C CA . LEU A 1 502 ? 14.532 -16.111 -39.208 1.00 52.44 502 LEU A CA 1
ATOM 3934 C C . LEU A 1 502 ? 13.783 -17.458 -39.225 1.00 52.44 502 LEU A C 1
ATOM 3936 O O . LEU A 1 502 ? 13.694 -18.139 -38.207 1.00 52.44 502 LEU A O 1
ATOM 3940 N N . LEU A 1 503 ? 13.314 -17.892 -40.398 1.00 53.97 503 LEU A N 1
ATOM 3941 C CA . LEU A 1 503 ? 12.580 -19.153 -40.568 1.00 53.97 503 LEU A CA 1
ATOM 3942 C C . LEU A 1 503 ? 13.481 -20.398 -40.594 1.00 53.97 503 LEU A C 1
ATOM 3944 O O . LEU A 1 503 ? 13.048 -21.477 -40.191 1.00 53.97 503 LEU A O 1
ATOM 3948 N N . ASN A 1 504 ? 14.750 -20.260 -40.990 1.00 52.09 504 ASN A N 1
ATOM 3949 C CA . ASN A 1 504 ? 15.682 -21.391 -41.037 1.00 52.09 504 ASN A CA 1
ATOM 3950 C C . ASN A 1 504 ? 16.323 -21.712 -39.675 1.00 52.09 504 ASN A C 1
ATOM 3952 O O . ASN A 1 504 ? 16.739 -22.848 -39.466 1.00 52.09 504 ASN A O 1
ATOM 3956 N N . SER A 1 505 ? 16.359 -20.767 -38.725 1.00 54.00 505 SER A N 1
ATOM 3957 C CA . SER A 1 505 ? 16.931 -21.003 -37.389 1.00 54.00 505 SER A CA 1
ATOM 3958 C C . SER A 1 505 ? 15.983 -21.703 -36.412 1.00 54.00 505 SER A C 1
ATOM 3960 O O . SER A 1 505 ? 16.447 -22.248 -35.417 1.00 54.00 505 SER A O 1
ATOM 3962 N N . LEU A 1 506 ? 14.671 -21.727 -36.678 1.00 51.75 506 LEU A N 1
ATOM 3963 C CA . LEU A 1 506 ? 13.710 -22.433 -35.817 1.00 51.75 506 LEU A CA 1
ATOM 3964 C C . LEU A 1 506 ? 13.680 -23.953 -36.048 1.00 51.75 506 LEU A C 1
ATOM 3966 O O . LEU A 1 506 ? 13.127 -24.683 -35.231 1.00 51.75 506 LEU A O 1
ATOM 3970 N N . LYS A 1 507 ? 14.254 -24.448 -37.153 1.00 49.56 507 LYS A N 1
ATOM 3971 C CA . LYS A 1 507 ? 14.076 -25.842 -37.588 1.00 49.56 507 LYS A CA 1
ATOM 3972 C C . LYS A 1 507 ? 15.206 -26.795 -37.170 1.00 49.56 507 LYS A C 1
ATOM 3974 O O . LYS A 1 507 ? 15.089 -27.988 -37.418 1.00 49.56 507 LYS A O 1
ATOM 3979 N N . SER A 1 508 ? 16.272 -26.306 -36.528 1.00 48.78 508 SER A N 1
ATOM 3980 C CA . SER A 1 508 ? 17.477 -27.102 -36.214 1.00 48.78 508 SER A CA 1
ATOM 3981 C C . SER A 1 508 ? 17.803 -27.239 -34.717 1.00 48.78 508 SER A C 1
ATOM 3983 O O . SER A 1 508 ? 18.949 -27.509 -34.378 1.00 48.78 508 SER A O 1
ATOM 3985 N N . GLY A 1 509 ? 16.841 -27.021 -33.815 1.00 44.00 509 GLY A N 1
ATOM 3986 C CA . GLY A 1 509 ? 17.089 -26.926 -32.367 1.00 44.00 509 GLY A CA 1
ATOM 3987 C C . GLY A 1 509 ? 16.421 -27.990 -31.492 1.00 44.00 509 GLY A C 1
ATOM 3988 O O . GLY A 1 509 ? 16.050 -27.674 -30.368 1.00 44.00 509 GLY A O 1
ATOM 3989 N N . ALA A 1 510 ? 16.219 -29.214 -31.983 1.00 48.69 510 ALA A N 1
ATOM 3990 C CA . ALA A 1 510 ? 15.739 -30.328 -31.165 1.00 48.69 510 ALA A CA 1
ATOM 3991 C C . ALA A 1 510 ? 16.675 -31.530 -31.334 1.00 48.69 510 ALA A C 1
ATOM 3993 O O . ALA A 1 510 ? 17.042 -31.838 -32.466 1.00 48.69 510 ALA A O 1
ATOM 3994 N N . VAL A 1 511 ? 16.974 -32.202 -30.214 1.00 47.81 511 VAL A N 1
ATOM 3995 C CA . VAL A 1 511 ? 17.924 -33.316 -29.993 1.00 47.81 511 VAL A CA 1
ATOM 3996 C C . VAL A 1 511 ? 19.300 -32.850 -29.487 1.00 47.81 511 VAL A C 1
ATOM 3998 O O . VAL A 1 511 ? 20.145 -32.450 -30.277 1.00 47.81 511 VAL A O 1
ATOM 4001 N N . ASP A 1 512 ? 19.524 -32.908 -28.167 1.00 44.00 512 ASP A N 1
ATOM 4002 C CA . ASP A 1 512 ? 20.365 -33.968 -27.577 1.00 44.00 512 ASP A CA 1
ATOM 4003 C C . ASP A 1 512 ? 20.256 -34.002 -26.034 1.00 44.00 512 ASP A C 1
ATOM 4005 O O . ASP A 1 512 ? 20.254 -32.968 -25.362 1.00 44.00 512 ASP A O 1
ATOM 4009 N N . ASP A 1 513 ? 20.134 -35.217 -25.503 1.00 45.19 513 ASP A N 1
ATOM 4010 C CA . ASP A 1 513 ? 20.024 -35.604 -24.093 1.00 45.19 513 ASP A CA 1
ATOM 4011 C C . ASP A 1 513 ? 21.420 -35.800 -23.473 1.00 45.19 513 ASP A C 1
ATOM 4013 O O . ASP A 1 513 ? 22.326 -36.292 -24.140 1.00 45.19 513 ASP A O 1
ATOM 4017 N N . GLY A 1 514 ? 21.599 -35.586 -22.157 1.00 37.16 514 GLY A N 1
ATOM 4018 C CA . GLY A 1 514 ? 22.773 -36.190 -21.503 1.00 37.16 514 GLY A CA 1
ATOM 4019 C C . GLY A 1 514 ? 23.218 -35.719 -20.119 1.00 37.16 514 GLY A C 1
ATOM 4020 O O . GLY A 1 514 ? 24.144 -34.931 -19.997 1.00 37.16 514 GLY A O 1
ATOM 4021 N N . LYS A 1 515 ? 22.649 -36.346 -19.082 1.00 38.78 515 LYS A N 1
ATOM 4022 C CA . LYS A 1 515 ? 23.313 -36.878 -17.864 1.00 38.78 515 LYS A CA 1
ATOM 4023 C C . LYS A 1 515 ? 24.449 -36.078 -17.180 1.00 38.78 515 LYS A C 1
ATOM 4025 O O . LYS A 1 515 ? 25.616 -36.206 -17.524 1.00 38.78 515 LYS A O 1
ATOM 4030 N N . GLY A 1 516 ? 24.110 -35.560 -15.994 1.00 36.75 516 GLY A N 1
ATOM 4031 C CA . GLY A 1 516 ? 24.578 -36.125 -14.716 1.00 36.75 516 GLY A CA 1
ATOM 4032 C C . GLY A 1 516 ? 25.895 -35.614 -14.115 1.00 36.75 516 GLY A C 1
ATOM 4033 O O . GLY A 1 516 ? 26.962 -35.828 -14.676 1.00 36.75 516 GLY A O 1
ATOM 4034 N N . ARG A 1 517 ? 25.816 -35.101 -12.875 1.00 38.50 517 ARG A N 1
ATOM 4035 C CA . ARG A 1 517 ? 26.708 -35.451 -11.748 1.00 38.50 517 ARG A CA 1
ATOM 4036 C C . ARG A 1 517 ? 26.195 -34.850 -10.432 1.00 38.50 517 ARG A C 1
ATOM 4038 O O . ARG A 1 517 ? 26.031 -33.642 -10.311 1.00 38.50 517 ARG A O 1
ATOM 4045 N N . ASN A 1 518 ? 25.936 -35.744 -9.478 1.00 42.62 518 ASN A N 1
ATOM 4046 C CA . ASN A 1 518 ? 25.913 -35.479 -8.040 1.00 42.62 518 ASN A CA 1
ATOM 4047 C C . ASN A 1 518 ? 27.294 -34.989 -7.596 1.00 42.62 518 ASN A C 1
ATOM 4049 O O . ASN A 1 518 ? 28.275 -35.522 -8.100 1.00 42.62 518 ASN A O 1
ATOM 4053 N N . ASP A 1 519 ? 27.349 -34.096 -6.605 1.00 39.66 519 ASP A N 1
ATOM 4054 C CA . ASP A 1 519 ? 28.263 -34.255 -5.469 1.00 39.66 519 ASP A CA 1
ATOM 4055 C C . ASP A 1 519 ? 27.857 -33.386 -4.267 1.00 39.66 519 ASP A C 1
ATOM 4057 O O . ASP A 1 519 ? 27.390 -32.254 -4.370 1.00 39.66 519 ASP A O 1
ATOM 4061 N N . THR A 1 520 ? 28.011 -34.007 -3.105 1.00 44.31 520 THR A N 1
ATOM 4062 C CA . THR A 1 520 ? 27.678 -33.582 -1.744 1.00 44.31 520 THR A CA 1
ATOM 4063 C C . THR A 1 520 ? 28.824 -32.823 -1.064 1.00 44.31 520 THR A C 1
ATOM 4065 O O . THR A 1 520 ? 29.943 -33.323 -1.075 1.00 44.31 520 THR A O 1
ATOM 4068 N N . ALA A 1 521 ? 28.542 -31.737 -0.328 1.00 40.81 521 ALA A N 1
ATOM 4069 C CA . ALA A 1 521 ? 29.346 -31.261 0.819 1.00 40.81 521 ALA A CA 1
ATOM 4070 C C . ALA A 1 521 ? 28.527 -30.231 1.633 1.00 40.81 521 ALA A C 1
ATOM 4072 O O . ALA A 1 521 ? 28.154 -29.185 1.120 1.00 40.81 521 ALA A O 1
ATOM 4073 N N . LYS A 1 522 ? 27.981 -30.578 2.807 1.00 38.44 522 LYS A N 1
ATOM 4074 C CA . LYS A 1 522 ? 28.563 -30.409 4.159 1.00 38.44 522 LYS A CA 1
ATOM 4075 C C . LYS A 1 522 ? 29.037 -28.982 4.507 1.00 38.44 522 LYS A C 1
ATOM 4077 O O . LYS A 1 522 ? 30.188 -28.636 4.301 1.00 38.44 522 LYS A O 1
ATOM 4082 N N . GLY A 1 523 ? 28.116 -28.237 5.128 1.00 36.06 523 GLY A N 1
ATOM 4083 C CA . GLY A 1 523 ? 28.245 -27.492 6.391 1.00 36.06 523 GLY A CA 1
ATOM 4084 C C . GLY A 1 523 ? 29.455 -26.593 6.653 1.00 36.06 523 GLY A C 1
ATOM 4085 O O . GLY A 1 523 ? 30.553 -27.092 6.862 1.00 36.06 523 GLY A O 1
ATOM 4086 N N . HIS A 1 524 ? 29.186 -25.304 6.886 1.00 35.41 524 HIS A N 1
ATOM 4087 C CA . HIS A 1 524 ? 29.845 -24.520 7.935 1.00 35.41 524 HIS A CA 1
ATOM 4088 C C . HIS A 1 524 ? 28.885 -23.459 8.492 1.00 35.41 524 HIS A C 1
ATOM 4090 O O . HIS A 1 524 ? 28.364 -22.614 7.770 1.00 35.41 524 HIS A O 1
ATOM 4096 N N . VAL A 1 525 ? 28.640 -23.560 9.797 1.00 42.84 525 VAL A N 1
ATOM 4097 C CA . VAL A 1 525 ? 27.956 -22.580 10.643 1.00 42.84 525 VAL A CA 1
ATOM 4098 C C . VAL A 1 525 ? 28.997 -21.531 11.020 1.00 42.84 525 VAL A C 1
ATOM 4100 O O . VAL A 1 525 ? 30.020 -21.897 11.596 1.00 42.84 525 VAL A O 1
ATOM 4103 N N . PHE A 1 526 ? 28.753 -20.251 10.732 1.00 35.22 526 PHE A N 1
ATOM 4104 C CA . PHE A 1 526 ? 29.563 -19.168 11.288 1.00 35.22 526 PHE A CA 1
ATOM 4105 C C . PHE A 1 526 ? 28.708 -18.250 12.157 1.00 35.22 526 PHE A C 1
ATOM 4107 O O . PHE A 1 526 ? 27.804 -17.555 11.702 1.00 35.22 526 PHE A O 1
ATOM 4114 N N . ASN A 1 527 ? 29.021 -18.325 13.445 1.00 37.12 527 ASN A N 1
ATOM 4115 C CA . ASN A 1 527 ? 28.596 -17.458 14.528 1.00 37.12 527 ASN A CA 1
ATOM 4116 C C . ASN A 1 527 ? 29.374 -16.137 14.412 1.00 37.12 527 ASN A C 1
ATOM 4118 O O . ASN A 1 527 ? 30.604 -16.170 14.391 1.00 37.12 527 ASN A O 1
ATOM 4122 N N . SER A 1 528 ? 28.710 -14.982 14.442 1.00 38.09 528 SER A N 1
ATOM 4123 C CA . SER A 1 528 ? 29.378 -13.717 14.772 1.00 38.09 528 SER A CA 1
ATOM 4124 C C . SER A 1 528 ? 28.570 -12.949 15.808 1.00 38.09 528 SER A C 1
ATOM 4126 O O . SER A 1 528 ? 27.470 -12.457 15.565 1.00 38.09 528 SER A O 1
ATOM 4128 N N . ARG A 1 529 ? 29.168 -12.915 16.994 1.00 34.56 529 ARG A N 1
ATOM 4129 C CA . ARG A 1 529 ? 28.730 -12.312 18.243 1.00 34.56 529 ARG A CA 1
ATOM 4130 C C . ARG A 1 529 ? 29.177 -10.844 18.261 1.00 34.56 529 ARG A C 1
ATOM 4132 O O . ARG A 1 529 ? 30.343 -10.571 18.017 1.00 34.56 529 ARG A O 1
ATOM 4139 N N . ILE A 1 530 ? 28.232 -9.957 18.570 1.00 35.72 530 ILE A N 1
ATOM 4140 C CA . ILE A 1 530 ? 28.324 -8.799 19.480 1.00 35.72 530 ILE A CA 1
ATOM 4141 C C . ILE A 1 530 ? 29.658 -8.027 19.495 1.00 35.72 530 ILE A C 1
ATOM 4143 O O . ILE A 1 530 ? 30.633 -8.476 20.092 1.00 35.72 530 ILE A O 1
ATOM 4147 N N . VAL A 1 531 ? 29.621 -6.773 19.031 1.00 41.09 531 VAL A N 1
ATOM 4148 C CA . VAL A 1 531 ? 30.444 -5.692 19.598 1.00 41.09 531 VAL A CA 1
ATOM 4149 C C . VAL A 1 531 ? 29.515 -4.560 20.022 1.00 41.09 531 VAL A C 1
ATOM 4151 O O . VAL A 1 531 ? 28.708 -4.057 19.246 1.00 41.09 531 VAL A O 1
ATOM 4154 N N . SER A 1 532 ? 29.613 -4.223 21.303 1.00 42.69 532 SER A N 1
ATOM 4155 C CA . SER A 1 532 ? 28.858 -3.195 21.998 1.00 42.69 532 SER A CA 1
ATOM 4156 C C . SER A 1 532 ? 29.430 -1.809 21.708 1.00 42.69 532 SER A C 1
ATOM 4158 O O . SER A 1 532 ? 30.624 -1.618 21.921 1.00 42.69 532 SER A O 1
ATOM 4160 N N . LEU A 1 533 ? 28.602 -0.824 21.359 1.00 34.31 533 LEU A N 1
ATOM 4161 C CA . LEU A 1 533 ? 28.944 0.594 21.524 1.00 34.31 533 LEU A CA 1
ATOM 4162 C C . LEU A 1 533 ? 27.680 1.429 21.816 1.00 34.31 533 LEU A C 1
ATOM 4164 O O . LEU A 1 533 ? 26.865 1.704 20.943 1.00 34.31 533 LEU A O 1
ATOM 4168 N N . ARG A 1 534 ? 27.556 1.855 23.073 1.00 38.50 534 ARG A N 1
ATOM 4169 C CA . ARG A 1 534 ? 26.849 3.052 23.569 1.00 38.50 534 ARG A CA 1
ATOM 4170 C C . ARG A 1 534 ? 27.688 3.577 24.752 1.00 38.50 534 ARG A C 1
ATOM 4172 O O . ARG A 1 534 ? 28.398 2.767 25.348 1.00 38.50 534 ARG A O 1
ATOM 4179 N N . PRO A 1 535 ? 27.538 4.830 25.215 1.00 50.19 535 PRO A N 1
ATOM 4180 C CA . PRO A 1 535 ? 27.026 6.030 24.546 1.00 50.19 535 PRO A CA 1
ATOM 4181 C C . PRO A 1 535 ? 27.983 7.240 24.717 1.00 50.19 535 PRO A C 1
ATOM 4183 O O . PRO A 1 535 ? 28.841 7.253 25.598 1.00 50.19 535 PRO A O 1
ATOM 4186 N N . LYS A 1 536 ? 27.802 8.308 23.929 1.00 43.53 536 LYS A N 1
ATOM 4187 C CA . LYS A 1 536 ? 28.258 9.653 24.318 1.00 43.53 536 LYS A CA 1
ATOM 4188 C C . LYS A 1 536 ? 27.042 10.495 24.674 1.00 43.53 536 LYS A C 1
ATOM 4190 O O . LYS A 1 536 ? 26.189 10.768 23.840 1.00 43.53 536 LYS A O 1
ATOM 4195 N N . SER A 1 537 ? 26.991 10.851 25.948 1.00 40.88 537 SER A N 1
ATOM 4196 C CA . SER A 1 537 ? 26.140 11.865 26.547 1.00 40.88 537 SER A CA 1
ATOM 4197 C C . SER A 1 537 ? 26.408 13.235 25.924 1.00 40.88 537 SER A C 1
ATOM 4199 O O . SER A 1 537 ? 27.549 13.702 25.953 1.00 40.88 537 SER A O 1
ATOM 4201 N N . GLN A 1 538 ? 25.364 13.919 25.465 1.00 46.72 538 GLN A N 1
ATOM 4202 C CA . GLN A 1 538 ? 25.364 15.375 25.429 1.00 46.72 538 GLN A CA 1
ATOM 4203 C C . GLN A 1 538 ? 24.091 15.880 26.099 1.00 46.72 538 GLN A C 1
ATOM 4205 O O . GLN A 1 538 ? 22.972 15.625 25.668 1.00 46.72 538 GLN A O 1
ATOM 4210 N N . VAL A 1 539 ? 24.326 16.525 27.234 1.00 44.19 539 VAL A N 1
ATOM 4211 C CA . VAL A 1 539 ? 23.370 17.258 28.049 1.00 44.19 539 VAL A CA 1
ATOM 4212 C C . VAL A 1 539 ? 23.111 18.585 27.345 1.00 44.19 539 VAL A C 1
ATOM 4214 O O . VAL A 1 539 ? 24.043 19.369 27.183 1.00 44.19 539 VAL A O 1
ATOM 4217 N N . VAL A 1 540 ? 21.865 18.859 26.965 1.00 49.19 540 VAL A N 1
ATOM 4218 C CA . VAL A 1 540 ? 21.390 20.229 26.740 1.00 49.19 540 VAL A CA 1
ATOM 4219 C C . VAL A 1 540 ? 20.091 20.385 27.514 1.00 49.19 540 VAL A C 1
ATOM 4221 O O . VAL A 1 540 ? 19.048 19.856 27.143 1.00 49.19 540 VAL A O 1
ATOM 4224 N N . ALA A 1 541 ? 20.199 21.081 28.640 1.00 45.56 541 ALA A N 1
ATOM 4225 C CA . ALA A 1 541 ? 19.078 21.603 29.394 1.00 45.56 541 ALA A CA 1
ATOM 4226 C C . ALA A 1 541 ? 18.692 22.965 28.806 1.00 45.56 541 ALA A C 1
ATOM 4228 O O . ALA A 1 541 ? 19.515 23.877 28.798 1.00 45.56 541 ALA A O 1
ATOM 4229 N N . VAL A 1 542 ? 17.442 23.118 28.368 1.00 55.22 542 VAL A N 1
ATOM 4230 C CA . VAL A 1 542 ? 16.769 24.420 28.265 1.00 55.22 542 VAL A CA 1
ATOM 4231 C C . VAL A 1 542 ? 15.352 24.214 28.789 1.00 55.22 542 VAL A C 1
ATOM 4233 O O . VAL A 1 542 ? 14.609 23.379 28.281 1.00 55.22 542 VAL A O 1
ATOM 4236 N N . GLY A 1 543 ? 15.038 24.901 29.887 1.00 46.31 543 GLY A N 1
ATOM 4237 C CA . GLY A 1 543 ? 13.761 24.805 30.589 1.00 46.31 543 GLY A CA 1
ATOM 4238 C C . GLY A 1 543 ? 12.611 25.541 29.889 1.00 46.31 543 GLY A C 1
ATOM 4239 O O . GLY A 1 543 ? 12.822 26.206 28.873 1.00 46.31 543 GLY A O 1
ATOM 4240 N N . PRO A 1 544 ? 11.391 25.450 30.445 1.00 61.06 544 PRO A N 1
ATOM 4241 C CA . PRO A 1 544 ? 10.199 26.029 29.847 1.00 61.06 544 PRO A CA 1
ATOM 4242 C C . PRO A 1 544 ? 9.986 27.486 30.289 1.00 61.06 544 PRO A C 1
ATOM 4244 O O . PRO A 1 544 ? 10.113 27.824 31.466 1.00 61.06 544 PRO A O 1
ATOM 4247 N N . GLN A 1 545 ? 9.588 28.339 29.344 1.00 56.06 545 GLN A N 1
ATOM 4248 C CA . GLN A 1 545 ? 8.892 29.602 29.607 1.00 56.06 545 GLN A CA 1
ATOM 4249 C C . GLN A 1 545 ? 7.686 29.730 28.667 1.00 56.06 545 GLN A C 1
ATOM 4251 O O . GLN A 1 545 ? 7.835 30.193 27.539 1.00 56.06 545 GLN A O 1
ATOM 4256 N N . ARG A 1 546 ? 6.506 29.331 29.148 1.00 51.28 546 ARG A N 1
ATOM 4257 C CA . ARG A 1 546 ? 5.292 30.149 29.353 1.00 51.28 546 ARG A CA 1
ATOM 4258 C C . ARG A 1 546 ? 4.056 29.272 29.450 1.00 51.28 546 ARG A C 1
ATOM 4260 O O . ARG A 1 546 ? 3.888 28.401 28.574 1.00 51.28 546 ARG A O 1
#

Organism: Aureococcus anophagefferens (NCBI:txid44056)

=== Feature glossary ===
Key to the feature types in this record:

pLDDT. pLDDT is the predicted lDDT-Cα score: AlphaFold's confidence that the local environment of each residue (all inter-atomic distances within 15 Å) is correctly placed. It is a per-residue number between 0 and 100, with higher meaning more reliable.

Radius of gyration, Cα contacts, bounding box. The geometric summary reports three shape descriptors. Rg (radius of gyration) measures how spread out the Cα atoms are about their centre of mass; compact globular proteins have small Rg, elongated or unfolded ones large. Cα contacts (<8 Å, |i−j|>4) count long-range residue pairs in spatial proximity — high for tightly packed folds, near zero for rods or random coil. The bounding-box extents give the protein's footprint along x, y, z in Å.

Backbone torsions (φ/ψ). Backbone dihedral angles. Every residue except chain termini has a φ (preceding-C → N → Cα → C) and a ψ (N → Cα → C → next-N). They are reported in degrees following the IUPAC sign convention. Secondary structure is essentially a statement about which (φ, ψ) basin each residue occupies.

Contact-map, Ramachandran, and PAE plots. Plot images: a contact map (which residues are close in 3D, as an N×N binary image), a Ramachandran scatter (backbone torsion angles, revealing secondary-structure composition at a glance), and — for AlphaFold structures — a PAE heatmap (pairwise prediction confidence).

Predicted aligned error. Predicted Aligned Error (PAE) is an AlphaFold confidence matrix: entry (i, j) is the expected error in the position of residue j, in ångströms, when the prediction is superimposed on the true structure at residue i. Low PAE within a block of residues means that block is internally rigid and well-predicted; high PAE between two blocks means their relative placement is uncertain even if each block individually is confident.

Secondary structure (3-state, P-SEA). Three-state secondary structure (P-SEA) collapses the eight DSSP classes into helix (a), strand (b), and coil (c). P-SEA assigns these from Cα geometry alone — distances and angles — without requiring backbone oxygens, so it works on any Cα trace.

Solvent-accessible surface area. Solvent-accessible surface area (SASA) is the area in Å² traced out by the centre of a 1.4 Å probe sphere (a water molecule) rolled over the protein's van der Waals surface (Shrake–Rupley / Lee–Richards construction). Buried residues have near-zero SASA; fully exposed residues can exceed 200 Å². The total SASA scales roughly with the number of surface residues.

Foldseek 3Di. The Foldseek 3Di string encodes local tertiary geometry as a 20-letter alphabet — one character per residue — derived from the relative positions of nearby Cα atoms. Unlike the amino-acid sequence, 3Di is a direct function of the 3D structure, so two proteins with the same fold have similar 3Di strings even at low sequence identity.

B-factor. For experimental (PDB) structures, the B-factor (temperature factor) quantifies the positional spread of each atom in the crystal — a combination of thermal vibration and static disorder — in units of Å². High B-factors mark flexible loops or poorly resolved regions; low B-factors mark the rigid, well-ordered core.

mmCIF coordinates. The mmCIF block holds the 3D Cartesian coordinates of each backbone atom (N, Cα, C, O) in ångströms. mmCIF is the PDB's canonical archive format — a tagged-loop text representation of the atomic model.

InterPro / GO / CATH / organism. Functional annotations link the protein to curated databases. InterPro entries identify conserved domains and families by matching the sequence against member-database signatures (Pfam, PROSITE, CDD, …). Gene Ontology (GO) terms describe molecular function, biological process, and cellular component in a controlled vocabulary. CATH places the structure in a hierarchical fold classification (Class/Architecture/Topology/Homologous-superfamily). The organism is the source species.

Rendered structure images. Structure images are PyMOL renders from six orthogonal camera directions. Cartoon representation draws helices as coils and strands as arrows; sticks shows the backbone as bonds; surface shows the solvent-excluded envelope. Rainbow coloring maps sequence position to hue (blue→red, N→C); chain coloring assigns a distinct color per polypeptide.

Sequence. This is the polypeptide sequence — one letter per residue, N-terminus first. Length ranges from a few dozen residues for small domains to over a thousand for large multi-domain proteins.

Secondary structure (8-state, DSSP). The SS8 string is DSSP's per-residue secondary-structure call. α-helix (H) means an i→i+4 H-bond ladder; β-strand (E) means the residue participates in a β-sheet; 3₁₀ (G) and π (I) are tighter and wider helices; T/S are turns/bends; '-' is loop.

Nearest PDB structures. Structural nearest neighbors (via Foldseek easy-search vs the PDB). Reported per hit: target PDB id, E-value, and alignment TM-score. A TM-score above ~0.5 is the conventional threshold for 'same fold'.